Protein AF-A0A951Z3M7-F1 (afdb_monomer)

Structure (mmCIF, N/CA/C/O backbone):
data_AF-A0A951Z3M7-F1
#
_entry.id   AF-A0A951Z3M7-F1
#
loop_
_atom_site.group_PDB
_atom_site.id
_atom_site.type_symbol
_atom_site.label_atom_id
_atom_site.label_alt_id
_atom_site.label_comp_id
_atom_site.label_asym_id
_atom_site.label_entity_id
_atom_site.label_seq_id
_atom_site.pdbx_PDB_ins_code
_atom_site.Cartn_x
_atom_site.Cartn_y
_atom_site.Cartn_z
_atom_site.occupancy
_atom_site.B_iso_or_equiv
_atom_site.auth_seq_id
_atom_site.auth_comp_id
_atom_site.auth_asym_id
_atom_site.auth_atom_id
_atom_site.pdbx_PDB_model_num
ATOM 1 N N . MET A 1 1 ? 11.371 -25.016 -21.561 1.00 42.09 1 MET A N 1
ATOM 2 C CA . MET A 1 1 ? 10.192 -24.143 -21.740 1.00 42.09 1 MET A CA 1
ATOM 3 C C . MET A 1 1 ? 9.136 -24.604 -20.757 1.00 42.09 1 MET A C 1
ATOM 5 O O . MET A 1 1 ? 8.673 -25.727 -20.890 1.00 42.09 1 MET A O 1
ATOM 9 N N . GLY A 1 2 ? 8.845 -23.814 -19.725 1.00 49.91 2 GLY A N 1
ATOM 10 C CA . GLY A 1 2 ? 7.703 -24.090 -18.854 1.00 49.91 2 GLY A CA 1
ATOM 11 C C . GLY A 1 2 ? 6.440 -23.592 -19.543 1.00 49.91 2 GLY A C 1
ATOM 12 O O . GLY A 1 2 ? 6.427 -22.458 -20.016 1.00 49.91 2 GLY A O 1
ATOM 13 N N . TYR A 1 3 ? 5.414 -24.429 -19.636 1.00 63.34 3 TYR A N 1
ATOM 14 C CA . TYR A 1 3 ? 4.070 -23.989 -19.993 1.00 63.34 3 TYR A CA 1
ATOM 15 C C . TYR A 1 3 ? 3.226 -23.974 -18.719 1.00 63.34 3 TYR A C 1
ATOM 17 O O . TYR A 1 3 ? 3.411 -24.804 -17.830 1.00 63.34 3 TYR A O 1
ATOM 25 N N . ALA A 1 4 ? 2.323 -23.007 -18.619 1.00 69.50 4 ALA A N 1
ATOM 26 C CA . ALA A 1 4 ? 1.300 -22.967 -17.588 1.00 69.50 4 ALA A CA 1
ATOM 27 C C . ALA A 1 4 ? -0.051 -22.973 -18.299 1.00 69.50 4 ALA A C 1
ATOM 29 O O . ALA A 1 4 ? -0.234 -22.225 -19.259 1.00 69.50 4 ALA A O 1
ATOM 30 N N . TYR A 1 5 ? -0.974 -23.819 -17.848 1.00 78.75 5 TYR A N 1
ATOM 31 C CA . TYR A 1 5 ? -2.368 -23.758 -18.274 1.00 78.75 5 TYR A CA 1
ATOM 32 C C . TYR A 1 5 ? -3.199 -23.059 -17.190 1.00 78.75 5 TYR A C 1
ATOM 34 O O . TYR A 1 5 ? -2.824 -23.041 -16.010 1.00 78.75 5 TYR A O 1
ATOM 42 N N . ARG A 1 6 ? -4.294 -22.427 -17.613 1.00 79.31 6 ARG A N 1
ATOM 43 C CA . ARG A 1 6 ? -5.263 -21.734 -16.759 1.00 79.31 6 ARG A CA 1
ATOM 44 C C . ARG A 1 6 ? -6.656 -22.014 -17.292 1.00 79.31 6 ARG A C 1
ATOM 46 O O . ARG A 1 6 ? -6.859 -21.974 -18.506 1.00 79.31 6 ARG A O 1
ATOM 53 N N . LEU A 1 7 ? -7.589 -22.307 -16.398 1.00 85.44 7 LEU A N 1
ATOM 54 C CA . LEU A 1 7 ? -8.995 -22.447 -16.740 1.00 85.44 7 LEU A CA 1
ATOM 55 C C . LEU A 1 7 ? -9.685 -21.091 -16.596 1.00 85.44 7 LEU A C 1
ATOM 57 O O . LEU A 1 7 ? -9.293 -20.265 -15.777 1.00 85.44 7 LEU A O 1
ATOM 61 N N . VAL A 1 8 ? -10.758 -20.875 -17.358 1.00 84.94 8 VAL A N 1
ATOM 62 C CA . VAL A 1 8 ? -11.597 -19.666 -17.240 1.00 84.94 8 VAL A CA 1
ATOM 63 C C . VAL A 1 8 ? -12.172 -19.524 -15.822 1.00 84.94 8 VAL A C 1
ATOM 65 O O . VAL A 1 8 ? -12.333 -18.415 -15.327 1.00 84.94 8 VAL A O 1
ATOM 68 N N . GLY A 1 9 ? -12.421 -20.642 -15.134 1.00 85.19 9 GLY A N 1
ATOM 69 C CA . GLY A 1 9 ? -12.879 -20.638 -13.742 1.00 85.19 9 GLY A CA 1
ATOM 70 C C . GLY A 1 9 ? -11.843 -20.134 -12.730 1.00 85.19 9 GLY A C 1
ATOM 71 O O . GLY A 1 9 ? -12.226 -19.765 -11.626 1.00 85.19 9 GLY A O 1
ATOM 72 N N . ASP A 1 10 ? -10.559 -20.065 -13.097 1.00 86.38 10 ASP A N 1
ATOM 73 C CA . ASP A 1 10 ? -9.481 -19.685 -12.175 1.00 86.38 10 ASP A CA 1
ATOM 74 C C . ASP A 1 10 ? -9.292 -18.158 -12.072 1.00 86.38 10 ASP A C 1
ATOM 76 O O . ASP A 1 10 ? -8.474 -17.697 -11.277 1.00 86.38 10 ASP A O 1
ATOM 80 N N . MET A 1 11 ? -9.998 -17.360 -12.889 1.00 87.31 11 MET A N 1
ATOM 81 C CA . MET A 1 11 ? -9.679 -15.937 -13.102 1.00 87.31 11 MET A CA 1
ATOM 82 C C . MET A 1 11 ? -9.780 -15.081 -11.829 1.00 87.31 11 MET A C 1
ATOM 84 O O . MET A 1 11 ? -8.900 -14.259 -11.570 1.00 87.31 11 MET A O 1
ATOM 88 N N . SER A 1 12 ? -10.779 -15.330 -10.979 1.00 80.12 12 SER A N 1
ATOM 89 C CA . SER A 1 12 ? -10.965 -14.602 -9.714 1.00 80.12 12 SER A CA 1
ATOM 90 C C . SER A 1 12 ? -9.873 -14.893 -8.675 1.00 80.12 12 SER A C 1
ATOM 92 O O . SER A 1 12 ? -9.568 -14.041 -7.841 1.00 80.12 12 SER A O 1
ATOM 94 N N . GLY A 1 13 ? -9.252 -16.075 -8.739 1.00 83.31 13 GLY A N 1
ATOM 95 C CA . GLY A 1 13 ? -8.237 -16.545 -7.792 1.00 83.31 13 GLY A CA 1
ATOM 96 C C . GLY A 1 13 ? -6.793 -16.332 -8.245 1.00 83.31 13 GLY A C 1
ATOM 97 O O . GLY A 1 13 ? -5.876 -16.873 -7.628 1.00 83.31 13 GLY A O 1
ATOM 98 N N . LEU A 1 14 ? -6.562 -15.595 -9.336 1.00 87.19 14 LEU A N 1
ATOM 99 C CA . LEU A 1 14 ? -5.217 -15.420 -9.878 1.00 87.19 14 LEU A CA 1
ATOM 100 C C . LEU A 1 14 ? -4.309 -14.649 -8.922 1.00 87.19 14 LEU A C 1
ATOM 102 O O . LEU A 1 14 ? -4.656 -13.565 -8.450 1.00 87.19 14 LEU A O 1
ATOM 106 N N . ASP A 1 15 ? -3.097 -15.171 -8.734 1.00 88.25 15 ASP A N 1
ATOM 107 C CA . ASP A 1 15 ? -2.036 -14.458 -8.038 1.00 88.25 15 ASP A CA 1
ATOM 108 C C . ASP A 1 15 ? -1.622 -13.188 -8.814 1.00 88.25 15 ASP A C 1
ATOM 110 O O . ASP A 1 15 ? -1.778 -13.115 -10.044 1.00 88.25 15 ASP A O 1
ATOM 114 N N . PRO A 1 16 ? -1.032 -12.188 -8.140 1.00 86.06 16 PRO A N 1
ATOM 115 C CA . PRO A 1 16 ? -0.709 -10.919 -8.779 1.00 86.06 16 PRO A CA 1
ATOM 116 C C . PRO A 1 16 ? 0.212 -10.980 -9.999 1.00 86.06 16 PRO A C 1
ATOM 118 O O . PRO A 1 16 ? 0.104 -10.164 -10.926 1.00 86.06 16 PRO A O 1
ATOM 121 N N . LYS A 1 17 ? 1.133 -11.948 -10.029 1.00 87.06 17 LYS A N 1
ATOM 122 C CA . LYS A 1 17 ? 2.047 -12.134 -11.157 1.00 87.06 17 LYS A CA 1
ATOM 123 C C . LYS A 1 17 ? 1.293 -12.706 -12.354 1.00 87.06 17 LYS A C 1
ATOM 125 O O . LYS A 1 17 ? 1.526 -12.245 -13.472 1.00 87.06 17 LYS A O 1
ATOM 130 N N . SER A 1 18 ? 0.381 -13.653 -12.124 1.00 89.62 18 SER A N 1
ATOM 131 C CA . SER A 1 18 ? -0.510 -14.171 -13.167 1.00 89.62 18 SER A CA 1
ATOM 132 C C . SER A 1 18 ? -1.431 -13.076 -13.717 1.00 89.62 18 SER A C 1
ATOM 134 O O . SER A 1 18 ? -1.513 -12.940 -14.936 1.00 89.62 18 SER A O 1
ATOM 136 N N . ARG A 1 19 ? -2.036 -12.240 -12.853 1.00 91.44 19 ARG A N 1
ATOM 137 C CA . ARG A 1 19 ? -2.854 -11.087 -13.288 1.00 91.44 19 ARG A CA 1
ATOM 138 C C . ARG A 1 19 ? -2.052 -10.166 -14.206 1.00 91.44 19 ARG A C 1
ATOM 140 O O . ARG A 1 19 ? -2.437 -9.947 -15.345 1.00 91.44 19 ARG A O 1
ATOM 147 N N . THR A 1 20 ? -0.880 -9.715 -13.751 1.00 91.25 20 THR A N 1
ATOM 148 C CA . THR A 1 20 ? -0.002 -8.823 -14.532 1.00 91.25 20 THR A CA 1
ATOM 149 C C . THR A 1 20 ? 0.392 -9.438 -15.884 1.00 91.25 20 THR A C 1
ATOM 151 O O . THR A 1 20 ? 0.422 -8.743 -16.893 1.00 91.25 20 THR A O 1
ATOM 154 N N . GLY A 1 21 ? 0.665 -10.747 -15.928 1.00 89.81 21 GLY A N 1
ATOM 155 C CA . GLY A 1 21 ? 0.993 -11.449 -17.171 1.00 89.81 21 GLY A CA 1
ATOM 156 C C . GLY A 1 21 ? -0.163 -11.510 -18.174 1.00 89.81 21 GLY A C 1
ATOM 157 O O . GLY A 1 21 ? 0.086 -11.434 -19.376 1.00 89.81 21 GLY A O 1
ATOM 158 N N . LEU A 1 22 ? -1.411 -11.613 -17.700 1.00 90.88 22 LEU A N 1
ATOM 159 C CA . LEU A 1 22 ? -2.592 -11.616 -18.567 1.00 90.88 22 LEU A CA 1
ATOM 160 C C . LEU A 1 22 ? -2.915 -10.236 -19.149 1.00 90.88 22 LEU A C 1
ATOM 162 O O . LEU A 1 22 ? -3.413 -10.179 -20.270 1.00 90.88 22 LEU A O 1
ATOM 166 N N . LEU A 1 23 ? -2.553 -9.131 -18.482 1.00 90.62 23 LEU A N 1
ATOM 167 C CA . LEU A 1 23 ? -2.670 -7.794 -19.091 1.00 90.62 23 LEU A CA 1
ATOM 168 C C . LEU A 1 23 ? -1.839 -7.678 -20.377 1.00 90.62 23 LEU A C 1
ATOM 170 O O . LEU A 1 23 ? -2.245 -6.998 -21.314 1.00 90.62 23 LEU A O 1
ATOM 174 N N . ASP A 1 24 ? -0.692 -8.356 -20.443 1.00 87.31 24 ASP A N 1
ATOM 175 C CA . ASP A 1 24 ? 0.192 -8.339 -21.611 1.00 87.31 24 ASP A CA 1
ATOM 176 C C . ASP A 1 24 ? -0.125 -9.460 -22.626 1.00 87.31 24 ASP A C 1
ATOM 178 O O . ASP A 1 24 ? 0.627 -9.638 -23.594 1.00 87.31 24 ASP A O 1
ATOM 182 N N . ALA A 1 25 ? -1.204 -10.231 -22.426 1.00 89.44 25 ALA A N 1
ATOM 183 C CA . ALA A 1 25 ? -1.531 -11.401 -23.238 1.00 89.44 25 ALA A CA 1
ATOM 184 C C . ALA A 1 25 ? -1.893 -11.039 -24.684 1.00 89.44 25 ALA A C 1
ATOM 186 O O . ALA A 1 25 ? -2.654 -10.111 -24.959 1.00 89.44 25 ALA A O 1
ATOM 187 N N . ARG A 1 26 ? -1.374 -11.826 -25.634 1.00 89.56 26 ARG A N 1
ATOM 188 C CA . ARG A 1 26 ? -1.584 -11.635 -27.077 1.00 89.56 26 ARG A CA 1
ATOM 189 C C . ARG A 1 26 ? -1.834 -12.981 -27.739 1.00 89.56 26 ARG A C 1
ATOM 191 O O . ARG A 1 26 ? -1.091 -13.930 -27.488 1.00 89.56 26 ARG A O 1
ATOM 198 N N . LEU A 1 27 ? -2.821 -13.049 -28.627 1.00 91.56 27 LEU A N 1
ATOM 199 C CA . LEU A 1 27 ? -3.014 -14.217 -29.480 1.00 91.56 27 LEU A CA 1
ATOM 200 C C . LEU A 1 27 ? -1.928 -14.236 -30.566 1.00 91.56 27 LEU A C 1
ATOM 202 O O . LEU A 1 27 ? -1.953 -13.428 -31.490 1.00 91.56 27 LEU A O 1
ATOM 206 N N . VAL A 1 28 ? -0.955 -15.139 -30.433 1.00 92.25 28 VAL A N 1
ATOM 207 C CA . VAL A 1 28 ? 0.122 -15.320 -31.427 1.00 92.25 28 VAL A CA 1
ATOM 208 C C . VAL A 1 28 ? -0.305 -16.299 -32.523 1.00 92.25 28 VAL A C 1
ATOM 210 O O . VAL A 1 28 ? -0.060 -16.055 -33.700 1.00 92.25 28 VAL A O 1
ATOM 213 N N . ALA A 1 29 ? -0.946 -17.403 -32.134 1.00 92.56 29 ALA A N 1
ATOM 214 C CA . ALA A 1 29 ? -1.485 -18.430 -33.021 1.00 92.56 29 ALA A CA 1
ATOM 215 C C . ALA A 1 29 ? -2.567 -19.242 -32.286 1.00 92.56 29 ALA A C 1
ATOM 217 O O . ALA A 1 29 ? -2.561 -19.297 -31.055 1.00 92.56 29 ALA A O 1
ATOM 218 N N . GLY A 1 30 ? -3.457 -19.904 -33.032 1.00 92.75 30 GLY A N 1
ATOM 219 C CA . GLY A 1 30 ? -4.533 -20.743 -32.489 1.00 92.75 30 GLY A CA 1
ATOM 220 C C . GLY A 1 30 ? -5.928 -20.129 -32.636 1.00 92.75 30 GLY A C 1
ATOM 221 O O . GLY A 1 30 ? -6.113 -19.142 -33.347 1.00 92.75 30 GLY A O 1
ATOM 222 N N . SER A 1 31 ? -6.917 -20.748 -31.990 1.00 93.94 31 SER A N 1
ATOM 223 C CA . SER A 1 31 ? -8.323 -20.337 -32.077 1.00 93.94 31 SER A CA 1
ATOM 224 C C . SER A 1 31 ? -8.593 -19.037 -31.320 1.00 93.94 31 SER A C 1
ATOM 226 O O . SER A 1 31 ? -8.129 -18.859 -30.194 1.00 93.94 31 SER A O 1
ATOM 228 N N . HIS A 1 32 ? -9.391 -18.157 -31.924 1.00 94.50 32 HIS A N 1
ATOM 229 C CA . HIS A 1 32 ? -9.734 -16.856 -31.349 1.00 94.50 32 HIS A CA 1
ATOM 230 C C . HIS A 1 32 ? -10.717 -16.964 -30.175 1.00 94.50 32 HIS A C 1
ATOM 232 O O . HIS A 1 32 ? -10.495 -16.365 -29.129 1.00 94.50 32 HIS A O 1
ATOM 238 N N . GLU A 1 33 ? -11.738 -17.812 -30.309 1.00 94.69 33 GLU A N 1
ATOM 239 C CA . GLU A 1 33 ? -12.837 -17.928 -29.343 1.00 94.69 33 GLU A CA 1
ATOM 240 C C . GLU A 1 33 ? -12.379 -18.266 -27.903 1.00 94.69 33 GLU A C 1
ATOM 242 O O . GLU A 1 33 ? -12.803 -17.578 -26.973 1.00 94.69 33 GLU A O 1
ATOM 247 N N . PRO A 1 34 ? -11.483 -19.248 -27.648 1.00 91.19 34 PRO A N 1
ATOM 248 C CA . PRO A 1 34 ? -11.005 -19.498 -26.286 1.00 91.19 34 PRO A CA 1
ATOM 249 C C . PRO A 1 34 ? -10.202 -18.333 -25.701 1.00 91.19 34 PRO A C 1
ATOM 251 O O . PRO A 1 34 ? -10.240 -18.117 -24.492 1.00 91.19 34 PRO A O 1
ATOM 254 N N . TYR A 1 35 ? -9.470 -17.596 -26.544 1.00 91.75 35 TYR A N 1
ATOM 255 C CA . TYR A 1 35 ? -8.714 -16.423 -26.115 1.00 91.75 35 TYR A CA 1
ATOM 256 C C . TYR A 1 35 ? -9.654 -15.283 -25.722 1.00 91.75 35 TYR A C 1
ATOM 258 O O . TYR A 1 35 ? -9.495 -14.731 -24.638 1.00 91.75 35 TYR A O 1
ATOM 266 N N . GLU A 1 36 ? -10.657 -14.974 -26.545 1.00 93.19 36 GLU A N 1
ATOM 267 C CA . GLU A 1 36 ? -11.649 -13.939 -26.233 1.00 93.19 36 GLU A CA 1
ATOM 268 C C . GLU A 1 36 ? -12.387 -14.248 -24.930 1.00 93.19 36 GLU A C 1
ATOM 270 O O . GLU A 1 36 ? -12.399 -13.412 -24.032 1.00 93.19 36 GLU A O 1
ATOM 275 N N . ARG A 1 37 ? -12.888 -15.481 -24.769 1.00 93.50 37 ARG A N 1
ATOM 276 C CA . ARG A 1 37 ? -13.570 -15.911 -23.538 1.00 93.50 37 ARG A CA 1
ATOM 277 C C . ARG A 1 37 ? -12.685 -15.827 -22.296 1.00 93.50 37 ARG A C 1
ATOM 279 O O . ARG A 1 37 ? -13.167 -15.493 -21.216 1.00 93.50 37 ARG A O 1
ATOM 286 N N . LEU A 1 38 ? -11.402 -16.171 -22.427 1.00 92.06 38 LEU A N 1
ATOM 287 C CA . LEU A 1 38 ? -10.440 -16.054 -21.332 1.00 92.06 38 LEU A CA 1
ATOM 288 C C . LEU A 1 38 ? -10.218 -14.587 -20.957 1.00 92.06 38 LEU A C 1
ATOM 290 O O . LEU A 1 38 ? -10.227 -14.256 -19.775 1.00 92.06 38 LEU A O 1
ATOM 294 N N . MET A 1 39 ? -10.008 -13.723 -21.952 1.00 92.75 39 MET A N 1
ATOM 295 C CA . MET A 1 39 ? -9.753 -12.305 -21.719 1.00 92.75 39 MET A CA 1
ATOM 296 C C . MET A 1 39 ? -10.985 -11.587 -21.164 1.00 92.75 39 MET A C 1
ATOM 298 O O . MET A 1 39 ? -10.830 -10.765 -20.269 1.00 92.75 39 MET A O 1
ATOM 302 N N . GLU A 1 40 ? -12.189 -11.915 -21.634 1.00 93.19 40 GLU A N 1
ATOM 303 C CA . GLU A 1 40 ? -13.453 -11.398 -21.094 1.00 93.19 40 GLU A CA 1
ATOM 304 C C . GLU A 1 40 ? -13.594 -11.750 -19.606 1.00 93.19 40 GLU A C 1
ATOM 306 O O . GLU A 1 40 ? -13.676 -10.858 -18.765 1.00 93.19 40 GLU A O 1
ATOM 311 N N . ALA A 1 41 ? -13.459 -13.033 -19.252 1.00 93.44 41 ALA A N 1
ATOM 312 C CA . ALA A 1 41 ? -13.511 -13.472 -17.856 1.00 93.44 41 ALA A CA 1
ATOM 313 C C . ALA A 1 41 ? -12.397 -12.860 -16.985 1.00 93.44 41 ALA A C 1
ATOM 315 O O . ALA A 1 41 ? -12.600 -12.587 -15.799 1.00 93.44 41 ALA A O 1
ATOM 316 N N . PHE A 1 42 ? -11.210 -12.639 -17.554 1.00 93.75 42 PHE A N 1
ATOM 317 C CA . PHE A 1 42 ? -10.124 -11.949 -16.867 1.00 93.75 42 PHE A CA 1
ATOM 318 C C . PHE A 1 42 ? -10.507 -10.500 -16.532 1.00 93.75 42 PHE A C 1
ATOM 320 O O . PHE A 1 42 ? -10.393 -10.099 -15.376 1.00 93.75 42 PHE A O 1
ATOM 327 N N . TRP A 1 43 ? -10.986 -9.729 -17.513 1.00 92.50 43 TRP A N 1
ATOM 328 C CA . TRP A 1 43 ? -11.353 -8.326 -17.307 1.00 92.50 43 TRP A CA 1
ATOM 329 C C . TRP A 1 43 ? -12.553 -8.162 -16.372 1.00 92.50 43 TRP A C 1
ATOM 331 O O . TRP A 1 43 ? -12.529 -7.268 -15.528 1.00 92.50 43 TRP A O 1
ATOM 341 N N . ASP A 1 44 ? -13.540 -9.056 -16.450 1.00 91.75 44 ASP A N 1
ATOM 342 C CA . ASP A 1 44 ? -14.711 -9.049 -15.564 1.00 91.75 44 ASP A CA 1
ATOM 343 C C . ASP A 1 44 ? -14.359 -9.357 -14.103 1.00 91.75 44 ASP A C 1
ATOM 345 O O . ASP A 1 44 ? -15.035 -8.903 -13.179 1.00 91.75 44 ASP A O 1
ATOM 349 N N . SER A 1 45 ? -13.296 -10.133 -13.879 1.00 91.88 45 SER A N 1
ATOM 350 C CA . SER A 1 45 ? -12.869 -10.553 -12.540 1.00 91.88 45 SER A CA 1
ATOM 351 C C . SER A 1 45 ? -11.743 -9.708 -11.940 1.00 91.88 45 SER A C 1
ATOM 353 O O . SER A 1 45 ? -11.420 -9.897 -10.766 1.00 91.88 45 SER A O 1
ATOM 355 N N . LEU A 1 46 ? -11.136 -8.788 -12.699 1.00 92.88 46 LEU A N 1
ATOM 356 C CA . LEU A 1 46 ? -9.988 -8.003 -12.244 1.00 92.88 46 LEU A CA 1
ATOM 357 C C . LEU A 1 46 ? -10.394 -7.046 -11.102 1.00 92.88 46 LEU A C 1
ATOM 359 O O . LEU A 1 46 ? -11.153 -6.102 -11.341 1.00 92.88 46 LEU A O 1
ATOM 363 N N . PRO A 1 47 ? -9.855 -7.193 -9.873 1.00 92.38 47 PRO A N 1
ATOM 364 C CA . PRO A 1 47 ? -10.120 -6.242 -8.797 1.00 92.38 47 PRO A CA 1
ATOM 365 C C . PRO A 1 47 ? -9.321 -4.952 -9.034 1.00 92.38 47 PRO A C 1
ATOM 367 O O . PRO A 1 47 ? -8.203 -4.795 -8.547 1.00 92.38 47 PRO A O 1
ATOM 370 N N . VAL A 1 48 ? -9.887 -4.025 -9.814 1.00 94.56 48 VAL A N 1
ATOM 371 C CA . VAL A 1 48 ? -9.191 -2.825 -10.317 1.00 94.56 48 VAL A CA 1
ATOM 372 C C . VAL A 1 48 ? -8.531 -2.015 -9.196 1.00 94.56 48 VAL A C 1
ATOM 374 O O . VAL A 1 48 ? -7.334 -1.751 -9.273 1.00 94.56 48 VAL A O 1
ATOM 377 N N . GLY A 1 49 ? -9.261 -1.654 -8.135 1.00 94.00 49 GLY A N 1
ATOM 378 C CA . GLY A 1 49 ? -8.704 -0.864 -7.029 1.00 94.00 49 GLY A CA 1
ATOM 379 C C . GLY A 1 49 ? -7.521 -1.535 -6.322 1.00 94.00 49 GLY A C 1
ATOM 380 O O . GLY A 1 49 ? -6.505 -0.883 -6.075 1.00 94.00 49 GLY A O 1
ATOM 381 N N . GLU A 1 50 ? -7.621 -2.842 -6.063 1.00 92.12 50 GLU A N 1
ATOM 382 C CA . GLU A 1 50 ? -6.545 -3.648 -5.472 1.00 92.12 50 GLU A CA 1
ATOM 383 C C . GLU A 1 50 ? -5.333 -3.714 -6.408 1.00 92.12 50 GLU A C 1
ATOM 385 O O . GLU A 1 50 ? -4.208 -3.440 -5.991 1.00 92.12 50 GLU A O 1
ATOM 390 N N . PHE A 1 51 ? -5.565 -4.005 -7.691 1.00 94.69 51 PHE A N 1
ATOM 391 C CA . PHE A 1 51 ? -4.519 -4.114 -8.704 1.00 94.69 51 PHE A CA 1
ATOM 392 C C . PHE A 1 51 ? -3.738 -2.804 -8.873 1.00 94.69 51 PHE A C 1
ATOM 394 O O . PHE A 1 51 ? -2.504 -2.815 -8.861 1.00 94.69 51 PHE A O 1
ATOM 401 N N . LEU A 1 52 ? -4.439 -1.669 -9.002 1.00 96.00 52 LEU A N 1
ATOM 402 C CA . LEU A 1 52 ? -3.818 -0.347 -9.131 1.00 96.00 52 LEU A CA 1
ATOM 403 C C . LEU A 1 52 ? -2.924 -0.050 -7.925 1.00 96.00 52 LEU A C 1
ATOM 405 O O . LEU A 1 52 ? -1.758 0.318 -8.084 1.00 96.00 52 LEU A O 1
ATOM 409 N N . LEU A 1 53 ? -3.462 -0.247 -6.719 1.00 93.44 53 LEU A N 1
ATOM 410 C CA . LEU A 1 53 ? -2.739 -0.008 -5.479 1.00 93.44 53 LEU A CA 1
ATOM 411 C C . LEU A 1 53 ? -1.491 -0.890 -5.384 1.00 93.44 53 LEU A C 1
ATOM 413 O O . LEU A 1 53 ? -0.404 -0.395 -5.091 1.00 93.44 53 LEU A O 1
ATOM 417 N N . GLU A 1 54 ? -1.621 -2.179 -5.685 1.00 93.50 54 GLU A N 1
ATOM 418 C CA . GLU A 1 54 ? -0.508 -3.119 -5.649 1.00 93.50 54 GLU A CA 1
ATOM 419 C C . GLU A 1 54 ? 0.613 -2.722 -6.622 1.00 93.50 54 GLU A C 1
ATOM 421 O O . GLU A 1 54 ? 1.781 -2.677 -6.224 1.00 93.50 54 GLU A O 1
ATOM 426 N N . LYS A 1 55 ? 0.286 -2.384 -7.880 1.00 95.38 55 LYS A N 1
ATOM 427 C CA . LYS A 1 55 ? 1.291 -1.975 -8.877 1.00 95.38 55 LYS A CA 1
ATOM 428 C C . LYS A 1 55 ? 1.990 -0.667 -8.488 1.00 95.38 55 LYS A C 1
ATOM 430 O O . LYS A 1 55 ? 3.208 -0.556 -8.654 1.00 95.38 55 LYS A O 1
ATOM 435 N N . ILE A 1 56 ? 1.256 0.302 -7.938 1.00 96.06 56 ILE A N 1
ATOM 436 C CA . ILE A 1 56 ? 1.820 1.580 -7.475 1.00 96.06 56 ILE A CA 1
ATOM 437 C C . ILE A 1 56 ? 2.751 1.358 -6.276 1.00 96.06 56 ILE A C 1
ATOM 439 O O . ILE A 1 56 ? 3.870 1.872 -6.263 1.00 96.06 56 ILE A O 1
ATOM 443 N N . GLU A 1 57 ? 2.344 0.553 -5.293 1.00 93.88 57 GLU A N 1
ATOM 444 C CA . GLU A 1 57 ? 3.159 0.254 -4.108 1.00 93.88 57 GLU A CA 1
ATOM 445 C C . GLU A 1 57 ? 4.373 -0.631 -4.431 1.00 93.88 57 GLU A C 1
ATOM 447 O O . GLU A 1 57 ? 5.453 -0.451 -3.864 1.00 93.88 57 GLU A O 1
ATOM 452 N N . GLU A 1 58 ? 4.260 -1.565 -5.381 1.00 94.69 58 GLU A N 1
ATOM 453 C CA . GLU A 1 58 ? 5.418 -2.261 -5.957 1.00 94.69 58 GLU A CA 1
ATOM 454 C C . GLU A 1 58 ? 6.418 -1.253 -6.535 1.00 94.69 58 GLU A C 1
ATOM 456 O O . GLU A 1 58 ? 7.620 -1.346 -6.271 1.00 94.69 58 GLU A O 1
ATOM 461 N N . ARG A 1 59 ? 5.931 -0.245 -7.267 1.00 95.50 59 ARG A N 1
ATOM 462 C CA . ARG A 1 59 ? 6.798 0.758 -7.880 1.00 95.50 59 ARG A CA 1
ATOM 463 C C . ARG A 1 59 ? 7.472 1.664 -6.854 1.00 95.50 59 ARG A C 1
ATOM 465 O O . ARG A 1 59 ? 8.688 1.843 -6.939 1.00 95.50 59 ARG A O 1
ATOM 472 N N . LYS A 1 60 ? 6.726 2.152 -5.855 1.00 95.19 60 LYS A N 1
ATOM 473 C CA . LYS A 1 60 ? 7.262 2.942 -4.731 1.00 95.19 60 LYS A CA 1
ATOM 474 C C . LYS A 1 60 ? 8.356 2.186 -3.975 1.00 95.19 60 LYS A C 1
ATOM 476 O O . LYS A 1 60 ? 9.430 2.739 -3.758 1.00 95.19 60 LYS A O 1
ATOM 481 N N . ARG A 1 61 ? 8.142 0.901 -3.655 1.00 94.94 61 ARG A N 1
ATOM 482 C CA . ARG A 1 61 ? 9.163 0.053 -3.003 1.00 94.94 61 ARG A CA 1
ATOM 483 C C . ARG A 1 61 ? 10.440 -0.054 -3.829 1.00 94.94 61 ARG A C 1
ATOM 485 O O . ARG A 1 61 ? 11.542 -0.017 -3.288 1.00 94.94 61 ARG A O 1
ATOM 492 N N . MET A 1 62 ? 10.311 -0.193 -5.144 1.00 96.19 62 MET A N 1
ATOM 493 C CA . MET A 1 62 ? 11.481 -0.281 -6.014 1.00 96.19 62 MET A CA 1
ATOM 494 C C . MET A 1 62 ? 12.205 1.056 -6.181 1.00 96.19 62 MET A C 1
ATOM 496 O O . MET A 1 62 ? 13.429 1.052 -6.264 1.00 96.19 62 MET A O 1
ATOM 500 N N . PHE A 1 63 ? 11.492 2.183 -6.174 1.00 96.06 63 PHE A N 1
ATOM 501 C CA . PHE A 1 63 ? 12.107 3.513 -6.129 1.00 96.06 63 PHE A CA 1
ATOM 502 C C . PHE A 1 63 ? 12.856 3.746 -4.815 1.00 96.06 63 PHE A C 1
ATOM 504 O O . PHE A 1 63 ? 14.000 4.183 -4.849 1.00 96.06 63 PHE A O 1
ATOM 511 N N . ALA A 1 64 ? 12.295 3.343 -3.673 1.00 93.31 64 ALA A N 1
ATOM 512 C CA . ALA A 1 64 ? 13.009 3.397 -2.395 1.00 93.31 64 ALA A CA 1
ATOM 513 C C . ALA A 1 64 ? 14.309 2.565 -2.411 1.00 93.31 64 ALA A C 1
ATOM 515 O O . ALA A 1 64 ? 15.307 2.955 -1.813 1.00 93.31 64 ALA A O 1
ATOM 516 N N . LYS A 1 65 ? 14.325 1.439 -3.139 1.00 94.44 65 LYS A N 1
ATOM 517 C CA . LYS A 1 65 ? 15.499 0.561 -3.271 1.00 94.44 65 LYS A CA 1
ATOM 518 C C . LYS A 1 65 ? 16.553 1.049 -4.278 1.00 94.44 65 LYS A C 1
ATOM 520 O O . LYS A 1 65 ? 17.735 0.777 -4.090 1.00 94.44 65 LYS A O 1
ATOM 525 N N . HIS A 1 66 ? 16.136 1.681 -5.375 1.00 93.12 66 HIS A N 1
ATOM 526 C CA . HIS A 1 66 ? 16.987 1.987 -6.538 1.00 93.12 66 HIS A CA 1
ATOM 527 C C . HIS A 1 66 ? 17.061 3.478 -6.892 1.00 93.12 66 HIS A C 1
ATOM 529 O O . HIS A 1 66 ? 17.563 3.805 -7.966 1.00 93.12 66 HIS A O 1
ATOM 535 N N . HIS A 1 67 ? 16.588 4.349 -6.001 1.00 90.31 67 HIS A N 1
ATOM 536 C CA . HIS A 1 67 ? 16.365 5.784 -6.185 1.00 90.31 67 HIS A CA 1
ATOM 537 C C . HIS A 1 67 ? 15.081 6.134 -6.957 1.00 90.31 67 HIS A C 1
ATOM 539 O O . HIS A 1 67 ? 14.654 5.453 -7.896 1.00 90.31 67 HIS A O 1
ATOM 545 N N . ASP A 1 68 ? 14.455 7.224 -6.521 1.00 92.38 68 ASP A N 1
ATOM 546 C CA . ASP A 1 68 ? 13.171 7.752 -6.988 1.00 92.38 68 ASP A CA 1
ATOM 547 C C . ASP A 1 68 ? 13.310 8.812 -8.090 1.00 92.38 68 ASP A C 1
ATOM 549 O O . ASP A 1 68 ? 12.309 9.282 -8.629 1.00 92.38 68 ASP A O 1
ATOM 553 N N . THR A 1 69 ? 14.544 9.123 -8.490 1.00 95.94 69 THR A N 1
ATOM 554 C CA . THR A 1 69 ? 14.859 10.054 -9.573 1.00 95.94 69 THR A CA 1
ATOM 555 C C . THR A 1 69 ? 15.641 9.373 -10.701 1.00 95.94 69 THR A C 1
ATOM 557 O O . THR A 1 69 ? 16.571 8.608 -10.437 1.00 95.94 69 THR A O 1
ATOM 560 N N . PRO A 1 70 ? 15.308 9.655 -11.977 1.00 94.94 70 PRO A N 1
ATOM 561 C CA . PRO A 1 70 ? 16.107 9.208 -13.117 1.00 94.94 70 PRO A CA 1
ATOM 562 C C . PRO A 1 70 ? 17.432 9.980 -13.243 1.00 94.94 70 PRO A C 1
ATOM 564 O O . PRO A 1 70 ? 18.300 9.583 -14.015 1.00 94.94 70 PRO A O 1
ATOM 567 N N . LEU A 1 71 ? 17.597 11.091 -12.513 1.00 96.00 71 LEU A N 1
ATOM 568 C CA . LEU A 1 71 ? 18.784 11.949 -12.553 1.00 96.00 71 LEU A CA 1
ATOM 569 C C . LEU A 1 71 ? 19.876 11.412 -11.620 1.00 96.00 71 LEU A C 1
ATOM 571 O O . LEU A 1 71 ? 20.271 12.067 -10.656 1.00 96.00 71 LEU A O 1
ATOM 575 N N . ILE A 1 72 ? 20.342 10.198 -11.903 1.00 94.75 72 ILE A N 1
ATOM 576 C CA . ILE A 1 72 ? 21.377 9.516 -11.130 1.00 94.75 72 ILE A CA 1
ATOM 577 C C . ILE A 1 72 ? 22.511 9.033 -12.029 1.00 94.75 72 ILE A C 1
ATOM 579 O O . ILE A 1 72 ? 22.298 8.659 -13.179 1.00 94.75 72 ILE A O 1
ATOM 583 N N . VAL A 1 73 ? 23.728 9.032 -11.483 1.00 95.19 73 VAL A N 1
ATOM 584 C CA . VAL A 1 73 ? 24.929 8.623 -12.216 1.00 95.19 73 VAL A CA 1
ATOM 585 C C . VAL A 1 73 ? 24.917 7.135 -12.548 1.00 95.19 73 VAL A C 1
ATOM 587 O O . VAL A 1 73 ? 25.293 6.790 -13.655 1.00 95.19 73 VAL A O 1
ATOM 590 N N . GLU A 1 74 ? 24.497 6.255 -11.636 1.00 96.62 74 GLU A N 1
ATOM 591 C CA . GLU A 1 74 ? 24.489 4.799 -11.851 1.00 96.62 74 GLU A CA 1
ATOM 592 C C . GLU A 1 74 ? 23.050 4.257 -11.844 1.00 96.62 74 GLU A C 1
ATOM 594 O O . GLU A 1 74 ? 22.571 3.761 -10.822 1.00 96.62 74 GLU A O 1
ATOM 599 N N . PRO A 1 75 ? 22.308 4.397 -12.956 1.00 97.38 75 PRO A N 1
ATOM 600 C CA . PRO A 1 75 ? 20.886 4.088 -12.991 1.00 97.38 75 PRO A CA 1
ATOM 601 C C . PRO A 1 75 ? 20.590 2.587 -13.034 1.00 97.38 75 PRO A C 1
ATOM 603 O O . PRO A 1 75 ? 21.325 1.783 -13.615 1.00 97.38 75 PRO A O 1
ATOM 606 N N . HIS A 1 76 ? 19.423 2.214 -12.502 1.00 97.94 76 HIS A N 1
ATOM 607 C CA . HIS A 1 76 ? 18.854 0.883 -12.682 1.00 97.94 76 HIS A CA 1
ATOM 608 C C . HIS A 1 76 ? 17.846 0.873 -13.848 1.00 97.94 76 HIS A C 1
ATOM 610 O O . HIS A 1 76 ? 16.677 1.227 -13.683 1.00 97.94 76 HIS A O 1
ATOM 616 N N . LEU A 1 77 ? 18.262 0.376 -15.018 1.00 98.19 77 LEU A N 1
ATOM 617 C CA . LEU A 1 77 ? 17.557 0.503 -16.309 1.00 98.19 77 LEU A CA 1
ATOM 618 C C . LEU A 1 77 ? 16.208 -0.232 -16.389 1.00 98.19 77 LEU A C 1
ATOM 620 O O . LEU A 1 77 ? 15.427 -0.027 -17.317 1.00 98.19 77 LEU A O 1
ATOM 624 N N . LYS A 1 78 ? 15.911 -1.110 -15.427 1.00 97.62 78 LYS A N 1
ATOM 625 C CA . LYS A 1 78 ? 14.638 -1.845 -15.358 1.00 97.62 78 LYS A CA 1
ATOM 626 C C . LYS A 1 78 ? 13.685 -1.306 -14.287 1.00 97.62 78 LYS A C 1
ATOM 628 O O . LYS A 1 78 ? 12.581 -0.891 -14.616 1.00 97.62 78 LYS A O 1
ATOM 633 N N . GLU A 1 79 ? 14.096 -1.383 -13.024 1.00 97.50 79 GLU A N 1
ATOM 634 C CA . GLU A 1 79 ? 13.265 -1.112 -11.844 1.00 97.50 79 GLU A CA 1
ATOM 635 C C . GLU A 1 79 ? 13.420 0.309 -11.249 1.00 97.50 79 GLU A C 1
ATOM 637 O O . GLU A 1 79 ? 12.571 0.708 -10.453 1.00 97.50 79 GLU A O 1
ATOM 642 N N . GLY A 1 80 ? 14.463 1.071 -11.599 1.00 96.19 80 GLY A N 1
ATOM 643 C CA . GLY A 1 80 ? 14.664 2.426 -11.070 1.00 96.19 80 GLY A CA 1
ATOM 644 C C . GLY A 1 80 ? 13.678 3.439 -11.650 1.00 96.19 80 GLY A C 1
ATOM 645 O O . GLY A 1 80 ? 12.949 3.143 -12.607 1.00 96.19 80 GLY A O 1
ATOM 646 N N . ALA A 1 81 ? 13.661 4.650 -11.094 1.00 97.19 81 ALA A N 1
ATOM 647 C CA . ALA A 1 81 ? 12.924 5.759 -11.686 1.00 97.19 81 ALA A CA 1
ATOM 648 C C . ALA A 1 81 ? 13.398 6.012 -13.126 1.00 97.19 81 ALA A C 1
ATOM 650 O O . ALA A 1 81 ? 14.586 6.164 -13.394 1.00 97.19 81 ALA A O 1
ATOM 651 N N . GLY A 1 82 ? 12.457 5.976 -14.071 1.00 97.00 82 GLY A N 1
ATOM 652 C CA . GLY A 1 82 ? 12.746 6.063 -15.502 1.00 97.00 82 GLY A CA 1
ATOM 653 C C . GLY A 1 82 ? 13.229 4.769 -16.159 1.00 97.00 82 GLY A C 1
ATOM 654 O O . GLY A 1 82 ? 13.490 4.753 -17.356 1.00 97.00 82 GLY A O 1
ATOM 655 N N . GLY A 1 83 ? 13.330 3.665 -15.416 1.00 97.31 83 GLY A N 1
ATOM 656 C CA . GLY A 1 83 ? 13.573 2.345 -15.993 1.00 97.31 83 GLY A CA 1
ATOM 657 C C . GLY A 1 83 ? 12.361 1.814 -16.764 1.00 97.31 83 GLY A C 1
ATOM 658 O O . GLY A 1 83 ? 11.246 2.332 -16.656 1.00 97.31 83 GLY A O 1
ATOM 659 N N . LEU A 1 84 ? 12.552 0.713 -17.497 1.00 98.06 84 LEU A N 1
ATOM 660 C CA . LEU A 1 84 ? 11.509 0.108 -18.340 1.00 98.06 84 LEU A CA 1
ATOM 661 C C . LEU A 1 84 ? 10.194 -0.179 -17.598 1.00 98.06 84 LEU A C 1
ATOM 663 O O . LEU A 1 84 ? 9.129 -0.180 -18.212 1.00 98.06 84 LEU A O 1
ATOM 667 N N . ARG A 1 85 ? 10.225 -0.453 -16.287 1.00 96.94 85 ARG A N 1
ATOM 668 C CA . ARG A 1 85 ? 9.008 -0.705 -15.502 1.00 96.94 85 ARG A CA 1
ATOM 669 C C . ARG A 1 85 ? 8.127 0.521 -15.300 1.00 96.94 85 ARG A C 1
ATOM 671 O O . ARG A 1 85 ? 6.951 0.318 -15.029 1.00 96.94 85 ARG A O 1
ATOM 678 N N . CYS A 1 86 ? 8.639 1.740 -15.468 1.00 97.38 86 CYS A N 1
ATOM 679 C CA . CYS A 1 86 ? 7.801 2.940 -15.459 1.00 97.38 86 CYS A CA 1
ATOM 680 C C . CYS A 1 86 ? 6.768 2.880 -16.593 1.00 97.38 86 CYS A C 1
ATOM 682 O O . CYS A 1 86 ? 5.580 3.020 -16.326 1.00 97.38 86 CYS A O 1
ATOM 684 N N . TRP A 1 87 ? 7.207 2.545 -17.812 1.00 97.00 87 TRP A N 1
ATOM 685 C CA . TRP A 1 87 ? 6.321 2.384 -18.971 1.00 97.00 87 TRP A CA 1
ATOM 686 C C . TRP A 1 87 ? 5.364 1.192 -18.841 1.00 97.00 87 TRP A C 1
ATOM 688 O O . TRP A 1 87 ? 4.179 1.304 -19.128 1.00 97.00 87 TRP A O 1
ATOM 698 N N . HIS A 1 88 ? 5.852 0.030 -18.388 1.00 96.25 88 HIS A N 1
ATOM 699 C CA . HIS A 1 88 ? 4.957 -1.122 -18.209 1.00 96.25 88 HIS A CA 1
ATOM 700 C C . HIS A 1 88 ? 3.878 -0.815 -17.167 1.00 96.25 88 HIS A C 1
ATOM 702 O O . HIS A 1 88 ? 2.710 -1.093 -17.399 1.00 96.25 88 HIS A O 1
ATOM 708 N N . CYS A 1 89 ? 4.270 -0.208 -16.040 1.00 96.31 89 CYS A N 1
ATOM 709 C CA . CYS A 1 89 ? 3.334 0.168 -14.992 1.00 96.31 89 CYS A CA 1
ATOM 710 C C . CYS A 1 89 ? 2.324 1.196 -15.505 1.00 96.31 89 CYS A C 1
ATOM 712 O O . CYS A 1 89 ? 1.135 0.960 -15.356 1.00 96.31 89 CYS A O 1
ATOM 714 N N . SER A 1 90 ? 2.757 2.272 -16.177 1.00 96.38 90 SER A N 1
ATOM 715 C CA . SER A 1 90 ? 1.825 3.257 -16.745 1.00 96.38 90 SER A CA 1
ATOM 716 C C . SER A 1 90 ? 0.809 2.608 -17.684 1.00 96.38 90 SER A C 1
ATOM 718 O O . SER A 1 90 ? -0.388 2.845 -17.545 1.00 96.38 90 SER A O 1
ATOM 720 N N . ASN A 1 91 ? 1.271 1.717 -18.564 1.00 95.56 91 ASN A N 1
ATOM 721 C CA . ASN A 1 91 ? 0.407 0.996 -19.487 1.00 95.56 91 ASN A CA 1
ATOM 722 C C . ASN A 1 91 ? -0.590 0.075 -18.761 1.00 95.56 91 ASN A C 1
ATOM 724 O O . ASN A 1 91 ? -1.767 0.052 -19.107 1.00 95.56 91 ASN A O 1
ATOM 728 N N . TRP A 1 92 ? -0.150 -0.659 -17.736 1.00 96.44 92 TRP A N 1
ATOM 729 C CA . TRP A 1 92 ? -1.032 -1.516 -16.939 1.00 96.44 92 TRP A CA 1
ATOM 730 C C . TRP A 1 92 ? -2.070 -0.722 -16.147 1.00 96.44 92 TRP A C 1
ATOM 732 O O . TRP A 1 92 ? -3.220 -1.146 -16.077 1.00 96.44 92 TRP A O 1
ATOM 742 N N . LEU A 1 93 ? -1.680 0.418 -15.568 1.00 96.12 93 LEU A N 1
ATOM 743 C CA . LEU A 1 93 ? -2.593 1.303 -14.843 1.00 96.12 93 LEU A CA 1
ATOM 744 C C . LEU A 1 93 ? -3.677 1.846 -15.780 1.00 96.12 93 LEU A C 1
ATOM 746 O O . LEU A 1 93 ? -4.857 1.743 -15.453 1.00 96.12 93 LEU A O 1
ATOM 750 N N . ASP A 1 94 ? -3.289 2.349 -16.959 1.00 94.94 94 ASP A N 1
ATOM 751 C CA . ASP A 1 94 ? -4.234 2.844 -17.966 1.00 94.94 94 ASP A CA 1
ATOM 752 C C . ASP A 1 94 ? -5.185 1.723 -18.429 1.00 94.94 94 ASP A C 1
ATOM 754 O O . ASP A 1 94 ? -6.395 1.926 -18.499 1.00 94.94 94 ASP A O 1
ATOM 758 N N . MET A 1 95 ? -4.673 0.518 -18.700 1.00 94.88 95 MET A N 1
ATOM 759 C CA . MET A 1 95 ? -5.499 -0.622 -19.118 1.00 94.88 95 MET A CA 1
ATOM 760 C C . MET A 1 95 ? -6.481 -1.082 -18.036 1.00 94.88 95 MET A C 1
ATOM 762 O O . MET A 1 95 ? -7.634 -1.374 -18.345 1.00 94.88 95 MET A O 1
ATOM 766 N N . ALA A 1 96 ? -6.055 -1.117 -16.770 1.00 95.19 96 ALA A N 1
ATOM 767 C CA . ALA A 1 96 ? -6.898 -1.554 -15.657 1.00 95.19 96 ALA A CA 1
ATOM 768 C C . ALA A 1 96 ? -8.137 -0.664 -15.461 1.00 95.19 96 ALA A C 1
ATOM 770 O O . ALA A 1 96 ? -9.157 -1.135 -14.966 1.00 95.19 96 ALA A O 1
ATOM 771 N N . VAL A 1 97 ? -8.073 0.603 -15.881 1.00 94.25 97 VAL A N 1
ATOM 772 C CA . VAL A 1 97 ? -9.207 1.542 -15.845 1.00 94.25 97 VAL A CA 1
ATOM 773 C C . VAL A 1 97 ? -9.959 1.645 -17.180 1.00 94.25 97 VAL A C 1
ATOM 775 O O . VAL A 1 97 ? -10.755 2.562 -17.373 1.00 94.25 97 VAL A O 1
ATOM 778 N N . GLY A 1 98 ? -9.733 0.708 -18.108 1.00 92.56 98 GLY A N 1
ATOM 779 C CA . GLY A 1 98 ? -10.417 0.638 -19.406 1.00 92.56 98 GLY A CA 1
ATOM 780 C C . GLY A 1 98 ? -9.736 1.414 -20.539 1.00 92.56 98 GLY A C 1
ATOM 781 O O . GLY A 1 98 ? -10.305 1.566 -21.622 1.00 92.56 98 GLY A O 1
ATOM 782 N N . GLY A 1 99 ? -8.520 1.915 -20.315 1.00 91.69 99 GLY A N 1
ATOM 783 C CA . GLY A 1 99 ? -7.677 2.503 -21.349 1.00 91.69 99 GLY A CA 1
ATOM 784 C C . GLY A 1 99 ? -7.177 1.466 -22.357 1.00 91.69 99 GLY A C 1
ATOM 785 O O . GLY A 1 99 ? -7.159 0.259 -22.113 1.00 91.69 99 GLY A O 1
ATOM 786 N N . ARG A 1 100 ? -6.749 1.938 -23.531 1.00 88.88 100 ARG A N 1
ATOM 787 C CA . ARG A 1 100 ? -6.146 1.072 -24.553 1.00 88.88 100 ARG A CA 1
ATOM 788 C C . ARG A 1 100 ? -4.642 0.937 -24.317 1.00 88.88 100 ARG A C 1
ATOM 790 O O . ARG A 1 100 ? -4.014 1.934 -23.960 1.00 88.88 100 ARG A O 1
ATOM 797 N N . PRO A 1 101 ? -4.046 -0.237 -24.596 1.00 88.44 101 PRO A N 1
ATOM 798 C CA . PRO A 1 101 ? -2.604 -0.399 -24.524 1.00 88.44 101 PRO A CA 1
ATOM 799 C C . PRO A 1 101 ? -1.907 0.597 -25.453 1.00 88.44 101 PRO A C 1
ATOM 801 O O . PRO A 1 101 ? -2.246 0.738 -26.634 1.00 88.44 101 PRO A O 1
ATOM 804 N N . THR A 1 102 ? -0.909 1.274 -24.909 1.00 89.12 102 THR A N 1
ATOM 805 C CA . THR A 1 102 ? -0.035 2.179 -25.646 1.00 89.12 102 THR A CA 1
ATOM 806 C C . THR A 1 102 ? 1.111 1.398 -26.280 1.00 89.12 102 THR A C 1
ATOM 808 O O . THR A 1 102 ? 1.492 0.314 -25.834 1.00 89.12 102 THR A O 1
ATOM 811 N N . ARG A 1 103 ? 1.662 1.924 -27.376 1.00 91.19 103 ARG A N 1
ATOM 812 C CA . ARG A 1 103 ? 2.879 1.361 -27.970 1.00 91.19 103 ARG A CA 1
ATOM 813 C C . ARG A 1 103 ? 4.106 1.911 -27.237 1.00 91.19 103 ARG A C 1
ATOM 815 O O . ARG A 1 103 ? 4.059 3.060 -26.799 1.00 91.19 103 ARG A O 1
ATOM 822 N N . PRO A 1 104 ? 5.200 1.137 -27.146 1.00 94.00 104 PRO A N 1
ATOM 823 C CA . PRO A 1 104 ? 6.458 1.640 -26.613 1.00 94.00 104 PRO A CA 1
ATOM 824 C C . PRO A 1 104 ? 6.915 2.933 -27.297 1.00 94.00 104 PRO A C 1
ATOM 826 O O . PRO A 1 104 ? 6.836 3.061 -28.522 1.00 94.00 104 PRO A O 1
ATOM 829 N N . SER A 1 105 ? 7.375 3.899 -26.499 1.00 95.12 105 SER A N 1
ATOM 830 C CA . SER A 1 105 ? 7.905 5.169 -26.996 1.00 95.12 105 SER A CA 1
ATOM 831 C C . SER A 1 105 ? 9.349 5.019 -27.492 1.00 95.12 105 SER A C 1
ATOM 833 O O . SER A 1 105 ? 10.044 4.050 -27.187 1.00 95.12 105 SER A O 1
ATOM 835 N N . ARG A 1 106 ? 9.861 6.020 -28.223 1.00 97.06 106 ARG A N 1
ATOM 836 C CA . ARG A 1 106 ? 11.286 6.048 -28.614 1.00 97.06 106 ARG A CA 1
ATOM 837 C C . ARG A 1 106 ? 12.218 6.021 -27.398 1.00 97.06 106 ARG A C 1
ATOM 839 O O . ARG A 1 106 ? 13.313 5.464 -27.477 1.00 97.06 106 ARG A O 1
ATOM 846 N N . SER A 1 107 ? 11.784 6.616 -26.288 1.00 97.88 107 SER A N 1
ATOM 847 C CA . SER A 1 107 ? 12.513 6.608 -25.021 1.00 97.88 107 SER A CA 1
ATOM 848 C C . SER A 1 107 ? 12.561 5.200 -24.424 1.00 97.88 107 SER A C 1
ATOM 850 O O . SER A 1 107 ? 13.627 4.764 -23.993 1.00 97.88 107 SER A O 1
ATOM 852 N N . TYR A 1 108 ? 11.462 4.439 -24.505 1.00 98.31 108 TYR A N 1
ATOM 853 C CA . TYR A 1 108 ? 11.450 3.020 -24.138 1.00 98.31 108 TYR A CA 1
ATOM 854 C C . TYR A 1 108 ? 12.444 2.212 -24.972 1.00 98.31 108 TYR A C 1
ATOM 856 O O . TYR A 1 108 ? 13.287 1.510 -24.413 1.00 98.31 108 TYR A O 1
ATOM 864 N N . ASP A 1 109 ? 12.382 2.341 -26.299 1.00 98.19 109 ASP A N 1
ATOM 865 C CA . ASP A 1 109 ? 13.252 1.589 -27.210 1.00 98.19 109 ASP A CA 1
ATOM 866 C C . ASP A 1 109 ? 14.734 1.877 -26.953 1.00 98.19 109 ASP A C 1
ATOM 868 O O . ASP A 1 109 ? 15.576 0.981 -27.058 1.00 98.19 109 ASP A O 1
ATOM 872 N N . ARG A 1 110 ? 15.062 3.120 -26.580 1.00 97.69 110 ARG A N 1
ATOM 873 C CA . ARG A 1 110 ? 16.419 3.508 -26.195 1.00 97.69 110 ARG A CA 1
ATOM 874 C C . ARG A 1 110 ? 16.867 2.811 -24.917 1.00 97.69 110 ARG A C 1
ATOM 876 O O . ARG A 1 110 ? 17.875 2.111 -24.949 1.00 97.69 110 ARG A O 1
ATOM 883 N N . VAL A 1 111 ? 16.105 2.935 -23.829 1.00 98.44 111 VAL A N 1
ATOM 884 C CA . VAL A 1 111 ? 16.444 2.284 -22.551 1.00 98.44 111 VAL A CA 1
ATOM 885 C C . VAL A 1 111 ? 16.540 0.763 -22.728 1.00 98.44 111 VAL A C 1
ATOM 887 O O . VAL A 1 111 ? 17.443 0.130 -22.183 1.00 98.44 111 VAL A O 1
ATOM 890 N N . LEU A 1 112 ? 15.659 0.164 -23.538 1.00 98.50 112 LEU A N 1
ATOM 891 C CA . LEU A 1 112 ? 15.688 -1.267 -23.838 1.00 98.50 112 LEU A CA 1
ATOM 892 C C . LEU A 1 112 ? 16.953 -1.662 -24.605 1.00 98.50 1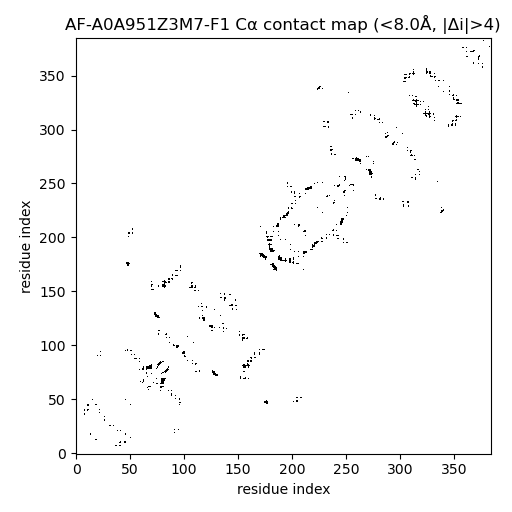12 LEU A C 1
ATOM 894 O O . LEU A 1 112 ? 17.594 -2.653 -24.254 1.00 98.50 112 LEU A O 1
ATOM 898 N N . ARG A 1 113 ? 17.332 -0.894 -25.632 1.00 98.06 113 ARG A N 1
ATOM 899 C CA . ARG A 1 113 ? 18.557 -1.133 -26.402 1.00 98.06 113 ARG A CA 1
ATOM 900 C C . ARG A 1 113 ? 19.789 -1.080 -25.507 1.00 98.06 113 ARG A C 1
ATOM 902 O O . ARG A 1 113 ? 20.596 -2.002 -25.544 1.00 98.06 113 ARG A O 1
ATOM 909 N N . GLU A 1 114 ? 19.916 -0.038 -24.697 1.00 98.06 114 GLU A N 1
ATOM 910 C CA . GLU A 1 114 ? 21.071 0.150 -23.816 1.00 98.06 114 GLU A CA 1
ATOM 911 C C . GLU A 1 114 ? 21.142 -0.931 -22.734 1.00 98.06 114 GLU A C 1
ATOM 913 O O . GLU A 1 114 ? 22.206 -1.490 -22.474 1.00 98.06 114 GLU A O 1
ATOM 918 N N . ARG A 1 115 ? 19.993 -1.340 -22.190 1.00 98.19 115 ARG A N 1
ATOM 919 C CA . ARG A 1 115 ? 19.905 -2.497 -21.295 1.00 98.19 115 ARG A CA 1
ATOM 920 C C . ARG A 1 115 ? 20.338 -3.801 -21.973 1.00 98.19 115 ARG A C 1
ATOM 922 O O . ARG A 1 115 ? 21.026 -4.604 -21.347 1.00 98.19 115 ARG A O 1
ATOM 929 N N . ASN A 1 116 ? 19.960 -4.025 -23.231 1.00 98.19 116 ASN A N 1
ATOM 930 C CA . ASN A 1 116 ? 20.376 -5.215 -23.977 1.00 98.19 116 ASN A CA 1
ATOM 931 C C . ASN A 1 116 ? 21.889 -5.213 -24.248 1.00 98.19 116 ASN A C 1
ATOM 933 O O . ASN A 1 116 ? 22.526 -6.257 -24.124 1.00 98.19 116 ASN A O 1
ATOM 937 N N . VAL A 1 117 ? 22.476 -4.049 -24.552 1.00 97.75 117 VAL A N 1
ATOM 938 C CA . VAL A 1 117 ? 23.937 -3.890 -24.669 1.00 97.75 117 VAL A CA 1
ATOM 939 C C . VAL A 1 117 ? 24.620 -4.193 -23.336 1.00 97.75 117 VAL A C 1
ATOM 941 O O . VAL A 1 117 ? 25.572 -4.967 -23.302 1.00 97.75 117 VAL A O 1
ATOM 944 N N . LEU A 1 118 ? 24.092 -3.680 -22.222 1.00 97.81 118 LEU A N 1
ATOM 945 C CA . LEU A 1 118 ? 24.615 -3.970 -20.886 1.00 97.81 118 LEU A CA 1
ATOM 946 C C . LEU A 1 118 ? 24.590 -5.474 -20.560 1.00 97.81 118 LEU A C 1
ATOM 948 O O . LEU A 1 118 ? 25.534 -5.997 -19.970 1.00 97.81 118 LEU A O 1
ATOM 952 N N . HIS A 1 119 ? 23.533 -6.190 -20.958 1.00 97.88 119 HIS A N 1
ATOM 953 C CA . HIS A 1 119 ? 23.456 -7.650 -20.800 1.00 97.88 119 HIS A CA 1
ATOM 954 C C . HIS A 1 119 ? 24.488 -8.376 -21.657 1.00 97.88 119 HIS A C 1
ATOM 956 O O . HIS A 1 119 ? 25.121 -9.312 -21.167 1.00 97.88 119 HIS A O 1
ATOM 962 N N . ALA A 1 120 ? 24.677 -7.937 -22.904 1.00 97.12 120 ALA A N 1
ATOM 963 C CA . ALA A 1 120 ? 25.680 -8.498 -23.802 1.00 97.12 120 ALA A CA 1
ATOM 964 C C . ALA A 1 120 ? 27.103 -8.309 -23.245 1.00 97.12 120 ALA A C 1
ATOM 966 O O . ALA A 1 120 ? 27.856 -9.277 -23.181 1.00 97.12 120 ALA A O 1
ATOM 967 N N . LEU A 1 121 ? 27.432 -7.111 -22.746 1.00 96.06 121 LEU A N 1
ATOM 968 C CA . LEU A 1 121 ? 28.712 -6.801 -22.090 1.00 96.06 121 LEU A CA 1
ATOM 969 C C . LEU A 1 121 ? 28.959 -7.620 -20.821 1.00 96.06 121 LEU A C 1
ATOM 971 O O . LEU A 1 121 ? 30.092 -7.992 -20.514 1.00 96.06 121 LEU A O 1
ATOM 975 N N . ALA A 1 122 ? 27.905 -7.867 -20.044 1.00 95.94 122 ALA A N 1
ATOM 976 C CA . ALA A 1 122 ? 28.012 -8.599 -18.790 1.00 95.94 122 ALA A CA 1
ATOM 977 C C . ALA A 1 122 ? 28.024 -10.126 -18.978 1.00 95.94 122 ALA A C 1
ATOM 979 O O . ALA A 1 122 ? 28.406 -10.837 -18.049 1.00 95.94 122 ALA A O 1
ATOM 980 N N . GLY A 1 123 ? 27.544 -10.640 -20.118 1.00 96.69 123 GLY A N 1
ATOM 981 C CA . GLY A 1 123 ? 27.316 -12.075 -20.344 1.00 96.69 123 GLY A CA 1
ATOM 982 C C . GLY A 1 123 ? 26.248 -12.688 -19.426 1.00 96.69 123 GLY A C 1
ATOM 983 O O . GLY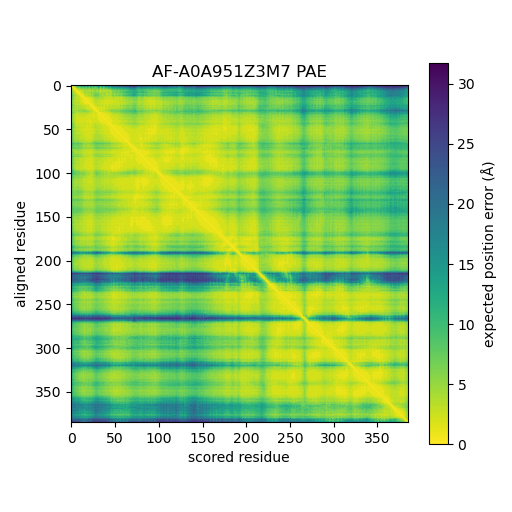 A 1 123 ? 26.111 -13.905 -19.334 1.00 96.69 123 GLY A O 1
ATOM 984 N N . ARG A 1 124 ? 25.499 -11.849 -18.703 1.00 96.25 124 ARG A N 1
ATOM 985 C CA . ARG A 1 124 ? 24.473 -12.235 -17.730 1.00 96.25 124 ARG A CA 1
ATOM 986 C C . ARG A 1 124 ? 23.447 -11.122 -17.588 1.00 96.25 124 ARG A C 1
ATOM 988 O O . ARG A 1 124 ? 23.675 -9.986 -17.996 1.00 96.25 124 ARG A O 1
ATOM 995 N N . LYS A 1 125 ? 22.340 -11.419 -16.907 1.00 97.00 125 LYS A N 1
ATOM 996 C CA . LYS A 1 125 ? 21.391 -10.384 -16.488 1.00 97.00 125 LYS A CA 1
ATOM 997 C C . LYS A 1 125 ? 22.105 -9.355 -15.599 1.00 97.00 125 LYS A C 1
ATOM 999 O O . LYS A 1 125 ? 22.607 -9.696 -14.523 1.00 97.00 125 LYS A O 1
ATOM 1004 N N . LEU A 1 126 ? 22.101 -8.099 -16.036 1.00 96.94 126 LEU A N 1
ATOM 1005 C CA . LEU A 1 126 ? 22.611 -6.954 -15.289 1.00 96.94 126 LEU A CA 1
ATOM 1006 C C . LEU A 1 126 ? 21.741 -5.732 -15.592 1.00 96.94 126 LEU A C 1
ATOM 1008 O O . LEU A 1 126 ? 21.654 -5.300 -16.732 1.00 96.94 126 LEU A O 1
ATOM 1012 N N . ASP A 1 127 ? 21.062 -5.195 -14.582 1.00 97.62 127 ASP A N 1
ATOM 1013 C CA . ASP A 1 127 ? 20.128 -4.077 -14.773 1.00 97.62 127 ASP A CA 1
ATOM 1014 C C . ASP A 1 127 ? 20.647 -2.753 -14.172 1.00 97.62 127 ASP A C 1
ATOM 1016 O O . ASP A 1 127 ? 20.049 -1.710 -14.422 1.00 97.62 127 ASP A O 1
ATOM 1020 N N . LEU A 1 128 ? 21.753 -2.787 -13.417 1.00 97.69 128 LEU A N 1
ATOM 1021 C CA . LEU A 1 128 ? 22.435 -1.615 -12.858 1.00 97.69 128 LEU A CA 1
ATOM 1022 C C . LEU A 1 128 ? 23.608 -1.213 -13.761 1.00 97.69 128 LEU A C 1
ATOM 1024 O O . LEU A 1 128 ? 24.518 -2.019 -13.974 1.00 97.69 128 LEU A O 1
ATOM 1028 N N . LEU A 1 129 ? 23.593 0.021 -14.261 1.00 97.56 129 LEU A N 1
ATOM 1029 C CA . LEU A 1 129 ? 24.652 0.576 -15.101 1.00 97.56 129 LEU A CA 1
ATOM 1030 C C . LEU A 1 129 ? 25.684 1.318 -14.239 1.00 97.56 129 LEU A C 1
ATOM 1032 O O . LEU A 1 129 ? 25.510 2.495 -13.930 1.00 97.56 129 LEU A O 1
ATOM 1036 N N . SER A 1 130 ? 26.760 0.630 -13.852 1.00 96.62 130 SER A N 1
ATOM 1037 C CA . SER A 1 130 ? 27.857 1.242 -13.087 1.00 96.62 130 SER A CA 1
ATOM 1038 C C . SER A 1 130 ? 28.724 2.157 -13.950 1.00 96.62 130 SER A C 1
ATOM 1040 O O . SER A 1 130 ? 28.818 1.948 -15.159 1.00 96.62 130 SER A O 1
ATOM 1042 N N . ARG A 1 131 ? 29.440 3.108 -13.336 1.00 94.94 131 ARG A N 1
ATOM 1043 C CA . ARG A 1 131 ? 30.337 4.050 -14.032 1.00 94.94 131 ARG A CA 1
ATOM 1044 C C . ARG A 1 131 ? 31.326 3.352 -14.959 1.00 94.94 131 ARG A C 1
ATOM 1046 O O . ARG A 1 131 ? 31.514 3.783 -16.088 1.00 94.94 131 ARG A O 1
ATOM 1053 N N . THR A 1 132 ? 31.920 2.247 -14.510 1.00 92.81 132 THR A N 1
ATOM 1054 C CA . THR A 1 132 ? 32.857 1.456 -15.323 1.00 92.81 132 THR A CA 1
ATOM 1055 C C . THR A 1 132 ? 32.203 0.941 -16.606 1.00 92.81 132 THR A C 1
ATOM 1057 O O . THR A 1 132 ? 32.809 0.992 -17.669 1.00 92.81 132 THR A O 1
ATOM 1060 N N . ARG A 1 133 ? 30.943 0.496 -16.529 1.00 95.88 133 ARG A N 1
ATOM 1061 C CA . ARG A 1 133 ? 30.208 -0.059 -17.674 1.00 95.88 133 ARG A CA 1
ATOM 1062 C C . ARG A 1 133 ? 29.666 1.007 -18.626 1.00 95.88 133 ARG A C 1
ATOM 1064 O O . ARG A 1 133 ? 29.293 0.666 -19.741 1.00 95.88 133 ARG A O 1
ATOM 1071 N N . GLN A 1 134 ? 29.622 2.276 -18.224 1.00 97.06 134 GLN A N 1
ATOM 1072 C CA . GLN A 1 134 ? 29.127 3.366 -19.074 1.00 97.06 134 GLN A CA 1
ATOM 1073 C C . GLN A 1 134 ? 30.029 3.610 -20.281 1.00 97.06 134 GLN A C 1
ATOM 1075 O O . GLN A 1 134 ? 29.518 3.783 -21.384 1.00 97.06 134 GLN A O 1
ATOM 1080 N N . GLY A 1 135 ? 31.352 3.571 -20.081 1.00 96.38 135 GLY A N 1
ATOM 1081 C CA . GLY A 1 135 ? 32.323 3.678 -21.174 1.00 96.38 135 GLY A CA 1
ATOM 1082 C C . GLY A 1 135 ? 32.186 2.518 -22.158 1.00 96.38 135 GLY A C 1
ATOM 1083 O O . GLY A 1 135 ? 31.937 2.741 -23.335 1.00 96.38 135 GLY A O 1
ATOM 1084 N N . GLU A 1 136 ? 32.211 1.283 -21.651 1.00 96.88 136 GLU A N 1
ATOM 1085 C CA . GLU A 1 136 ? 32.059 0.072 -22.473 1.00 96.88 136 GLU A CA 1
ATOM 1086 C C . GLU A 1 136 ? 30.746 0.058 -23.274 1.00 96.88 136 GLU A C 1
ATOM 1088 O O . GLU A 1 136 ? 30.709 -0.349 -24.437 1.00 96.88 136 GLU A O 1
ATOM 1093 N N . LEU A 1 137 ? 29.651 0.512 -22.656 1.00 97.69 137 LEU A N 1
ATOM 1094 C CA . LEU A 1 137 ? 28.349 0.622 -23.305 1.00 97.69 137 LEU A CA 1
ATOM 1095 C C . LEU A 1 137 ? 28.369 1.672 -24.418 1.00 97.69 137 LEU A C 1
ATOM 1097 O O . LEU A 1 137 ? 27.841 1.417 -25.500 1.00 97.69 137 LEU A O 1
ATOM 1101 N N . ALA A 1 138 ? 28.973 2.835 -24.175 1.00 97.38 138 ALA A N 1
ATOM 1102 C CA . ALA A 1 138 ? 29.093 3.889 -25.174 1.00 97.38 138 ALA A CA 1
ATOM 1103 C C . ALA A 1 138 ? 29.960 3.454 -26.365 1.00 97.38 138 ALA A C 1
ATOM 1105 O O . ALA A 1 138 ? 29.556 3.660 -27.513 1.00 97.38 138 ALA A O 1
ATOM 1106 N N . ASP A 1 139 ? 31.069 2.760 -26.097 1.00 96.62 139 ASP A N 1
ATOM 1107 C CA . ASP A 1 139 ? 31.954 2.192 -27.116 1.00 96.62 139 ASP A CA 1
ATOM 1108 C C . ASP A 1 139 ? 31.209 1.180 -27.996 1.00 96.62 139 ASP A C 1
ATOM 1110 O O . ASP A 1 139 ? 31.252 1.272 -29.224 1.00 96.62 139 ASP A O 1
ATOM 1114 N N . MET A 1 140 ? 30.435 0.266 -27.394 1.00 96.19 140 MET A N 1
ATOM 1115 C CA . MET A 1 140 ? 29.595 -0.679 -28.144 1.00 96.19 140 MET A CA 1
ATOM 1116 C C . MET A 1 140 ? 28.523 -0.000 -29.000 1.00 96.19 140 MET A C 1
ATOM 1118 O O . MET A 1 140 ? 28.127 -0.536 -30.036 1.00 96.19 140 MET A O 1
ATOM 1122 N N . LEU A 1 141 ? 28.025 1.159 -28.570 1.00 95.12 141 LEU A N 1
ATOM 1123 C CA . LEU A 1 141 ? 27.063 1.952 -29.333 1.00 95.12 141 LEU A CA 1
ATOM 1124 C C . LEU A 1 141 ? 27.732 2.856 -30.380 1.00 95.12 141 LEU A C 1
ATOM 1126 O O . LEU A 1 141 ? 27.013 3.477 -31.165 1.00 95.12 141 LEU A O 1
ATOM 1130 N N . GLY A 1 142 ? 29.066 2.953 -30.394 1.00 96.19 142 GLY A N 1
ATOM 1131 C CA . GLY A 1 142 ? 29.813 3.870 -31.253 1.00 96.19 142 GLY A CA 1
ATOM 1132 C C . GLY A 1 142 ? 29.533 5.340 -30.937 1.00 96.19 142 GLY A C 1
ATOM 1133 O O . GLY A 1 142 ? 29.400 6.154 -31.852 1.00 96.19 142 GLY A O 1
ATOM 1134 N N . ARG A 1 143 ? 29.359 5.683 -29.654 1.00 96.19 143 ARG A N 1
ATOM 1135 C CA . ARG A 1 143 ? 28.990 7.032 -29.200 1.00 96.19 143 ARG A CA 1
ATOM 1136 C C . ARG A 1 143 ? 29.981 7.565 -28.179 1.00 96.19 143 ARG A C 1
ATOM 1138 O O . ARG A 1 143 ? 30.560 6.809 -27.413 1.00 96.19 143 ARG A O 1
ATOM 1145 N N . GLU A 1 144 ? 30.112 8.887 -28.126 1.00 96.69 144 GLU A N 1
ATOM 1146 C CA . GLU A 1 144 ? 30.871 9.547 -27.064 1.00 96.69 144 GLU A CA 1
ATOM 1147 C C . GLU A 1 144 ? 30.189 9.288 -25.696 1.00 96.69 144 GLU A C 1
ATOM 1149 O O . GLU A 1 144 ? 28.965 9.466 -25.600 1.00 96.69 144 GLU A O 1
ATOM 1154 N N . PRO A 1 145 ? 30.932 8.845 -24.658 1.00 94.38 145 PRO A N 1
ATOM 1155 C CA . PRO A 1 145 ? 30.360 8.413 -23.382 1.00 94.38 145 PRO A CA 1
ATOM 1156 C C . PRO A 1 145 ? 29.432 9.418 -22.698 1.00 94.38 145 PRO A C 1
ATOM 1158 O O . PRO A 1 145 ? 28.320 9.051 -22.314 1.00 94.38 145 PRO A O 1
ATOM 1161 N N . MET A 1 146 ? 29.832 10.684 -22.568 1.00 94.75 146 MET A N 1
ATOM 1162 C CA . MET A 1 146 ? 29.025 11.699 -21.880 1.00 94.75 146 MET A CA 1
ATOM 1163 C C . MET A 1 146 ? 27.707 11.962 -22.608 1.00 94.75 146 MET A C 1
ATOM 1165 O O . MET A 1 146 ? 26.652 12.086 -21.979 1.00 94.75 146 MET A O 1
ATOM 1169 N N . THR A 1 147 ? 27.746 11.994 -23.936 1.00 96.31 147 THR A N 1
ATOM 1170 C CA . THR A 1 147 ? 26.573 12.163 -24.794 1.00 96.31 147 THR A CA 1
ATOM 1171 C C . THR A 1 147 ? 25.653 10.944 -24.712 1.00 96.31 147 THR A C 1
ATOM 1173 O O . THR A 1 147 ? 24.436 11.095 -24.598 1.00 96.31 147 THR A O 1
ATOM 1176 N N . ALA A 1 148 ? 26.211 9.728 -24.731 1.00 96.19 148 ALA A N 1
ATOM 1177 C CA . ALA A 1 148 ? 25.441 8.496 -24.579 1.00 96.19 148 ALA A CA 1
ATOM 1178 C C . ALA A 1 148 ? 24.694 8.463 -23.239 1.00 96.19 148 ALA A C 1
ATOM 1180 O O . ALA A 1 148 ? 23.491 8.209 -23.217 1.00 96.19 148 ALA A O 1
ATOM 1181 N N . MET A 1 149 ? 25.382 8.796 -22.144 1.00 97.12 149 MET A N 1
ATOM 1182 C CA . MET A 1 149 ? 24.792 8.811 -20.804 1.00 97.12 149 MET A CA 1
ATOM 1183 C C . MET A 1 149 ? 23.755 9.919 -20.638 1.00 97.12 149 MET A C 1
ATOM 1185 O O . MET A 1 149 ? 22.690 9.683 -20.070 1.00 97.12 149 MET A O 1
ATOM 1189 N N . SER A 1 150 ? 24.018 11.110 -21.180 1.00 97.00 150 SER A N 1
ATOM 1190 C CA . SER A 1 150 ? 23.057 12.218 -21.145 1.00 97.00 150 SER A CA 1
ATOM 1191 C C . SER A 1 150 ? 21.759 11.854 -21.866 1.00 97.00 150 SER A C 1
ATOM 1193 O O . SER A 1 150 ? 20.670 12.048 -21.326 1.00 97.00 150 SER A O 1
ATOM 1195 N N . ASP A 1 151 ? 21.859 11.259 -23.054 1.00 97.50 151 ASP A N 1
ATOM 1196 C CA . ASP A 1 151 ? 20.693 10.805 -23.808 1.00 97.50 151 ASP A CA 1
ATOM 1197 C C . ASP A 1 151 ? 19.912 9.699 -23.092 1.00 97.50 151 ASP A C 1
ATOM 1199 O O . ASP A 1 151 ? 18.679 9.690 -23.139 1.00 97.50 151 ASP A O 1
ATOM 1203 N N . LEU A 1 152 ? 20.614 8.756 -22.456 1.00 98.12 152 LEU A N 1
ATOM 1204 C CA . LEU A 1 152 ? 19.985 7.704 -21.666 1.00 98.12 152 LEU A CA 1
ATOM 1205 C C . LEU A 1 152 ? 19.181 8.306 -20.517 1.00 98.12 152 LEU A C 1
ATOM 1207 O O . LEU A 1 152 ? 18.003 7.992 -20.356 1.00 98.12 152 LEU A O 1
ATOM 1211 N N . VAL A 1 153 ? 19.791 9.213 -19.752 1.00 97.81 153 VAL A N 1
ATOM 1212 C CA . VAL A 1 153 ? 19.137 9.894 -18.629 1.00 97.81 153 VAL A CA 1
ATOM 1213 C C . VAL A 1 153 ? 17.923 10.697 -19.105 1.00 97.81 153 VAL A C 1
ATOM 1215 O O . VAL A 1 153 ? 16.879 10.669 -18.452 1.00 97.81 153 VAL A O 1
ATOM 1218 N N . LEU A 1 154 ? 17.998 11.362 -20.264 1.00 98.38 154 LEU A N 1
ATOM 1219 C CA . LEU A 1 154 ? 16.849 12.057 -20.856 1.00 98.38 154 LEU A CA 1
ATOM 1220 C C . LEU A 1 154 ? 15.719 11.092 -21.241 1.00 98.38 154 LEU A C 1
ATOM 1222 O O . LEU A 1 154 ? 14.561 11.363 -20.918 1.00 98.38 154 LEU A O 1
ATOM 1226 N N . ALA A 1 155 ? 16.039 9.950 -21.854 1.00 98.50 155 ALA A N 1
ATOM 1227 C CA . ALA A 1 155 ? 15.050 8.924 -22.177 1.00 98.50 155 ALA A CA 1
ATOM 1228 C C . ALA A 1 155 ? 14.400 8.342 -20.911 1.00 98.50 155 ALA A C 1
ATOM 1230 O O . ALA A 1 155 ? 13.178 8.213 -20.842 1.00 98.50 155 ALA A O 1
ATOM 1231 N N . MET A 1 156 ? 15.195 8.058 -19.876 1.00 98.56 156 MET A N 1
ATOM 1232 C CA . MET A 1 156 ? 14.690 7.612 -18.577 1.00 98.56 156 MET A CA 1
ATOM 1233 C C . MET A 1 156 ? 13.790 8.669 -17.927 1.00 98.56 156 MET A C 1
ATOM 1235 O O . MET A 1 156 ? 12.726 8.342 -17.402 1.00 98.56 156 MET A O 1
ATOM 1239 N N . ARG A 1 157 ? 14.158 9.952 -18.004 1.00 98.44 157 ARG A N 1
ATOM 1240 C CA . ARG A 1 157 ? 13.323 11.056 -17.514 1.00 98.44 157 ARG A CA 1
ATOM 1241 C C . ARG A 1 157 ? 11.966 11.097 -18.207 1.00 98.44 157 ARG A C 1
ATOM 1243 O O . ARG A 1 157 ? 10.959 11.319 -17.538 1.00 98.44 157 ARG A O 1
ATOM 1250 N N . ASP A 1 158 ? 11.924 10.866 -19.514 1.00 98.25 158 ASP A N 1
ATOM 1251 C CA . ASP A 1 158 ? 10.663 10.825 -20.252 1.00 98.25 158 ASP A CA 1
ATOM 1252 C C . ASP A 1 158 ? 9.805 9.621 -19.834 1.00 98.25 158 ASP A C 1
ATOM 1254 O O . ASP A 1 158 ? 8.625 9.809 -19.552 1.00 98.25 158 ASP A O 1
ATOM 1258 N N . LEU A 1 159 ? 10.389 8.428 -19.654 1.00 98.19 159 LEU A N 1
ATOM 1259 C CA . LEU A 1 159 ? 9.654 7.267 -19.122 1.00 98.19 159 LEU A CA 1
ATOM 1260 C C . LEU A 1 159 ? 9.122 7.502 -17.704 1.00 98.19 159 LEU A C 1
ATOM 1262 O O . LEU A 1 159 ? 8.024 7.062 -17.364 1.00 98.19 159 LEU A O 1
ATOM 1266 N N . HIS A 1 160 ? 9.891 8.193 -16.862 1.00 98.06 160 HIS A N 1
ATOM 1267 C CA . HIS A 1 160 ? 9.425 8.564 -15.531 1.00 98.06 160 HIS A CA 1
ATOM 1268 C C . HIS A 1 160 ? 8.252 9.549 -15.613 1.00 98.06 160 HIS A C 1
ATOM 1270 O O . HIS A 1 160 ? 7.262 9.373 -14.907 1.00 98.06 160 HIS A O 1
ATOM 1276 N N . ARG A 1 161 ? 8.316 10.541 -16.511 1.00 97.62 161 ARG A N 1
ATOM 1277 C CA . ARG A 1 161 ? 7.213 11.483 -16.753 1.00 97.62 161 ARG A CA 1
ATOM 1278 C C . ARG A 1 161 ? 5.961 10.773 -17.267 1.00 97.62 161 ARG A C 1
ATOM 1280 O O . ARG A 1 161 ? 4.871 11.093 -16.812 1.00 97.62 161 ARG A O 1
ATOM 1287 N N . GLU A 1 162 ? 6.105 9.806 -18.171 1.00 96.06 162 GLU A N 1
ATOM 1288 C CA . GLU A 1 162 ? 4.986 8.988 -18.658 1.00 96.06 162 GLU A CA 1
ATOM 1289 C C . GLU A 1 162 ? 4.285 8.240 -17.508 1.00 96.06 162 GLU A C 1
ATOM 1291 O O . GLU A 1 162 ? 3.054 8.188 -17.471 1.00 96.06 162 GLU A O 1
ATOM 1296 N N . TYR A 1 163 ? 5.052 7.717 -16.543 1.00 96.94 163 TYR A N 1
ATOM 1297 C CA . TYR A 1 163 ? 4.511 7.100 -15.329 1.00 96.94 163 TYR A CA 1
ATOM 1298 C C . TYR A 1 163 ? 3.787 8.100 -14.423 1.00 96.94 163 TYR A C 1
ATOM 1300 O O . TYR A 1 163 ? 2.655 7.834 -14.028 1.00 96.94 163 TYR A O 1
ATOM 1308 N N . GLN A 1 164 ? 4.385 9.261 -14.142 1.00 96.56 164 GLN A N 1
ATOM 1309 C CA . GLN A 1 164 ? 3.734 10.294 -13.325 1.00 96.56 164 GLN A CA 1
ATOM 1310 C C . GLN A 1 164 ? 2.432 10.789 -13.969 1.00 96.56 164 GLN A C 1
ATOM 1312 O O . GLN A 1 164 ? 1.400 10.854 -13.309 1.00 96.56 164 GLN A O 1
ATOM 1317 N N . ALA A 1 165 ? 2.441 11.017 -15.283 1.00 95.56 165 ALA A N 1
ATOM 1318 C CA . ALA A 1 165 ? 1.248 11.413 -16.022 1.00 95.56 165 ALA A CA 1
ATOM 1319 C C . ALA A 1 165 ? 0.143 10.341 -15.977 1.00 95.56 165 ALA A C 1
ATOM 1321 O O . ALA A 1 165 ? -1.036 10.676 -16.036 1.00 95.56 165 ALA A O 1
ATOM 1322 N N . ALA A 1 166 ? 0.490 9.050 -15.893 1.00 95.25 166 ALA A N 1
ATOM 1323 C CA . ALA A 1 166 ? -0.501 7.990 -15.704 1.00 95.25 166 ALA A CA 1
ATOM 1324 C C . ALA A 1 166 ? -1.156 8.063 -14.319 1.00 95.25 166 ALA A C 1
ATOM 1326 O O . ALA A 1 166 ? -2.370 7.916 -14.215 1.00 95.25 166 ALA A O 1
ATOM 1327 N N . LEU A 1 167 ? -0.384 8.360 -13.267 1.00 94.94 167 LEU A N 1
ATOM 1328 C CA . LEU A 1 167 ? -0.937 8.583 -11.927 1.00 94.94 167 LEU A CA 1
ATOM 1329 C C . LEU A 1 167 ? -1.889 9.786 -11.895 1.00 94.94 167 LEU A C 1
ATOM 1331 O O . LEU A 1 167 ? -2.964 9.694 -11.311 1.00 94.94 167 LEU A O 1
ATOM 1335 N N . GLU A 1 168 ? -1.532 10.880 -12.567 1.00 93.19 168 GLU A N 1
ATOM 1336 C CA . GLU A 1 168 ? -2.400 12.058 -12.698 1.00 93.19 168 GLU A CA 1
ATOM 1337 C C . GLU A 1 168 ? -3.696 11.722 -13.456 1.00 93.19 168 GLU A C 1
ATOM 1339 O O . GLU A 1 168 ? -4.790 12.054 -13.001 1.00 93.19 168 GLU A O 1
ATOM 1344 N N . ARG A 1 169 ? -3.609 10.977 -14.568 1.00 92.88 169 ARG A N 1
ATOM 1345 C CA . ARG A 1 169 ? -4.795 10.517 -15.315 1.00 92.88 169 ARG A CA 1
ATOM 1346 C C . ARG A 1 169 ? -5.710 9.621 -14.489 1.00 92.88 169 ARG A C 1
ATOM 1348 O O . ARG A 1 169 ? -6.930 9.699 -14.654 1.00 92.88 169 ARG A O 1
ATOM 1355 N N . LEU A 1 170 ? -5.162 8.780 -13.607 1.00 92.25 170 LEU A N 1
ATOM 1356 C CA . LEU A 1 170 ? -5.982 7.969 -12.702 1.00 92.25 170 LEU A CA 1
ATOM 1357 C C . LEU A 1 170 ? -6.885 8.857 -11.845 1.00 92.25 170 LEU A C 1
ATOM 1359 O O . LEU A 1 170 ? -8.048 8.517 -11.651 1.00 92.25 170 LEU A O 1
ATOM 1363 N N . HIS A 1 171 ? -6.406 10.018 -11.388 1.00 90.06 171 HIS A N 1
ATOM 1364 C CA . HIS A 1 171 ? -7.246 10.949 -10.635 1.00 90.06 171 HIS A CA 1
ATOM 1365 C C . HIS A 1 171 ? -8.399 11.500 -11.473 1.00 90.06 171 HIS A C 1
ATOM 1367 O O . HIS A 1 171 ? -9.466 11.744 -10.932 1.00 90.06 171 HIS A O 1
ATOM 1373 N N . GLU A 1 172 ? -8.276 11.636 -12.785 1.00 90.69 172 GLU A N 1
ATOM 1374 C CA . GLU A 1 172 ? -9.372 12.142 -13.625 1.00 90.69 172 GLU A CA 1
ATOM 1375 C C . GLU A 1 172 ? -10.341 11.044 -14.094 1.00 90.69 172 GLU A C 1
ATOM 1377 O O . GLU A 1 172 ? -11.498 11.323 -14.432 1.00 90.69 172 GLU A O 1
ATOM 1382 N N . THR A 1 173 ? -9.896 9.788 -14.071 1.00 93.44 173 THR A N 1
ATOM 1383 C CA . THR A 1 173 ? -10.603 8.649 -14.664 1.00 93.44 173 THR A CA 1
ATOM 1384 C C . THR A 1 173 ? -11.669 8.074 -13.730 1.00 93.44 173 THR A C 1
ATOM 1386 O O . THR A 1 173 ? -11.552 8.101 -12.505 1.00 93.44 173 THR A O 1
ATOM 1389 N N . ARG A 1 174 ? -12.746 7.538 -14.317 1.00 95.12 174 ARG A N 1
ATOM 1390 C CA . ARG A 1 174 ? -13.765 6.783 -13.583 1.00 95.12 174 ARG A CA 1
ATOM 1391 C C . ARG A 1 174 ? -13.382 5.306 -13.525 1.00 95.12 174 ARG A C 1
ATOM 1393 O O . ARG A 1 174 ? -13.275 4.682 -14.573 1.00 95.12 174 ARG A O 1
ATOM 1400 N N . PHE A 1 175 ? -13.272 4.736 -12.329 1.00 95.06 175 PHE A N 1
ATOM 1401 C CA . PHE A 1 175 ? -12.998 3.307 -12.146 1.00 95.06 175 PHE A CA 1
ATOM 1402 C C . PHE A 1 175 ? -13.558 2.773 -10.824 1.00 95.06 175 PHE A C 1
ATOM 1404 O O . PHE A 1 175 ? -13.862 3.535 -9.904 1.00 95.06 175 PHE A O 1
ATOM 1411 N N . THR A 1 176 ? -13.706 1.454 -10.729 1.00 94.31 176 THR A N 1
ATOM 1412 C CA . THR A 1 176 ? -14.198 0.771 -9.527 1.00 94.31 176 THR A CA 1
ATOM 1413 C C . THR A 1 176 ? -13.058 0.568 -8.530 1.00 94.31 176 THR A C 1
ATOM 1415 O O . THR A 1 176 ? -12.036 -0.027 -8.863 1.00 94.31 176 THR A O 1
ATOM 1418 N N . LEU A 1 177 ? -13.234 1.048 -7.299 1.00 93.12 177 LEU A N 1
ATOM 1419 C CA . LEU A 1 177 ? -12.299 0.801 -6.196 1.00 93.12 177 LEU A CA 1
ATOM 1420 C C . LEU A 1 177 ? -12.596 -0.558 -5.559 1.00 93.12 177 LEU A C 1
ATOM 1422 O O . LEU A 1 177 ? -11.717 -1.399 -5.413 1.00 93.12 177 LEU A O 1
ATOM 1426 N N . SER A 1 178 ? -13.863 -0.775 -5.231 1.00 90.81 178 SER A N 1
ATOM 1427 C CA . SER A 1 178 ? -14.419 -2.021 -4.714 1.00 90.81 178 SER A CA 1
ATOM 1428 C C . SER A 1 178 ? -15.883 -2.118 -5.148 1.00 90.81 178 SER A C 1
ATOM 1430 O O . SER A 1 178 ? -16.449 -1.168 -5.693 1.00 90.81 178 SER A O 1
ATOM 1432 N N . GLU A 1 179 ? -16.517 -3.266 -4.934 1.00 87.31 179 GLU A N 1
ATOM 1433 C CA . GLU A 1 179 ? -17.935 -3.454 -5.252 1.00 87.31 179 GLU A CA 1
ATOM 1434 C C . GLU A 1 179 ? -18.806 -2.339 -4.629 1.00 87.31 179 GLU A C 1
ATOM 1436 O O . GLU A 1 179 ? -18.835 -2.159 -3.413 1.00 87.31 179 GLU A O 1
ATOM 1441 N N . GLY A 1 180 ? -19.500 -1.558 -5.463 1.00 87.94 180 GLY A N 1
ATOM 1442 C CA . GLY A 1 180 ? -20.344 -0.441 -5.014 1.00 87.94 180 GLY A CA 1
ATOM 1443 C C . GLY A 1 180 ? -19.599 0.843 -4.611 1.00 87.94 180 GLY A C 1
ATOM 1444 O O . GLY A 1 180 ? -20.240 1.774 -4.116 1.00 87.94 180 GLY A O 1
ATOM 1445 N N . VAL A 1 181 ? -18.281 0.928 -4.833 1.00 91.31 181 VAL A N 1
ATOM 1446 C CA . VAL A 1 181 ? -17.458 2.125 -4.590 1.00 91.31 181 VAL A CA 1
ATOM 1447 C C . VAL A 1 181 ? -16.655 2.464 -5.838 1.00 91.31 181 VAL A C 1
ATOM 1449 O O . VAL A 1 181 ? -15.871 1.653 -6.331 1.00 91.31 181 VAL A O 1
ATOM 1452 N N . ILE A 1 182 ? -16.798 3.688 -6.336 1.00 93.25 182 ILE A N 1
ATOM 1453 C CA . ILE A 1 182 ? -16.050 4.144 -7.509 1.00 93.25 182 ILE A CA 1
ATOM 1454 C C . ILE A 1 182 ? -15.251 5.405 -7.204 1.00 93.25 182 ILE A C 1
ATOM 1456 O O . ILE A 1 182 ? -15.643 6.228 -6.375 1.00 93.25 182 ILE A O 1
ATOM 1460 N N . ALA A 1 183 ? -14.166 5.570 -7.945 1.00 93.88 183 ALA A N 1
ATOM 1461 C CA . ALA A 1 183 ? -13.470 6.829 -8.117 1.00 93.88 183 ALA A CA 1
ATOM 1462 C C . ALA A 1 183 ? -13.983 7.520 -9.384 1.00 93.88 183 ALA A C 1
ATOM 1464 O O . ALA A 1 183 ? -14.270 6.860 -10.384 1.00 93.88 183 ALA A O 1
ATOM 1465 N N . SER A 1 184 ? -14.123 8.842 -9.355 1.00 92.06 184 SER A N 1
ATOM 1466 C CA . SER A 1 184 ? -14.422 9.653 -10.536 1.00 92.06 184 SER A CA 1
ATOM 1467 C C . SER A 1 184 ? -14.004 11.097 -10.286 1.00 92.06 184 SER A C 1
ATOM 1469 O O . SER A 1 184 ? -14.468 11.691 -9.316 1.00 92.06 184 SER A O 1
ATOM 1471 N N . ARG A 1 185 ? -13.202 11.692 -11.182 1.00 91.00 185 ARG A N 1
ATOM 1472 C CA . ARG A 1 185 ? -12.705 13.081 -11.044 1.00 91.00 185 ARG A CA 1
ATOM 1473 C C . ARG A 1 185 ? -12.056 13.356 -9.679 1.00 91.00 185 ARG A C 1
ATOM 1475 O O . ARG A 1 185 ? -12.289 14.387 -9.058 1.00 91.00 185 ARG A O 1
ATOM 1482 N N . GLY A 1 186 ? -11.292 12.388 -9.191 1.00 90.19 186 GLY A N 1
ATOM 1483 C CA . GLY A 1 186 ? -10.506 12.485 -7.969 1.00 90.19 186 GLY A CA 1
ATOM 1484 C C . GLY A 1 186 ? -11.330 12.249 -6.714 1.00 90.19 186 GLY A C 1
ATOM 1485 O O . GLY A 1 186 ? -10.790 12.360 -5.62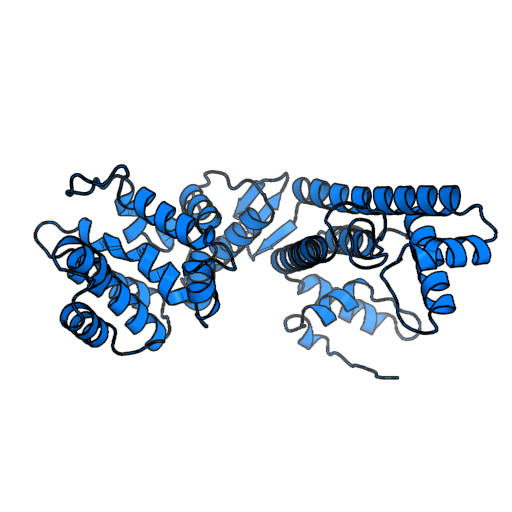0 1.00 90.19 186 GLY A O 1
ATOM 1486 N N . GLU A 1 187 ? -12.618 11.930 -6.852 1.00 91.75 187 GLU A N 1
ATOM 1487 C CA . GLU A 1 187 ? -13.561 11.807 -5.747 1.00 91.75 187 GLU A CA 1
ATOM 1488 C C . GLU A 1 187 ? -14.098 10.385 -5.617 1.00 91.75 187 GLU A C 1
ATOM 1490 O O . GLU A 1 187 ? -14.401 9.720 -6.613 1.00 91.75 187 GLU A O 1
ATOM 1495 N N . VAL A 1 188 ? -14.273 9.946 -4.372 1.00 91.69 188 VAL A N 1
ATOM 1496 C CA . VAL A 1 188 ? -14.949 8.686 -4.046 1.00 91.69 188 VAL A CA 1
ATOM 1497 C C . VAL A 1 188 ? -16.456 8.876 -4.033 1.00 91.69 188 VAL A C 1
ATOM 1499 O O . VAL A 1 188 ? -16.964 9.863 -3.501 1.00 91.69 188 VAL A O 1
ATOM 1502 N N . ARG A 1 189 ? -17.180 7.906 -4.591 1.00 89.44 189 ARG A N 1
ATOM 1503 C CA . ARG A 1 189 ? -18.644 7.871 -4.606 1.00 89.44 189 ARG A CA 1
ATOM 1504 C C . ARG A 1 189 ? -19.160 6.458 -4.336 1.00 89.44 189 ARG A C 1
ATOM 1506 O O . ARG A 1 189 ? -18.649 5.490 -4.900 1.00 89.44 189 ARG A O 1
ATOM 1513 N N . PHE A 1 190 ? -20.205 6.364 -3.518 1.00 87.62 190 PHE A N 1
ATOM 1514 C CA . PHE A 1 190 ? -20.927 5.123 -3.222 1.00 87.62 190 PHE A CA 1
ATOM 1515 C C . PHE A 1 190 ? -22.145 4.986 -4.145 1.00 87.62 190 PHE A C 1
ATOM 1517 O O . PHE A 1 190 ? -22.802 5.984 -4.444 1.00 87.62 190 PHE A O 1
ATOM 1524 N N . PHE A 1 191 ? -22.452 3.770 -4.603 1.00 79.44 191 PHE A N 1
ATOM 1525 C CA . PHE A 1 191 ? -23.594 3.502 -5.485 1.00 79.44 191 PHE A CA 1
ATOM 1526 C C . PHE A 1 191 ? -24.394 2.283 -5.028 1.00 79.44 191 PHE A C 1
ATOM 1528 O O . PHE A 1 191 ? -23.833 1.226 -4.756 1.00 79.44 191 PHE A O 1
ATOM 1535 N N . GLY A 1 192 ? -25.723 2.407 -5.048 1.00 72.50 192 GLY A N 1
ATOM 1536 C CA . GLY A 1 192 ? -26.631 1.310 -4.713 1.00 72.50 192 GLY A CA 1
ATOM 1537 C C . GLY A 1 192 ? -26.598 0.934 -3.228 1.00 72.50 192 GLY A C 1
ATOM 1538 O O . GLY A 1 192 ? -26.395 1.785 -2.366 1.00 72.50 192 GLY A O 1
ATOM 1539 N N . LYS A 1 193 ? -26.834 -0.350 -2.930 1.00 73.50 193 LYS A N 1
ATOM 1540 C CA . LYS A 1 193 ? -26.737 -0.924 -1.578 1.00 73.50 193 LYS A CA 1
ATOM 1541 C C . LYS A 1 193 ? -25.325 -1.472 -1.350 1.00 73.50 193 LYS A C 1
ATOM 1543 O O . LYS A 1 193 ? -25.120 -2.684 -1.382 1.00 73.50 193 LYS A O 1
ATOM 1548 N N . THR A 1 194 ? -24.345 -0.587 -1.190 1.00 77.94 194 THR A N 1
ATOM 1549 C CA . THR A 1 194 ? -22.960 -0.987 -0.906 1.00 77.94 194 THR A CA 1
ATOM 1550 C C . THR A 1 194 ? -22.887 -1.691 0.451 1.00 77.94 194 THR A C 1
ATOM 1552 O O . THR A 1 194 ? -23.444 -1.210 1.438 1.00 77.94 194 THR A O 1
ATOM 1555 N N . ARG A 1 195 ? -22.208 -2.843 0.516 1.00 83.19 195 ARG A N 1
ATOM 1556 C CA . ARG A 1 195 ? -21.918 -3.511 1.794 1.00 83.19 195 ARG A CA 1
ATOM 1557 C C . ARG A 1 195 ? -20.910 -2.689 2.592 1.00 83.19 195 ARG A C 1
ATOM 1559 O O . ARG A 1 195 ? -20.007 -2.089 2.011 1.00 83.19 195 ARG A O 1
ATOM 1566 N N . LEU A 1 196 ? -21.025 -2.715 3.918 1.00 84.12 196 LEU A N 1
ATOM 1567 C CA . LEU A 1 196 ? -20.188 -1.901 4.804 1.00 84.12 196 LEU A CA 1
ATOM 1568 C C . LEU A 1 196 ? -18.702 -2.218 4.625 1.00 84.12 196 LEU A C 1
ATOM 1570 O O . LEU A 1 196 ? -17.874 -1.318 4.505 1.00 84.12 196 LEU A O 1
ATOM 1574 N N . SER A 1 197 ? -18.383 -3.501 4.518 1.00 81.69 197 SER A N 1
ATOM 1575 C CA . SER A 1 197 ? -17.022 -3.971 4.309 1.00 81.69 197 SER A CA 1
ATOM 1576 C C . SER A 1 197 ? -16.437 -3.529 2.960 1.00 81.69 197 SER A C 1
ATOM 1578 O O . SER A 1 197 ? -15.310 -3.038 2.894 1.00 81.69 197 SER A O 1
ATOM 1580 N N . ARG A 1 198 ? -17.234 -3.578 1.884 1.00 85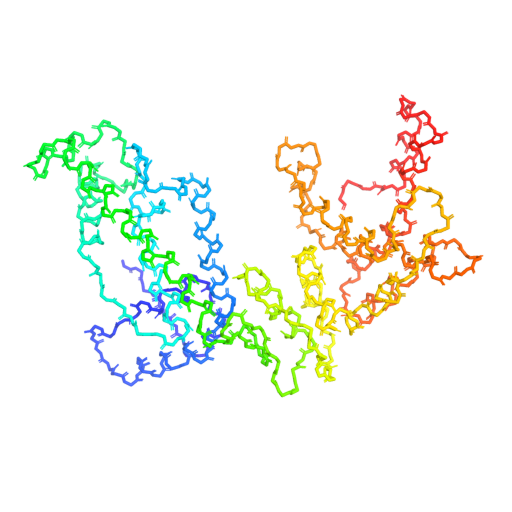.81 198 ARG A N 1
ATOM 1581 C CA . ARG A 1 198 ? -16.837 -3.088 0.555 1.00 85.81 198 ARG A CA 1
ATOM 1582 C C . ARG A 1 198 ? -16.610 -1.581 0.546 1.00 85.81 198 ARG A C 1
ATOM 1584 O O . ARG A 1 198 ? -15.627 -1.133 -0.046 1.00 85.81 198 ARG A O 1
ATOM 1591 N N . ALA A 1 199 ? -17.457 -0.811 1.230 1.00 88.69 199 ALA A N 1
ATOM 1592 C CA . ALA A 1 199 ? -17.252 0.623 1.419 1.00 88.69 199 ALA A CA 1
ATOM 1593 C C . ALA A 1 199 ? -15.942 0.918 2.155 1.00 88.69 199 ALA A C 1
ATOM 1595 O O . ALA A 1 199 ? -15.161 1.755 1.704 1.00 88.69 199 ALA A O 1
ATOM 1596 N N . ALA A 1 200 ? -15.675 0.186 3.236 1.00 88.94 200 ALA A N 1
ATOM 1597 C CA . ALA A 1 200 ? -14.468 0.323 4.035 1.00 88.94 200 ALA A CA 1
ATOM 1598 C C . ALA A 1 200 ? -13.201 0.062 3.193 1.00 88.94 200 ALA A C 1
ATOM 1600 O O . ALA A 1 200 ? -12.313 0.917 3.118 1.00 88.94 200 ALA A O 1
ATOM 1601 N N . VAL A 1 201 ? -13.165 -1.059 2.463 1.00 89.06 201 VAL A N 1
ATOM 1602 C CA . VAL A 1 201 ? -12.068 -1.404 1.542 1.00 89.06 201 VAL A CA 1
ATOM 1603 C C . VAL A 1 201 ? -11.895 -0.339 0.456 1.00 89.06 201 VAL A C 1
ATOM 1605 O O . VAL A 1 201 ? -10.780 0.117 0.205 1.00 89.06 201 VAL A O 1
ATOM 1608 N N . GLY A 1 202 ? -12.993 0.119 -0.152 1.00 91.44 202 GLY A N 1
ATOM 1609 C CA . GLY A 1 202 ? -12.954 1.142 -1.198 1.00 91.44 202 GLY A CA 1
ATOM 1610 C C . GLY A 1 202 ? -12.394 2.479 -0.704 1.00 91.44 202 GLY A C 1
ATOM 1611 O O . GLY A 1 202 ? -11.593 3.106 -1.397 1.00 91.44 202 GLY A O 1
ATOM 1612 N N . VAL A 1 203 ? -12.745 2.894 0.518 1.00 92.19 203 VAL A N 1
ATOM 1613 C CA . VAL A 1 203 ? -12.189 4.093 1.167 1.00 92.19 203 VAL A CA 1
ATOM 1614 C C . VAL A 1 203 ? -10.709 3.908 1.512 1.00 92.19 203 VAL A C 1
ATOM 1616 O O . VAL A 1 203 ? -9.925 4.844 1.328 1.00 92.19 203 VAL A O 1
ATOM 1619 N N . SER A 1 204 ? -10.297 2.717 1.957 1.00 92.56 204 SER A N 1
ATOM 1620 C CA . SER A 1 204 ? -8.881 2.395 2.186 1.00 92.56 204 SER A CA 1
ATOM 1621 C C . SER A 1 204 ? -8.068 2.541 0.896 1.00 92.56 204 SER A C 1
ATOM 1623 O O . SER A 1 204 ? -7.084 3.286 0.858 1.00 92.56 204 SER A O 1
ATOM 1625 N N . PHE A 1 205 ? -8.533 1.937 -0.203 1.00 92.81 205 PHE A N 1
ATOM 1626 C CA . PHE A 1 205 ? -7.893 2.072 -1.513 1.00 92.81 205 PHE A CA 1
ATOM 1627 C C . PHE A 1 205 ? -7.844 3.523 -1.980 1.00 92.81 205 PHE A C 1
ATOM 1629 O O . PHE A 1 205 ? -6.782 4.007 -2.362 1.00 92.81 205 PHE A O 1
ATOM 1636 N N . ALA A 1 206 ? -8.957 4.249 -1.881 1.00 93.25 206 ALA A N 1
ATOM 1637 C CA . ALA A 1 206 ? -9.009 5.652 -2.261 1.00 93.25 206 ALA A CA 1
ATOM 1638 C C . ALA A 1 206 ? -7.997 6.512 -1.506 1.00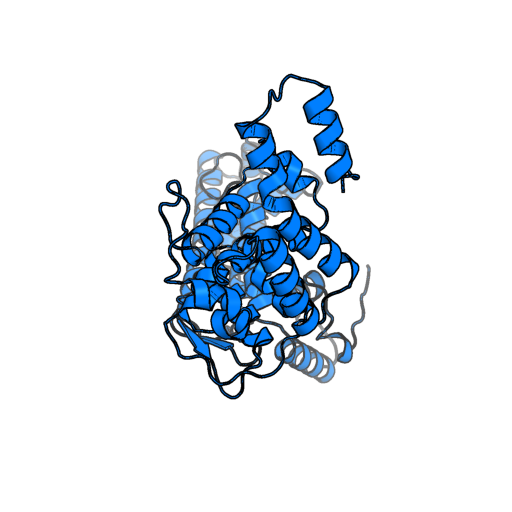 93.25 206 ALA A C 1
ATOM 1640 O O . ALA A 1 206 ? -7.283 7.307 -2.113 1.00 93.25 206 ALA A O 1
ATOM 1641 N N . THR A 1 207 ? -7.904 6.316 -0.192 1.00 93.69 207 THR A N 1
ATOM 1642 C CA . THR A 1 207 ? -6.963 7.045 0.660 1.00 93.69 207 THR A CA 1
ATOM 1643 C C . THR A 1 207 ? -5.524 6.801 0.216 1.00 93.69 207 THR A C 1
ATOM 1645 O O . THR A 1 207 ? -4.758 7.747 0.050 1.00 93.69 207 THR A O 1
ATOM 1648 N N . ARG A 1 208 ? -5.161 5.538 -0.035 1.00 92.31 208 ARG A N 1
ATOM 1649 C CA . ARG A 1 208 ? -3.801 5.155 -0.446 1.00 92.31 208 ARG A CA 1
ATOM 1650 C C . ARG A 1 208 ? -3.457 5.585 -1.877 1.00 92.31 208 ARG A C 1
ATOM 1652 O O . ARG A 1 208 ? -2.287 5.808 -2.181 1.00 92.31 208 ARG A O 1
ATOM 1659 N N . LEU A 1 209 ? -4.468 5.748 -2.729 1.00 92.50 209 LEU A N 1
ATOM 1660 C CA . LEU A 1 209 ? -4.349 6.322 -4.074 1.00 92.50 209 LEU A CA 1
ATOM 1661 C C . LEU A 1 209 ? -4.347 7.865 -4.079 1.00 92.50 209 LEU A C 1
ATOM 1663 O O . LEU A 1 209 ? -4.212 8.473 -5.142 1.00 92.50 209 LEU A O 1
ATOM 1667 N N . GLY A 1 210 ? -4.490 8.511 -2.916 1.00 92.56 210 GLY A N 1
ATOM 1668 C CA . GLY A 1 210 ? -4.528 9.971 -2.802 1.00 92.56 210 GLY A CA 1
ATOM 1669 C C . GLY A 1 210 ? -5.816 10.604 -3.339 1.00 92.56 210 GLY A C 1
ATOM 1670 O O . GLY A 1 210 ? -5.823 11.784 -3.676 1.00 92.56 210 GLY A O 1
ATOM 1671 N N . LEU A 1 211 ? -6.902 9.833 -3.437 1.00 92.94 211 LEU A N 1
ATOM 1672 C CA . LEU A 1 211 ? -8.207 10.336 -3.855 1.00 92.94 211 LEU A CA 1
ATOM 1673 C C . LEU A 1 211 ? -8.897 11.090 -2.714 1.00 92.94 211 LEU A C 1
ATOM 1675 O O . LEU A 1 211 ? -8.745 10.782 -1.529 1.00 92.94 211 LEU A O 1
ATOM 1679 N N . ARG A 1 212 ? -9.728 12.064 -3.080 1.00 91.06 212 ARG A N 1
ATOM 1680 C CA . ARG A 1 212 ? -10.546 12.824 -2.139 1.00 91.06 212 ARG A CA 1
ATOM 1681 C C . ARG A 1 212 ? -11.755 12.007 -1.700 1.00 91.06 212 ARG A C 1
ATOM 1683 O O . ARG A 1 212 ? -12.630 11.668 -2.495 1.00 91.06 212 ARG A O 1
ATOM 1690 N N . VAL A 1 213 ? -11.848 11.781 -0.396 1.00 87.00 213 VAL A N 1
ATOM 1691 C CA . VAL A 1 213 ? -13.058 11.270 0.254 1.00 87.00 213 VAL A CA 1
ATOM 1692 C C . VAL A 1 213 ? -13.847 12.470 0.763 1.00 87.00 213 VAL A C 1
ATOM 1694 O O . VAL A 1 213 ? -13.372 13.192 1.645 1.00 87.00 213 VAL A O 1
ATOM 1697 N N . LEU A 1 214 ? -15.008 12.726 0.161 1.00 82.31 214 LEU A N 1
ATOM 1698 C CA . LEU A 1 214 ? -15.910 13.798 0.581 1.00 82.31 214 LEU A CA 1
ATOM 1699 C C . LEU A 1 214 ? -16.780 13.346 1.757 1.00 82.31 214 LEU A C 1
ATOM 1701 O O . LEU A 1 214 ? -16.976 12.149 1.966 1.00 82.31 214 LEU A O 1
ATOM 1705 N N . SER A 1 215 ? -17.312 14.319 2.501 1.00 68.44 215 SER A N 1
ATOM 1706 C CA . SER A 1 215 ? -18.384 14.062 3.463 1.00 68.44 215 SER A CA 1
ATOM 1707 C C . SER A 1 215 ? -19.633 13.663 2.686 1.00 68.44 215 SER A C 1
ATOM 1709 O O . SER A 1 215 ? -20.313 14.502 2.096 1.00 68.44 215 SER A O 1
ATOM 1711 N N . LEU A 1 216 ? -19.856 12.361 2.594 1.00 60.53 216 LEU A N 1
ATOM 1712 C CA . LEU A 1 216 ? -21.045 11.754 2.026 1.00 60.53 216 LEU A CA 1
ATOM 1713 C C . LEU A 1 216 ? -21.687 10.982 3.171 1.00 60.53 216 LEU A C 1
ATOM 1715 O O . LEU A 1 216 ? -20.989 10.225 3.844 1.00 60.53 216 LEU A O 1
ATOM 1719 N N . GLU A 1 217 ? -22.987 11.158 3.394 1.00 58.09 217 GLU A N 1
ATOM 1720 C CA . GLU A 1 217 ? -23.730 10.202 4.211 1.00 58.09 217 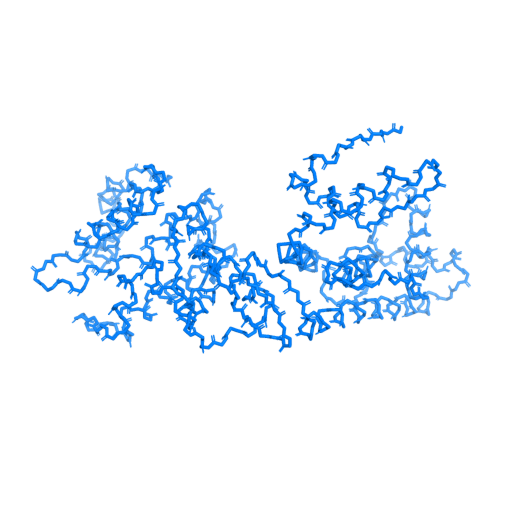GLU A CA 1
ATOM 1721 C C . GLU A 1 217 ? -23.688 8.872 3.465 1.00 58.09 217 GLU A C 1
ATOM 1723 O O . GLU A 1 217 ? -24.309 8.709 2.410 1.00 58.09 217 GLU A O 1
ATOM 1728 N N . ALA A 1 218 ? -22.870 7.942 3.952 1.00 60.47 218 ALA A N 1
ATOM 1729 C CA . ALA A 1 218 ? -22.870 6.608 3.400 1.00 60.47 218 ALA A CA 1
ATOM 1730 C C . ALA A 1 218 ? -24.290 6.014 3.518 1.00 60.47 218 ALA A C 1
ATOM 1732 O O . ALA A 1 218 ? -24.955 6.210 4.541 1.00 60.47 218 ALA A O 1
ATOM 1733 N N . PRO A 1 219 ? -24.781 5.317 2.477 1.00 60.75 219 PRO A N 1
ATOM 1734 C CA . PRO A 1 219 ? -26.116 4.726 2.501 1.00 60.75 219 PRO A CA 1
ATOM 1735 C C . PRO A 1 219 ? -26.231 3.708 3.649 1.00 60.75 219 PRO A C 1
ATOM 1737 O O . PRO A 1 219 ? -25.206 3.244 4.139 1.00 60.75 219 PRO A O 1
ATOM 1740 N N . PRO A 1 220 ? -27.440 3.299 4.073 1.00 60.25 220 PRO A N 1
ATOM 1741 C CA . PRO A 1 220 ? -27.589 2.221 5.048 1.00 60.25 220 PRO A CA 1
ATOM 1742 C C . PRO A 1 220 ? -26.878 0.958 4.546 1.00 60.25 220 PRO A C 1
ATOM 1744 O O . PRO A 1 220 ? -27.255 0.403 3.510 1.00 60.25 220 PRO A O 1
ATOM 1747 N N . MET A 1 221 ? -25.838 0.521 5.258 1.00 64.06 221 MET A N 1
ATOM 1748 C CA . MET A 1 221 ? -25.016 -0.624 4.864 1.00 64.06 221 MET A CA 1
ATOM 1749 C C . MET A 1 221 ? -25.268 -1.815 5.789 1.00 64.06 221 MET A C 1
ATOM 1751 O O . MET A 1 221 ? -25.434 -1.660 6.995 1.00 64.06 221 MET A O 1
ATOM 1755 N N . THR A 1 222 ? -25.298 -3.019 5.219 1.00 58.88 222 THR A N 1
ATOM 1756 C CA . THR A 1 222 ? -25.537 -4.278 5.945 1.00 58.88 222 THR A CA 1
ATOM 1757 C C . THR A 1 222 ? -24.285 -5.149 5.959 1.00 58.88 222 THR A C 1
ATOM 1759 O O . THR A 1 222 ? -23.593 -5.218 4.941 1.00 58.88 222 THR A O 1
ATOM 1762 N N . GLY A 1 223 ? -24.068 -5.869 7.063 1.00 60.66 223 GLY A N 1
ATOM 1763 C CA . GLY A 1 223 ? -23.048 -6.913 7.200 1.00 60.66 223 GLY A CA 1
ATOM 1764 C C . GLY A 1 223 ? -21.660 -6.368 7.537 1.00 60.66 223 GLY A C 1
ATOM 1765 O O . GLY A 1 223 ? -21.034 -5.704 6.713 1.00 60.66 223 GLY A O 1
ATOM 1766 N N . ILE A 1 224 ? -21.180 -6.669 8.746 1.00 62.84 224 ILE A N 1
ATOM 1767 C CA . ILE A 1 224 ? -19.761 -6.570 9.092 1.00 62.84 224 ILE A CA 1
ATOM 1768 C C . ILE A 1 224 ? -19.199 -7.986 9.009 1.00 62.84 224 ILE A C 1
ATOM 1770 O O . ILE A 1 224 ? -19.636 -8.857 9.752 1.00 62.84 224 ILE A O 1
ATOM 1774 N N . GLU A 1 225 ? -18.262 -8.220 8.096 1.00 65.75 225 GLU A N 1
ATOM 1775 C CA . GLU A 1 225 ? -17.470 -9.449 8.088 1.00 65.75 225 GLU A CA 1
ATOM 1776 C C . GLU A 1 225 ? -16.136 -9.157 8.783 1.00 65.75 225 GLU A C 1
ATOM 1778 O O . GLU A 1 225 ? -15.430 -8.213 8.410 1.00 65.75 225 GLU A O 1
ATOM 1783 N N . GLY A 1 226 ? -15.801 -9.953 9.802 1.00 65.44 226 GLY A N 1
ATOM 1784 C CA . GLY A 1 226 ? -14.641 -9.741 10.672 1.00 65.4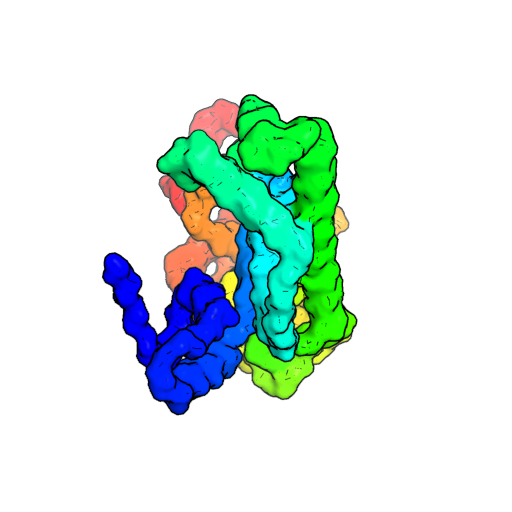4 226 GLY A CA 1
ATOM 1785 C C . GLY A 1 226 ? -13.328 -9.471 9.935 1.00 65.44 226 GLY A C 1
ATOM 1786 O O . GLY A 1 226 ? -12.706 -8.443 10.201 1.00 65.44 226 GLY A O 1
ATOM 1787 N N . PRO A 1 227 ? -12.906 -10.309 8.966 1.00 73.19 227 PRO A N 1
ATOM 1788 C CA . PRO A 1 227 ? -11.622 -10.125 8.288 1.00 73.19 227 PRO A CA 1
ATOM 1789 C C . PRO A 1 227 ? -11.502 -8.795 7.527 1.00 73.19 227 PRO A C 1
ATOM 1791 O O . PRO A 1 227 ? -10.470 -8.127 7.599 1.00 73.19 227 PRO A O 1
ATOM 1794 N N . GLU A 1 228 ? -12.558 -8.380 6.820 1.00 70.56 228 GLU A N 1
ATOM 1795 C CA . GLU A 1 228 ? -12.550 -7.153 6.010 1.00 70.56 228 GLU A CA 1
ATOM 1796 C C . GLU A 1 228 ? -12.597 -5.890 6.891 1.00 70.56 228 GLU A C 1
ATOM 1798 O O . GLU A 1 228 ? -11.934 -4.888 6.590 1.00 70.56 228 GLU A O 1
ATOM 1803 N N . ALA A 1 229 ? -13.337 -5.943 8.005 1.00 68.38 229 ALA A N 1
ATOM 1804 C CA . ALA A 1 229 ? -13.394 -4.866 8.991 1.00 68.38 229 ALA A CA 1
ATOM 1805 C C . ALA A 1 229 ? -12.055 -4.683 9.716 1.00 68.38 229 ALA A C 1
ATOM 1807 O O . ALA A 1 229 ? -11.548 -3.562 9.774 1.00 68.38 229 ALA A O 1
ATOM 1808 N N . VAL A 1 230 ? -11.449 -5.779 10.187 1.00 80.19 230 VAL A N 1
ATOM 1809 C CA . VAL A 1 230 ? -10.136 -5.763 10.847 1.00 80.19 230 VAL A CA 1
ATOM 1810 C C . VAL A 1 230 ? -9.077 -5.192 9.910 1.00 80.19 230 VAL A C 1
ATOM 1812 O O . VAL A 1 230 ? -8.434 -4.202 10.250 1.00 80.19 230 VAL A O 1
ATOM 1815 N N . HIS A 1 231 ? -8.955 -5.728 8.691 1.00 81.81 231 HIS A N 1
ATOM 1816 C CA . HIS A 1 231 ? -7.975 -5.237 7.719 1.00 81.81 231 HIS A CA 1
ATOM 1817 C C . HIS A 1 231 ? -8.121 -3.728 7.458 1.00 81.81 231 HIS A C 1
ATOM 1819 O O . HIS A 1 231 ? -7.134 -2.990 7.380 1.00 81.81 231 HIS A O 1
ATOM 1825 N N . THR A 1 232 ? -9.359 -3.243 7.350 1.00 81.06 232 THR A N 1
ATOM 1826 C CA . THR A 1 232 ? -9.611 -1.825 7.088 1.00 81.06 232 THR A CA 1
ATOM 1827 C C . THR A 1 232 ? -9.267 -0.932 8.284 1.00 81.06 232 THR A C 1
ATOM 1829 O O . THR A 1 232 ? -8.654 0.120 8.102 1.00 81.06 232 THR A O 1
ATOM 1832 N N . LEU A 1 233 ? -9.611 -1.339 9.508 1.00 86.25 233 LEU A N 1
ATOM 1833 C CA . LEU A 1 233 ? -9.309 -0.568 10.719 1.00 86.25 233 LEU A CA 1
ATOM 1834 C C . LEU A 1 233 ? -7.810 -0.559 11.056 1.00 86.25 233 LEU A C 1
ATOM 1836 O O . LEU A 1 233 ? -7.318 0.398 11.649 1.00 86.25 233 LEU A O 1
ATOM 1840 N N . CYS A 1 234 ? -7.066 -1.565 10.595 1.00 89.44 234 CYS A N 1
ATOM 1841 C CA . CYS A 1 234 ? -5.609 -1.632 10.698 1.00 89.44 234 CYS A CA 1
ATOM 1842 C C . CYS A 1 234 ? -4.873 -0.920 9.543 1.00 89.44 234 CYS A C 1
ATOM 1844 O O . CYS A 1 234 ? -3.653 -1.008 9.445 1.00 89.44 234 CYS A O 1
ATOM 1846 N N . SER A 1 235 ? -5.580 -0.211 8.653 1.00 86.44 235 SER A N 1
ATOM 1847 C CA . SER A 1 235 ? -4.981 0.458 7.481 1.00 86.44 235 SER A CA 1
ATOM 1848 C C . SER A 1 235 ? -4.370 1.845 7.776 1.00 86.44 235 SER A C 1
ATOM 1850 O O . SER A 1 235 ? -3.997 2.558 6.841 1.00 86.44 235 SER A O 1
ATOM 1852 N N . GLY A 1 236 ? -4.280 2.240 9.050 1.00 92.88 236 GLY A N 1
ATOM 1853 C CA . GLY A 1 236 ? -3.643 3.482 9.499 1.00 92.88 236 GLY A CA 1
ATOM 1854 C C . GLY A 1 236 ? -4.581 4.683 9.675 1.00 92.88 236 GLY A C 1
ATOM 1855 O O . GLY A 1 236 ? -5.740 4.701 9.243 1.00 92.88 236 GLY A O 1
ATOM 1856 N N . ALA A 1 237 ? -4.063 5.730 10.316 1.00 95.44 237 ALA A N 1
ATOM 1857 C CA . ALA A 1 237 ? -4.816 6.898 10.769 1.00 95.44 237 ALA A CA 1
ATOM 1858 C C . ALA A 1 237 ? -5.458 7.686 9.618 1.00 95.44 237 ALA A C 1
ATOM 1860 O O . ALA A 1 237 ? -6.594 8.149 9.735 1.00 95.44 237 ALA A O 1
ATOM 1861 N N . ALA A 1 238 ? -4.769 7.815 8.480 1.00 95.12 238 ALA A N 1
ATOM 1862 C CA . ALA A 1 238 ? -5.306 8.514 7.311 1.00 95.12 238 ALA A CA 1
ATOM 1863 C C . ALA A 1 238 ? -6.580 7.838 6.771 1.00 95.12 238 ALA A C 1
ATOM 1865 O O . ALA A 1 238 ? -7.549 8.521 6.430 1.00 95.12 238 ALA A O 1
ATOM 1866 N N . VAL A 1 239 ? -6.595 6.499 6.735 1.00 94.69 239 VAL A N 1
ATOM 1867 C CA . VAL A 1 239 ? -7.761 5.718 6.299 1.00 94.69 239 VAL A CA 1
ATOM 1868 C C . VAL A 1 239 ? -8.895 5.883 7.302 1.00 94.69 239 VAL A C 1
ATOM 1870 O O . VAL A 1 239 ? -10.003 6.231 6.903 1.00 94.69 239 VAL A O 1
ATOM 1873 N N . LEU A 1 240 ? -8.613 5.743 8.600 1.00 95.19 240 LEU A N 1
ATOM 1874 C CA . LEU A 1 240 ? -9.599 5.923 9.671 1.00 95.19 240 LEU A CA 1
ATOM 1875 C C . LEU A 1 240 ? -10.270 7.301 9.634 1.00 95.19 240 LEU A C 1
ATOM 1877 O O . LEU A 1 240 ? -11.493 7.393 9.724 1.00 95.19 240 LEU A O 1
ATOM 1881 N N . ARG A 1 241 ? -9.500 8.373 9.416 1.00 95.06 241 ARG A N 1
ATOM 1882 C CA . ARG A 1 241 ? -10.038 9.736 9.271 1.00 95.06 241 ARG A CA 1
ATOM 1883 C C . ARG A 1 241 ? -10.946 9.876 8.049 1.00 95.06 241 ARG A C 1
ATOM 1885 O O . ARG A 1 241 ? -11.946 10.589 8.103 1.00 95.06 241 ARG A O 1
ATOM 1892 N N . ASN A 1 242 ? -10.626 9.206 6.944 1.00 94.38 242 ASN A N 1
ATOM 1893 C CA . ASN A 1 242 ? -11.479 9.211 5.759 1.00 94.38 242 ASN A CA 1
ATOM 1894 C C . ASN A 1 242 ? -12.746 8.365 5.951 1.00 94.38 242 ASN A C 1
ATOM 1896 O O . ASN A 1 242 ? -13.812 8.786 5.504 1.00 94.38 242 ASN A O 1
ATOM 1900 N N . LEU A 1 243 ? -12.660 7.228 6.651 1.00 92.62 243 LEU A N 1
ATOM 1901 C CA . LEU A 1 243 ? -13.826 6.427 7.043 1.00 92.62 243 LEU A CA 1
ATOM 1902 C C . LEU A 1 243 ? -14.761 7.222 7.958 1.00 92.62 243 LEU A C 1
ATOM 1904 O O . LEU A 1 243 ? -15.976 7.164 7.785 1.00 92.62 243 LEU A O 1
ATOM 1908 N N . ASP A 1 244 ? -14.203 7.981 8.903 1.00 92.88 244 ASP A N 1
ATOM 1909 C CA . ASP A 1 244 ? -14.960 8.885 9.771 1.00 92.88 244 ASP A CA 1
ATOM 1910 C C . ASP A 1 244 ? -15.674 9.969 8.966 1.00 92.88 244 ASP A C 1
ATOM 1912 O O . ASP A 1 244 ? -16.885 10.145 9.096 1.00 92.88 244 ASP A O 1
ATOM 1916 N N . ARG A 1 245 ? -14.944 10.630 8.059 1.00 91.44 245 ARG A N 1
ATOM 1917 C CA . ARG A 1 245 ? -15.474 11.719 7.231 1.00 91.44 245 ARG A CA 1
ATOM 1918 C C . ARG A 1 245 ? -16.677 11.302 6.385 1.00 91.44 245 ARG A C 1
ATOM 1920 O O . ARG A 1 245 ? -17.553 12.126 6.162 1.00 91.44 245 ARG A O 1
ATOM 1927 N N . CYS A 1 246 ? -16.720 10.060 5.904 1.00 89.19 246 CYS A N 1
ATOM 1928 C CA . CYS A 1 246 ? -17.840 9.540 5.110 1.00 89.19 246 CYS A CA 1
ATOM 1929 C C . CYS A 1 246 ? -18.843 8.697 5.918 1.00 89.19 246 CYS A C 1
ATOM 1931 O O . CYS A 1 246 ? -19.657 7.980 5.341 1.00 89.19 246 CYS A O 1
ATOM 1933 N N . GLY A 1 247 ? -18.779 8.730 7.254 1.00 89.38 247 GLY A N 1
ATOM 1934 C CA . GLY A 1 247 ? -19.717 8.024 8.136 1.00 89.38 247 GLY A CA 1
ATOM 1935 C C . GLY A 1 247 ? -19.549 6.500 8.193 1.00 89.38 247 GLY A C 1
ATOM 1936 O O . GLY A 1 247 ? -20.207 5.845 9.002 1.00 89.38 247 GLY A O 1
ATOM 1937 N N . VAL A 1 248 ? -18.638 5.920 7.406 1.00 89.50 248 VAL A N 1
ATOM 1938 C CA . VAL A 1 248 ? -18.335 4.479 7.415 1.00 89.50 248 VAL A CA 1
ATOM 1939 C C . VAL A 1 248 ? -17.819 4.039 8.787 1.00 89.50 248 VAL A C 1
ATOM 1941 O O . VAL A 1 248 ? -18.240 3.000 9.291 1.00 89.50 248 VAL A O 1
ATOM 1944 N N . LEU A 1 249 ? -16.976 4.851 9.440 1.00 91.31 249 LEU A N 1
ATOM 1945 C CA . LEU A 1 249 ? -16.470 4.532 10.780 1.00 91.31 249 LEU A CA 1
ATOM 1946 C C . LEU A 1 249 ? -17.589 4.487 11.827 1.00 91.31 249 LEU A C 1
ATOM 1948 O O . LEU A 1 249 ? -17.550 3.638 12.708 1.00 91.31 249 LEU A O 1
ATOM 1952 N N . THR A 1 250 ? -18.609 5.344 11.716 1.00 90.75 250 THR A N 1
ATOM 1953 C CA . THR A 1 250 ? -19.759 5.332 12.637 1.00 90.75 250 THR A CA 1
ATOM 1954 C C . THR A 1 250 ? -20.556 4.036 12.535 1.00 90.75 250 THR A C 1
ATOM 1956 O O . THR A 1 250 ? -21.096 3.582 13.536 1.00 90.75 250 THR A O 1
ATOM 1959 N N . MET A 1 251 ? -20.606 3.417 11.356 1.00 87.25 251 MET A N 1
ATOM 1960 C CA . MET A 1 251 ? -21.253 2.116 11.186 1.00 87.25 251 MET A CA 1
ATOM 1961 C C . MET A 1 251 ? -20.367 0.944 11.631 1.00 87.25 251 MET A C 1
ATOM 1963 O O . MET A 1 251 ? -20.892 -0.045 12.132 1.00 87.25 251 MET A O 1
ATOM 1967 N N . LEU A 1 252 ? -19.043 1.042 11.464 1.00 87.69 252 LEU A N 1
ATOM 1968 C CA . LEU A 1 252 ? -18.097 -0.014 11.858 1.00 87.69 252 LEU A CA 1
ATOM 1969 C C . LEU A 1 252 ? -17.841 -0.059 13.369 1.00 87.69 252 LEU A C 1
ATOM 1971 O O . LEU A 1 252 ? -17.847 -1.135 13.967 1.00 87.69 252 LEU A O 1
ATOM 1975 N N . LEU A 1 253 ? -17.579 1.107 13.959 1.00 91.56 253 LEU A N 1
ATOM 1976 C CA . LEU A 1 253 ? -17.159 1.288 15.346 1.00 91.56 253 LEU A CA 1
ATOM 1977 C C . LEU A 1 253 ? -17.888 2.502 15.960 1.00 91.56 253 LEU A C 1
ATOM 1979 O O . LEU A 1 253 ? -17.271 3.540 16.242 1.00 91.56 253 LEU A O 1
ATOM 1983 N N . PRO A 1 254 ? -19.223 2.416 16.132 1.00 92.44 254 PRO A N 1
ATOM 1984 C CA . PRO A 1 254 ? -20.029 3.500 16.687 1.00 92.44 254 PRO A CA 1
ATOM 1985 C C . PRO A 1 254 ? -19.530 3.963 18.059 1.00 92.44 254 PRO A C 1
ATOM 1987 O O . PRO A 1 254 ? -19.557 5.163 18.332 1.00 92.44 254 PRO A O 1
ATOM 1990 N N . GLU A 1 255 ? -19.027 3.046 18.887 1.00 94.50 255 GLU A N 1
ATOM 1991 C CA . GLU A 1 255 ? -18.491 3.296 20.229 1.00 94.50 255 GLU A CA 1
ATOM 1992 C C . GLU A 1 255 ? -17.382 4.353 20.199 1.00 94.50 255 GLU A C 1
ATOM 1994 O O . GLU A 1 255 ? -17.442 5.331 20.943 1.00 94.50 255 GLU A O 1
ATOM 1999 N N . LEU A 1 256 ? -16.435 4.229 19.264 1.00 95.00 256 LEU A N 1
ATOM 2000 C CA . LEU A 1 256 ? -15.373 5.215 19.081 1.00 95.00 256 LEU A CA 1
ATOM 2001 C C . LEU A 1 256 ? -15.933 6.557 18.604 1.00 95.00 256 LEU A C 1
ATOM 2003 O O . LEU A 1 256 ? -15.576 7.611 19.128 1.00 95.00 256 LEU A O 1
ATOM 2007 N N . THR A 1 257 ? -16.854 6.551 17.639 1.00 94.00 257 THR A N 1
ATOM 2008 C CA . THR A 1 257 ? -17.398 7.809 17.100 1.00 94.00 257 THR A CA 1
ATOM 2009 C C . THR A 1 257 ? -18.294 8.569 18.086 1.00 94.00 257 THR A C 1
ATOM 2011 O O . THR A 1 257 ? -18.409 9.793 17.991 1.00 94.00 257 THR A O 1
ATOM 2014 N N . ARG A 1 258 ? -18.870 7.893 19.091 1.00 93.19 258 ARG A N 1
ATOM 2015 C CA . ARG A 1 258 ? -19.552 8.547 20.224 1.00 93.19 258 ARG A CA 1
ATOM 2016 C C . ARG A 1 258 ? -18.588 9.356 21.095 1.00 93.19 258 ARG A C 1
ATOM 2018 O O . ARG A 1 258 ? -19.007 10.328 21.718 1.00 93.19 258 ARG A O 1
ATOM 2025 N N . CYS A 1 259 ? -17.299 9.025 21.077 1.00 93.06 259 CYS A N 1
ATOM 2026 C CA . CYS A 1 259 ? -16.258 9.715 21.832 1.00 93.06 259 CYS A CA 1
ATOM 2027 C C . CYS A 1 259 ? -15.705 10.977 21.137 1.00 93.06 259 CYS A C 1
ATOM 2029 O O . CYS A 1 259 ? -14.782 11.599 21.665 1.00 93.06 259 CYS A O 1
ATOM 2031 N N . ARG A 1 260 ? -16.256 11.403 19.982 1.00 93.12 260 ARG A N 1
ATOM 2032 C CA . ARG A 1 260 ? -15.791 12.595 19.229 1.00 93.12 260 ARG A CA 1
ATOM 2033 C C . ARG A 1 260 ? -15.701 13.861 20.083 1.00 93.12 260 ARG A C 1
ATOM 2035 O O . ARG A 1 260 ? -14.720 14.594 19.980 1.00 93.12 260 ARG A O 1
ATOM 2042 N N . ALA A 1 261 ? -16.706 14.086 20.927 1.00 90.12 261 ALA A N 1
ATOM 2043 C CA . ALA A 1 261 ? -16.802 15.244 21.817 1.00 90.12 261 ALA A CA 1
ATOM 2044 C C . ALA A 1 261 ? -16.520 14.904 23.294 1.00 90.12 261 ALA A C 1
ATOM 2046 O O . ALA A 1 261 ? -16.727 15.745 24.166 1.00 90.12 261 ALA A O 1
ATOM 2047 N N . LEU A 1 262 ? -16.075 13.677 23.590 1.00 89.25 262 LEU A N 1
ATOM 2048 C CA . LEU A 1 262 ? -15.803 13.250 24.959 1.00 89.25 262 LEU A CA 1
ATOM 2049 C C . LEU A 1 262 ? -14.463 13.832 25.421 1.00 89.25 262 LEU A C 1
ATOM 2051 O O . LEU A 1 262 ? -13.406 13.466 24.902 1.00 89.25 262 LEU A O 1
ATOM 2055 N N . MET A 1 263 ? -14.519 14.747 26.388 1.00 85.44 263 MET A N 1
ATOM 2056 C CA . MET A 1 263 ? -13.339 15.311 27.040 1.00 85.44 263 MET A CA 1
ATOM 2057 C C . MET A 1 263 ? -12.838 14.344 28.123 1.00 85.44 263 MET A C 1
ATOM 2059 O O . MET A 1 263 ? -13.630 13.968 28.992 1.00 85.44 263 MET A O 1
ATOM 2063 N N . PRO A 1 264 ? -11.559 13.931 28.103 1.00 77.31 264 PRO A N 1
ATOM 2064 C CA . PRO A 1 264 ? -10.987 13.116 29.170 1.00 77.31 264 PRO A CA 1
ATOM 2065 C C . PRO A 1 264 ? -11.007 13.854 30.515 1.00 77.31 264 PRO A C 1
ATOM 2067 O O . PRO A 1 264 ? -10.859 15.074 30.558 1.00 77.31 264 PRO A O 1
ATOM 2070 N N . GLN A 1 265 ? -11.166 13.116 31.616 1.00 70.06 265 GLN A N 1
ATOM 2071 C CA . GLN A 1 265 ? -11.192 13.701 32.964 1.00 70.06 265 GLN A CA 1
ATOM 2072 C C . GLN A 1 265 ? -9.788 14.027 33.505 1.00 70.06 265 GLN A C 1
ATOM 2074 O O . GLN A 1 265 ? -9.655 14.885 34.377 1.00 70.06 265 GLN A O 1
ATOM 2079 N N . ASP A 1 266 ? -8.735 13.396 32.972 1.00 68.19 266 ASP A N 1
ATOM 2080 C CA . ASP A 1 266 ? -7.362 13.614 33.438 1.00 68.19 266 ASP A CA 1
ATOM 2081 C C . ASP A 1 266 ? -6.715 14.845 32.790 1.00 68.19 266 ASP A C 1
ATOM 2083 O O . ASP A 1 266 ? -6.727 15.008 31.566 1.00 68.19 266 ASP A O 1
ATOM 2087 N N . SER A 1 267 ? -6.041 15.653 33.614 1.00 54.41 267 SER A N 1
ATOM 2088 C CA . SER A 1 267 ? -5.471 16.976 33.295 1.00 54.41 267 SER A CA 1
ATOM 2089 C C . SER A 1 267 ? -4.356 17.011 32.239 1.00 54.41 267 SER A C 1
ATOM 2091 O O . SER A 1 267 ? -3.881 18.086 31.882 1.00 54.41 267 SER A O 1
ATOM 2093 N N . VAL A 1 268 ? -3.928 15.854 31.735 1.00 61.34 268 VAL A N 1
ATOM 2094 C CA . VAL A 1 268 ? -2.846 15.710 30.747 1.00 61.34 268 VAL A CA 1
ATOM 2095 C C . VAL A 1 268 ? -3.337 15.569 29.304 1.00 61.34 268 VAL A C 1
ATOM 2097 O O . VAL A 1 268 ? -2.514 15.577 28.389 1.00 61.34 268 VAL A O 1
ATOM 2100 N N . HIS A 1 269 ? -4.646 15.462 29.061 1.00 67.44 269 HIS A N 1
ATOM 2101 C CA . HIS A 1 269 ? -5.159 15.301 27.701 1.00 67.44 269 HIS A CA 1
ATOM 2102 C C . HIS A 1 269 ? -5.388 16.650 27.012 1.00 67.44 269 HIS A C 1
ATOM 2104 O O . HIS A 1 269 ? -6.181 17.474 27.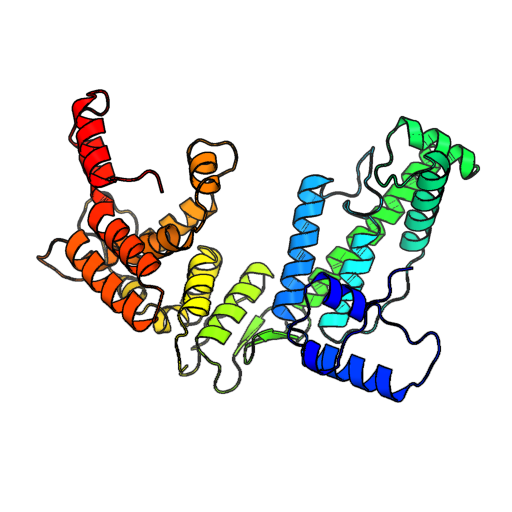455 1.00 67.44 269 HIS A O 1
ATOM 2110 N N . THR A 1 270 ? -4.718 16.851 25.876 1.00 81.38 270 THR A N 1
ATOM 2111 C CA . THR A 1 270 ? -4.926 18.013 24.991 1.00 81.38 270 THR A CA 1
ATOM 2112 C C . THR A 1 270 ? -6.095 17.815 24.017 1.00 81.38 270 THR A C 1
ATOM 2114 O O . THR A 1 270 ? -6.611 18.782 23.465 1.00 81.38 270 THR A O 1
ATOM 2117 N N . PHE A 1 271 ? -6.514 16.568 23.786 1.00 89.00 271 PHE A N 1
ATOM 2118 C CA . PHE A 1 271 ? -7.470 16.191 22.743 1.00 89.00 271 PHE A CA 1
ATOM 2119 C C . PHE A 1 271 ? -8.671 15.434 23.320 1.00 89.00 271 PHE A C 1
ATOM 2121 O O . PHE A 1 271 ? -8.568 14.819 24.381 1.00 89.00 271 PHE A O 1
ATOM 2128 N N . THR A 1 272 ? -9.799 15.446 22.598 1.00 93.19 272 THR A N 1
ATOM 2129 C CA . THR A 1 272 ? -10.933 14.560 22.904 1.00 93.19 272 THR A CA 1
ATOM 2130 C C . THR A 1 272 ? -10.509 13.099 22.777 1.00 93.19 272 THR A C 1
ATOM 2132 O O . THR A 1 272 ? -9.549 12.793 22.068 1.00 93.19 272 THR A O 1
ATOM 2135 N N . VAL A 1 273 ? -11.234 12.185 23.424 1.00 92.38 273 VAL A N 1
ATOM 2136 C CA . VAL A 1 273 ? -10.923 10.743 23.395 1.00 92.38 273 VAL A CA 1
ATOM 2137 C C . VAL A 1 273 ? -10.780 10.219 21.960 1.00 92.38 273 VAL A C 1
ATOM 2139 O O . VAL A 1 273 ? -9.837 9.492 21.654 1.00 92.38 273 VAL A O 1
ATOM 2142 N N . PHE A 1 274 ? -11.660 10.639 21.048 1.00 95.00 274 PHE A N 1
ATOM 2143 C CA . PHE A 1 274 ? -11.578 10.260 19.636 1.00 95.00 274 PHE A CA 1
ATOM 2144 C C . PHE A 1 274 ? -10.302 10.756 18.942 1.00 95.00 274 PHE A C 1
ATOM 2146 O O . PHE A 1 274 ? -9.590 9.970 18.319 1.00 95.00 274 PHE A O 1
ATOM 2153 N N . GLU A 1 275 ? -9.990 12.052 19.045 1.00 95.31 275 GLU A N 1
ATOM 2154 C CA . GLU A 1 275 ? -8.809 12.620 18.383 1.00 95.31 275 GLU A CA 1
ATOM 2155 C C . GLU A 1 275 ? -7.511 12.094 19.010 1.00 95.31 275 GLU A C 1
ATOM 2157 O O . GLU A 1 275 ? -6.547 11.832 18.293 1.00 95.31 275 GLU A O 1
ATOM 2162 N N . HIS A 1 276 ? -7.499 11.872 20.327 1.00 94.38 276 HIS A N 1
ATOM 2163 C CA . HIS A 1 276 ? -6.408 11.192 21.019 1.00 94.38 276 HIS A CA 1
ATOM 2164 C C . HIS A 1 276 ? -6.175 9.793 20.439 1.00 94.38 276 HIS A C 1
ATOM 2166 O O . HIS A 1 276 ? -5.061 9.477 20.025 1.00 94.38 276 HIS A O 1
ATOM 2172 N N . THR A 1 277 ? -7.238 8.998 20.324 1.00 95.31 277 THR A N 1
ATOM 2173 C CA . THR A 1 277 ? -7.192 7.634 19.783 1.00 95.31 277 THR A CA 1
ATOM 2174 C C . THR A 1 277 ? -6.615 7.600 18.365 1.00 95.31 277 THR A C 1
ATOM 2176 O O . THR A 1 277 ? -5.700 6.827 18.082 1.00 95.31 277 THR A O 1
ATOM 2179 N N . LEU A 1 278 ? -7.074 8.481 17.469 1.00 96.19 278 LEU A N 1
ATOM 2180 C CA . LEU A 1 278 ? -6.543 8.537 16.101 1.00 96.19 278 LEU A CA 1
ATOM 2181 C C . LEU A 1 278 ? -5.077 8.981 16.044 1.00 96.19 278 LEU A C 1
ATOM 2183 O O . LEU A 1 278 ? -4.340 8.530 15.169 1.00 96.19 278 LEU A O 1
ATOM 2187 N N . ARG A 1 279 ? -4.635 9.827 16.980 1.00 95.56 279 ARG A N 1
ATOM 2188 C CA . ARG A 1 279 ? -3.221 10.205 17.101 1.00 95.56 279 ARG A CA 1
ATOM 2189 C C . ARG A 1 279 ? -2.353 9.066 17.610 1.00 95.56 279 ARG A C 1
ATOM 2191 O O . ARG A 1 279 ? -1.227 8.949 17.149 1.00 95.56 279 ARG A O 1
ATOM 2198 N N . VAL A 1 280 ? -2.849 8.208 18.502 1.00 95.38 280 VAL A N 1
ATOM 2199 C CA . VAL A 1 280 ? -2.127 6.984 18.897 1.00 95.38 280 VAL A CA 1
ATOM 2200 C C . VAL A 1 280 ? -1.871 6.108 17.671 1.00 95.38 280 VAL A C 1
ATOM 2202 O O . VAL A 1 280 ? -0.745 5.662 17.463 1.00 95.38 280 VAL A O 1
ATOM 2205 N N . VAL A 1 281 ? -2.873 5.937 16.803 1.00 97.00 281 VAL A N 1
ATOM 2206 C CA . VAL A 1 281 ? -2.692 5.212 15.536 1.00 97.00 281 VAL A CA 1
ATOM 2207 C C . VAL A 1 281 ? -1.683 5.915 14.621 1.00 97.00 281 VAL A C 1
ATOM 2209 O O . VAL A 1 281 ? -0.816 5.260 14.052 1.00 97.00 281 VAL A O 1
ATOM 2212 N N . GLU A 1 282 ? -1.732 7.245 14.524 1.00 96.25 282 GLU A N 1
ATOM 2213 C CA . GLU A 1 282 ? -0.758 8.034 13.755 1.00 96.25 282 GLU A CA 1
ATOM 2214 C C . GLU A 1 282 ? 0.675 7.866 14.288 1.00 96.25 282 GLU A C 1
ATOM 2216 O O . GLU A 1 282 ? 1.616 7.749 13.504 1.00 96.25 282 GLU A O 1
ATOM 2221 N N . PHE A 1 283 ? 0.850 7.775 15.611 1.00 95.62 283 PHE A N 1
ATOM 2222 C CA . PHE A 1 283 ? 2.139 7.448 16.217 1.00 95.62 283 PHE A CA 1
ATOM 2223 C C . PHE A 1 283 ? 2.600 6.044 15.835 1.00 95.62 283 PHE A C 1
ATOM 2225 O O . PHE A 1 283 ? 3.756 5.896 15.447 1.00 95.62 283 PHE A O 1
ATOM 2232 N N . ILE A 1 284 ? 1.718 5.037 15.892 1.00 95.19 284 ILE A N 1
ATOM 2233 C CA . ILE A 1 284 ? 2.040 3.665 15.467 1.00 95.19 284 ILE A CA 1
ATOM 2234 C C . ILE A 1 284 ? 2.472 3.649 13.994 1.00 95.19 284 ILE A C 1
ATOM 2236 O O . ILE A 1 284 ? 3.466 3.002 13.654 1.00 95.19 284 ILE A O 1
ATOM 2240 N N . ASP A 1 285 ? 1.768 4.372 13.121 1.00 93.88 285 ASP A N 1
ATOM 2241 C CA . ASP A 1 285 ? 2.086 4.484 11.692 1.00 93.88 285 ASP A CA 1
ATOM 2242 C C . ASP A 1 285 ? 3.451 5.145 11.443 1.00 93.88 285 ASP A C 1
ATOM 2244 O O . ASP A 1 285 ? 4.172 4.742 10.531 1.00 93.88 285 ASP A O 1
ATOM 2248 N N . ALA A 1 286 ? 3.824 6.129 12.267 1.00 95.19 286 ALA A N 1
ATOM 2249 C CA . ALA A 1 286 ? 5.048 6.916 12.123 1.00 95.19 286 ALA A CA 1
ATOM 2250 C C . ALA A 1 286 ? 6.308 6.278 12.744 1.00 95.19 286 ALA A C 1
ATOM 2252 O O . ALA A 1 286 ? 7.397 6.846 12.612 1.00 95.19 286 ALA A O 1
ATOM 2253 N N . ILE A 1 287 ? 6.193 5.124 13.416 1.00 95.12 287 ILE A N 1
ATOM 2254 C CA . ILE A 1 287 ? 7.346 4.398 13.975 1.00 95.12 287 ILE A CA 1
ATOM 2255 C C . ILE A 1 287 ? 8.343 4.067 12.854 1.00 95.12 287 ILE A C 1
ATOM 2257 O O . ILE A 1 287 ? 8.008 3.383 11.886 1.00 95.12 287 ILE A O 1
ATOM 2261 N N . GLN A 1 288 ? 9.582 4.541 13.003 1.00 91.12 288 GLN A N 1
ATOM 2262 C CA . GLN A 1 288 ? 10.630 4.386 11.995 1.00 91.12 288 GLN A CA 1
ATOM 2263 C C . GLN A 1 288 ? 11.417 3.075 12.175 1.00 91.12 288 GLN A C 1
ATOM 2265 O O . GLN A 1 288 ? 11.815 2.768 13.307 1.00 91.12 288 GLN A O 1
ATOM 2270 N N . PRO A 1 289 ? 11.718 2.349 11.080 1.00 89.50 289 PRO A N 1
ATOM 2271 C CA . PRO A 1 289 ? 12.659 1.228 11.084 1.00 89.50 289 PRO A CA 1
ATOM 2272 C C . PRO A 1 289 ? 14.022 1.600 11.682 1.00 89.50 289 PRO A C 1
ATOM 2274 O O . PRO A 1 289 ? 14.491 2.727 11.515 1.00 89.50 289 PRO A O 1
ATOM 2277 N N . GLY A 1 290 ? 14.668 0.653 12.365 1.00 90.00 290 GLY A N 1
ATOM 2278 C CA . GLY A 1 290 ? 15.984 0.851 12.995 1.00 90.00 290 GLY A CA 1
ATOM 2279 C C . GLY A 1 290 ? 15.981 1.705 14.271 1.00 90.00 290 GLY A C 1
ATOM 2280 O O . GLY A 1 290 ? 17.041 2.013 14.810 1.00 90.00 290 GLY A O 1
ATOM 2281 N N . THR A 1 291 ? 14.806 2.105 14.763 1.00 95.12 291 THR A N 1
ATOM 2282 C CA . THR A 1 291 ? 14.635 2.610 16.135 1.00 95.12 291 THR A CA 1
ATOM 2283 C C . THR A 1 291 ? 14.241 1.463 17.061 1.00 95.12 291 THR A C 1
ATOM 2285 O O . THR A 1 291 ? 13.700 0.468 16.593 1.00 95.12 291 THR A O 1
ATOM 2288 N N . PHE A 1 292 ? 14.413 1.620 18.377 1.00 94.38 292 PHE A N 1
ATOM 2289 C CA . PHE A 1 292 ? 13.977 0.611 19.355 1.00 94.38 292 PHE A CA 1
ATOM 2290 C C . PHE A 1 292 ? 12.504 0.192 19.167 1.00 94.38 292 PHE A C 1
ATOM 2292 O O . PHE A 1 292 ? 12.192 -0.993 19.121 1.00 94.38 292 PHE A O 1
ATOM 2299 N N . LEU A 1 293 ? 11.592 1.158 18.987 1.00 93.19 293 LEU A N 1
ATOM 2300 C CA . LEU A 1 293 ? 10.178 0.860 18.724 1.00 93.19 293 LEU A CA 1
ATOM 2301 C C . LEU A 1 293 ? 9.953 0.254 17.332 1.00 93.19 293 LEU A C 1
ATOM 2303 O O . LEU A 1 293 ? 9.026 -0.532 17.157 1.00 93.19 293 LEU A O 1
ATOM 2307 N N . GLY A 1 294 ? 10.784 0.612 16.350 1.00 93.88 294 GLY A N 1
ATOM 2308 C CA . GLY A 1 294 ? 10.762 0.027 15.010 1.00 93.88 294 GLY A CA 1
ATOM 2309 C C . GLY A 1 294 ? 11.131 -1.448 15.020 1.00 93.88 294 GLY A C 1
ATOM 2310 O O . GLY A 1 294 ? 10.384 -2.254 14.482 1.00 93.88 294 GLY A O 1
ATOM 2311 N N . GLU A 1 295 ? 12.222 -1.804 15.697 1.00 93.62 295 GLU A N 1
ATOM 2312 C CA . GLU A 1 295 ? 12.663 -3.193 15.865 1.00 93.62 295 GLU A CA 1
ATOM 2313 C C . GLU A 1 295 ? 11.602 -4.035 16.586 1.00 93.62 295 GLU A C 1
ATOM 2315 O O . GLU A 1 295 ? 11.298 -5.147 16.155 1.00 93.62 295 GLU A O 1
ATOM 2320 N N . LEU A 1 296 ? 10.971 -3.485 17.632 1.00 92.00 296 LEU A N 1
ATOM 2321 C CA . LEU A 1 296 ? 9.850 -4.143 18.309 1.00 92.00 296 LEU A CA 1
ATOM 2322 C C . LEU A 1 296 ? 8.657 -4.347 17.372 1.00 92.00 296 LEU A C 1
ATOM 2324 O O . LEU A 1 296 ? 8.126 -5.450 17.296 1.00 92.00 296 LEU A O 1
ATOM 2328 N N . LYS A 1 297 ? 8.249 -3.306 16.636 1.00 92.62 297 LYS A N 1
ATOM 2329 C CA . LYS A 1 297 ? 7.124 -3.381 15.694 1.00 92.62 297 LYS A CA 1
ATOM 2330 C C . LYS A 1 297 ? 7.384 -4.393 14.573 1.00 92.62 297 LYS A C 1
ATOM 2332 O O . LYS A 1 297 ? 6.467 -5.113 14.197 1.00 92.62 297 LYS A O 1
ATOM 2337 N N . GLU A 1 298 ? 8.606 -4.455 14.049 1.00 90.56 298 GLU A N 1
ATOM 2338 C CA . GLU A 1 298 ? 9.018 -5.412 13.011 1.00 90.56 298 GLU A CA 1
ATOM 2339 C C . GLU A 1 298 ? 9.029 -6.865 13.507 1.00 90.56 298 GLU A C 1
ATOM 2341 O O . GLU A 1 298 ? 8.817 -7.781 12.713 1.00 90.56 298 GLU A O 1
ATOM 2346 N N . GLY A 1 299 ? 9.238 -7.080 14.809 1.00 89.94 299 GLY A N 1
ATOM 2347 C CA . GLY A 1 299 ? 9.152 -8.397 15.439 1.00 89.94 299 GLY A CA 1
ATOM 2348 C C . GLY A 1 299 ? 7.724 -8.936 15.590 1.00 89.94 299 GLY A C 1
ATOM 2349 O O . GLY A 1 299 ? 7.551 -10.137 15.791 1.00 89.94 299 GLY A O 1
ATOM 2350 N N . ILE A 1 300 ? 6.698 -8.085 15.474 1.00 90.38 300 ILE A N 1
ATOM 2351 C CA . ILE A 1 300 ? 5.295 -8.484 15.631 1.00 90.38 300 ILE A CA 1
ATOM 2352 C C . ILE A 1 300 ? 4.791 -9.143 14.339 1.00 90.38 300 ILE A C 1
ATOM 2354 O O . ILE A 1 300 ? 4.728 -8.510 13.286 1.00 90.38 300 ILE A O 1
ATOM 2358 N N . GLN A 1 301 ? 4.373 -10.410 14.429 1.00 87.62 301 GLN A N 1
ATOM 2359 C CA . GLN A 1 301 ? 3.848 -11.161 13.280 1.00 87.62 301 GLN A CA 1
ATOM 2360 C C . GLN A 1 301 ? 2.489 -10.639 12.796 1.00 87.62 301 GLN A C 1
ATOM 2362 O O . GLN A 1 301 ? 2.256 -10.542 11.591 1.00 87.62 301 GLN A O 1
ATOM 2367 N N . ASP A 1 302 ? 1.599 -10.311 13.735 1.00 89.56 302 ASP A N 1
ATOM 2368 C CA . ASP A 1 302 ? 0.269 -9.769 13.467 1.00 89.56 302 ASP A CA 1
ATOM 2369 C C . ASP A 1 302 ? 0.086 -8.450 14.222 1.00 89.56 302 ASP A C 1
ATOM 2371 O O . ASP A 1 302 ? 0.029 -8.419 15.449 1.00 89.56 302 ASP A O 1
ATOM 2375 N N . LEU A 1 303 ? 0.008 -7.347 13.477 1.00 92.81 303 LEU A N 1
ATOM 2376 C CA . LEU A 1 303 ? -0.193 -6.010 14.037 1.00 92.81 303 LEU A CA 1
ATOM 2377 C C . LEU A 1 303 ? -1.663 -5.727 14.379 1.00 92.81 303 LEU A C 1
ATOM 2379 O O . LEU A 1 303 ? -1.941 -4.704 15.010 1.00 92.81 303 LEU A O 1
ATOM 2383 N N . ALA A 1 304 ? -2.611 -6.587 13.987 1.00 93.19 304 ALA A N 1
ATOM 2384 C CA . ALA A 1 304 ? -4.030 -6.349 14.229 1.00 93.19 304 ALA A CA 1
ATOM 2385 C C . ALA A 1 304 ? -4.362 -6.123 15.716 1.00 93.19 304 ALA A C 1
ATOM 2387 O O . ALA A 1 304 ? -5.028 -5.123 15.998 1.00 93.19 304 ALA A O 1
ATOM 2388 N N . PRO A 1 305 ? -3.861 -6.923 16.685 1.00 94.69 305 PRO A N 1
ATOM 2389 C CA . PRO A 1 305 ? -4.100 -6.660 18.100 1.00 94.69 305 PRO A CA 1
ATOM 2390 C C . PRO A 1 305 ? -3.671 -5.253 18.536 1.00 94.69 305 PRO A C 1
ATOM 2392 O O . PRO A 1 305 ? -4.407 -4.581 19.258 1.00 94.69 305 PRO A O 1
ATOM 2395 N N . LEU A 1 306 ? -2.516 -4.774 18.059 1.00 94.62 306 LEU A N 1
ATOM 2396 C CA . LEU A 1 306 ? -1.973 -3.457 18.406 1.00 94.62 306 LEU A CA 1
ATOM 2397 C C . LEU A 1 306 ? -2.860 -2.316 17.888 1.00 94.62 306 LEU A C 1
ATOM 2399 O O . LEU A 1 306 ? -3.200 -1.406 18.639 1.00 94.62 306 LEU A O 1
ATOM 2403 N N . TYR A 1 307 ? -3.270 -2.367 16.619 1.00 95.94 307 TYR A N 1
ATOM 2404 C CA . TYR A 1 307 ? -4.146 -1.340 16.045 1.00 95.94 307 TYR A CA 1
ATOM 2405 C C . TYR A 1 307 ? -5.548 -1.364 16.666 1.00 95.94 307 TYR A C 1
ATOM 2407 O O . TYR A 1 307 ? -6.095 -0.312 16.992 1.00 95.94 307 TYR A O 1
ATOM 2415 N N . LEU A 1 308 ? -6.137 -2.549 16.845 1.00 95.50 308 LEU A N 1
ATOM 2416 C CA . LEU A 1 308 ? -7.485 -2.685 17.397 1.00 95.50 308 LEU A CA 1
ATOM 2417 C C . LEU A 1 308 ? -7.543 -2.244 18.864 1.00 95.50 308 LEU A C 1
ATOM 2419 O O . LEU A 1 308 ? -8.437 -1.485 19.235 1.00 95.50 308 LEU A O 1
ATOM 2423 N N . SER A 1 309 ? -6.571 -2.656 19.682 1.00 96.50 309 SER A N 1
ATOM 2424 C CA . SER A 1 309 ? -6.470 -2.196 21.072 1.00 96.50 309 SER A CA 1
ATOM 2425 C C . SER A 1 309 ? -6.241 -0.690 21.152 1.00 96.50 309 SER A C 1
ATOM 2427 O O . SER A 1 309 ? -6.933 -0.029 21.918 1.00 96.50 309 SER A O 1
ATOM 2429 N N . ALA A 1 310 ? -5.381 -0.111 20.306 1.00 96.50 310 ALA A N 1
ATOM 2430 C CA . ALA A 1 310 ? -5.203 1.339 20.242 1.00 96.50 310 ALA A CA 1
ATOM 2431 C C . ALA A 1 310 ? -6.525 2.073 19.961 1.00 96.50 310 ALA A C 1
ATOM 2433 O O . ALA A 1 310 ? -6.811 3.076 20.613 1.00 96.50 310 ALA A O 1
ATOM 2434 N N . LEU A 1 311 ? -7.359 1.549 19.054 1.00 96.19 311 LEU A N 1
ATOM 2435 C CA . LEU A 1 311 ? -8.677 2.110 18.732 1.00 96.19 311 LEU A CA 1
ATOM 2436 C C . LEU A 1 311 ? -9.703 2.004 19.867 1.00 96.19 311 LEU A C 1
ATOM 2438 O O . LEU A 1 311 ? -10.679 2.756 19.870 1.00 96.19 311 LEU A O 1
ATOM 2442 N N . MET A 1 312 ? -9.510 1.065 20.796 1.00 96.06 312 MET A N 1
ATOM 2443 C CA . MET A 1 312 ? -10.502 0.714 21.814 1.00 96.06 312 MET A CA 1
ATOM 2444 C C . MET A 1 312 ? -10.065 1.010 23.257 1.00 96.06 312 MET A C 1
ATOM 2446 O O . MET A 1 312 ? -10.912 0.991 24.148 1.00 96.06 312 MET A O 1
ATOM 2450 N N . HIS A 1 313 ? -8.784 1.325 23.491 1.00 95.12 313 HIS A N 1
ATOM 2451 C CA . HIS A 1 313 ? -8.190 1.402 24.833 1.00 95.12 313 HIS A CA 1
ATOM 2452 C C . HIS A 1 313 ? -8.940 2.348 25.778 1.00 95.12 313 HIS A C 1
ATOM 2454 O O . HIS A 1 313 ? -9.160 2.032 26.942 1.00 95.12 313 HIS A O 1
ATOM 2460 N N . ASP A 1 314 ? -9.401 3.475 25.241 1.00 93.06 314 ASP A N 1
ATOM 2461 C CA . ASP A 1 314 ? -10.012 4.557 26.005 1.00 93.06 314 ASP A CA 1
ATOM 2462 C C . ASP A 1 314 ? -11.548 4.575 25.936 1.00 93.06 314 ASP A C 1
ATOM 2464 O O . ASP A 1 314 ? -12.186 5.499 26.453 1.00 93.06 314 ASP A O 1
ATOM 2468 N N . LEU A 1 315 ? -12.182 3.571 25.314 1.00 93.62 315 LEU A N 1
ATOM 2469 C CA . LEU A 1 315 ? -13.641 3.563 25.160 1.00 93.62 315 LEU A CA 1
ATOM 2470 C C . LEU A 1 315 ? -14.364 3.527 26.507 1.00 93.62 315 LEU A C 1
ATOM 2472 O O . LEU A 1 315 ? -15.413 4.145 26.638 1.00 93.62 315 LEU A O 1
ATOM 2476 N N . GLY A 1 316 ? -13.793 2.919 27.548 1.00 90.88 316 GLY A N 1
ATOM 2477 C CA . GLY A 1 316 ? -14.423 2.894 28.871 1.00 90.88 316 GLY A CA 1
ATOM 2478 C C . GLY A 1 316 ? -14.671 4.277 29.489 1.00 90.88 316 GLY A C 1
ATOM 2479 O O . GLY A 1 316 ? -15.534 4.400 30.356 1.00 90.88 316 GLY A O 1
ATOM 2480 N N . LYS A 1 317 ? -14.000 5.341 29.014 1.00 88.25 317 LYS A N 1
ATOM 2481 C CA . LYS A 1 317 ? -14.183 6.717 29.515 1.00 88.25 317 LYS A CA 1
ATOM 2482 C C . LYS A 1 317 ? -15.598 7.261 29.289 1.00 88.25 317 LYS A C 1
ATOM 2484 O O . LYS A 1 317 ? -15.963 8.255 29.916 1.00 88.25 317 LYS A O 1
ATOM 2489 N N . PHE A 1 318 ? -16.410 6.641 28.422 1.00 81.06 318 PHE A N 1
ATOM 2490 C CA . PHE A 1 318 ? -17.806 7.056 28.248 1.00 81.06 318 PHE A CA 1
ATOM 2491 C C . PHE A 1 318 ? -18.722 6.626 29.405 1.00 81.06 318 PHE A C 1
ATOM 2493 O O . PHE A 1 318 ? -19.831 7.155 29.492 1.00 81.06 318 PHE A O 1
ATOM 2500 N N . VAL A 1 319 ? -18.298 5.690 30.270 1.00 83.88 319 VAL A N 1
ATOM 2501 C CA . VAL A 1 319 ? -19.095 5.170 31.395 1.00 83.88 319 VAL A CA 1
ATOM 2502 C C . VAL A 1 319 ? -18.612 5.786 32.714 1.00 83.88 319 VAL A C 1
ATOM 2504 O O . VAL A 1 319 ? -17.574 5.384 33.238 1.00 83.88 319 VAL A O 1
ATOM 2507 N N . PRO A 1 320 ? -19.345 6.751 33.298 1.00 80.38 320 PRO A N 1
ATOM 2508 C CA . PRO A 1 320 ? -18.924 7.389 34.540 1.00 80.38 320 PRO A CA 1
ATOM 2509 C C . PRO A 1 320 ? -18.934 6.416 35.726 1.00 80.38 320 PRO A C 1
ATOM 2511 O O . PRO A 1 320 ? -19.855 5.615 35.874 1.00 80.38 320 PRO A O 1
ATOM 2514 N N . GLY A 1 321 ? -17.947 6.542 36.616 1.00 82.06 321 GLY A N 1
ATOM 2515 C CA . GLY A 1 321 ? -17.925 5.843 37.907 1.00 82.06 321 GLY A CA 1
ATOM 2516 C C . GLY A 1 321 ? -17.438 4.391 37.875 1.00 82.06 321 GLY A C 1
ATOM 2517 O O . GLY A 1 321 ? -17.462 3.741 38.917 1.00 82.06 321 GLY A O 1
ATOM 2518 N N . ARG A 1 322 ? -16.976 3.886 36.725 1.00 87.62 322 ARG A N 1
ATOM 2519 C CA . ARG A 1 322 ? -16.323 2.573 36.600 1.00 87.62 322 ARG A CA 1
ATOM 2520 C C . ARG A 1 322 ? -14.862 2.731 36.156 1.00 87.62 322 ARG A C 1
ATOM 2522 O O . ARG A 1 322 ? -14.565 3.705 35.461 1.00 87.62 322 ARG A O 1
ATOM 2529 N N . PRO A 1 323 ? -13.958 1.797 36.515 1.00 88.81 323 PRO A N 1
ATOM 2530 C CA . PRO A 1 323 ? -12.622 1.739 35.921 1.00 88.81 323 PRO A CA 1
ATOM 2531 C C . PRO A 1 323 ? -12.736 1.640 34.395 1.00 88.81 323 PRO A C 1
ATOM 2533 O O . PRO A 1 323 ? -13.480 0.801 33.870 1.00 88.81 323 PRO A O 1
ATOM 2536 N N . HIS A 1 324 ? -12.062 2.533 33.671 1.00 91.44 324 HIS A N 1
ATOM 2537 C CA . HIS A 1 324 ? -12.249 2.652 32.222 1.00 91.44 324 HIS A CA 1
ATOM 2538 C C . HIS A 1 324 ? -11.467 1.589 31.452 1.00 91.44 324 HIS A C 1
ATOM 2540 O O . HIS A 1 324 ? -11.869 1.221 30.358 1.00 91.44 324 HIS A O 1
ATOM 2546 N N . GLU A 1 325 ? -10.401 1.054 32.030 1.00 93.00 325 GLU A N 1
ATOM 2547 C CA . GLU A 1 325 ? -9.652 -0.084 31.518 1.00 93.00 325 GLU A CA 1
ATOM 2548 C C . GLU A 1 325 ? -10.481 -1.382 31.560 1.00 93.00 325 GLU A C 1
ATOM 2550 O O . GLU A 1 325 ? -10.524 -2.123 30.580 1.00 93.00 325 GLU A O 1
ATOM 2555 N N . GLU A 1 326 ? -11.232 -1.620 32.643 1.00 94.12 326 GLU A N 1
ATOM 2556 C CA . GLU A 1 326 ? -12.136 -2.773 32.762 1.00 94.12 326 GLU A CA 1
ATOM 2557 C C . GLU A 1 326 ? -13.345 -2.615 31.841 1.00 94.12 326 GLU A C 1
ATOM 2559 O O . GLU A 1 326 ? -13.659 -3.507 31.055 1.00 94.12 326 GLU A O 1
ATOM 2564 N N . THR A 1 327 ? -13.982 -1.442 31.888 1.00 94.25 327 THR A N 1
ATOM 2565 C CA . THR A 1 327 ? -15.135 -1.127 31.036 1.00 94.25 327 THR A CA 1
ATOM 2566 C C . THR A 1 327 ? -14.738 -1.152 29.558 1.00 94.25 327 THR A C 1
ATOM 2568 O O . THR A 1 327 ? -15.457 -1.701 28.730 1.00 94.25 327 THR A O 1
ATOM 2571 N N . GLY A 1 328 ? -13.579 -0.590 29.208 1.00 95.31 328 GLY A N 1
ATOM 2572 C CA . GLY A 1 328 ? -13.032 -0.607 27.854 1.00 95.31 328 GLY A CA 1
ATOM 2573 C C . GLY A 1 328 ? -12.826 -2.028 27.340 1.00 95.31 328 GLY A C 1
ATOM 2574 O O . GLY A 1 328 ? -13.160 -2.307 26.192 1.00 95.31 328 GLY A O 1
ATOM 2575 N N . ALA A 1 329 ? -12.349 -2.938 28.194 1.00 97.00 329 ALA A N 1
ATOM 2576 C CA . ALA A 1 329 ? -12.165 -4.343 27.846 1.00 97.00 329 ALA A CA 1
ATOM 2577 C C . ALA A 1 329 ? -13.504 -5.062 27.592 1.00 97.00 329 ALA A C 1
ATOM 2579 O O . ALA A 1 329 ? -13.602 -5.844 26.649 1.00 97.00 329 ALA A O 1
ATOM 2580 N N . GLU A 1 330 ? -14.542 -4.766 28.384 1.00 97.12 330 GLU A N 1
ATOM 2581 C CA . GLU A 1 330 ? -15.910 -5.265 28.152 1.00 97.12 330 GLU A CA 1
ATOM 2582 C C . GLU A 1 330 ? -16.461 -4.778 26.804 1.00 97.12 330 GLU A C 1
ATOM 2584 O O . GLU A 1 330 ? -16.911 -5.581 25.990 1.00 97.12 330 GLU A O 1
ATOM 2589 N N . ILE A 1 331 ? -16.347 -3.473 26.528 1.00 96.06 331 ILE A N 1
ATOM 2590 C CA . ILE A 1 331 ? -16.782 -2.871 25.259 1.00 96.06 331 ILE A CA 1
ATOM 2591 C C . ILE A 1 331 ? -16.023 -3.489 24.081 1.00 96.06 331 ILE A C 1
ATOM 2593 O O . ILE A 1 331 ? -16.623 -3.816 23.059 1.00 96.06 331 ILE A O 1
ATOM 2597 N N . ALA A 1 332 ? -14.704 -3.659 24.207 1.00 96.31 332 ALA A N 1
ATOM 2598 C CA . ALA A 1 332 ? -13.891 -4.282 23.172 1.00 96.31 332 ALA A CA 1
ATOM 2599 C C . ALA A 1 332 ? -14.362 -5.715 22.889 1.00 96.31 332 ALA A C 1
ATOM 2601 O O . ALA A 1 332 ? -14.511 -6.073 21.724 1.00 96.31 332 ALA A O 1
ATOM 2602 N N . ALA A 1 333 ? -14.662 -6.508 23.924 1.00 96.50 333 ALA A N 1
ATOM 2603 C CA . ALA A 1 333 ? -15.178 -7.867 23.762 1.00 96.50 333 ALA A CA 1
ATOM 2604 C C . ALA A 1 333 ? -16.507 -7.890 22.985 1.00 96.50 333 ALA A C 1
ATOM 2606 O O . ALA A 1 333 ? -16.636 -8.654 22.030 1.00 96.50 333 ALA A O 1
ATOM 2607 N N . GLU A 1 334 ? -17.454 -7.007 23.321 1.00 94.69 334 GLU A N 1
ATOM 2608 C CA . GLU A 1 334 ? -18.731 -6.876 22.599 1.00 94.69 334 GLU A CA 1
ATOM 2609 C C . GLU A 1 334 ? -18.533 -6.476 21.127 1.00 94.69 334 GLU A C 1
ATOM 2611 O O . GLU A 1 334 ? -19.194 -6.999 20.226 1.00 94.69 334 GLU A O 1
ATOM 2616 N N . VAL A 1 335 ? -17.606 -5.551 20.859 1.00 92.56 335 VAL A N 1
ATOM 2617 C CA . VAL A 1 335 ? -17.273 -5.108 19.498 1.00 92.56 335 VAL A CA 1
ATOM 2618 C C . VAL A 1 335 ? -16.662 -6.246 18.676 1.00 92.56 335 VAL A C 1
ATOM 2620 O O . VAL A 1 335 ? -17.036 -6.434 17.518 1.00 92.56 335 VAL A O 1
ATOM 2623 N N . LEU A 1 336 ? -15.728 -6.998 19.261 1.00 92.19 336 LEU A N 1
ATOM 2624 C CA . LEU A 1 336 ? -15.016 -8.093 18.600 1.00 92.19 336 LEU A CA 1
ATOM 2625 C C . LEU A 1 336 ? -15.953 -9.276 18.316 1.00 92.19 336 LEU A C 1
ATOM 2627 O O . LEU A 1 336 ? -15.905 -9.827 17.215 1.00 92.19 336 LEU A O 1
ATOM 2631 N N . ASP A 1 337 ? -16.854 -9.597 19.249 1.00 91.00 337 ASP A N 1
ATOM 2632 C CA . ASP A 1 337 ? -17.921 -10.587 19.054 1.00 91.00 337 ASP A CA 1
ATOM 2633 C C . ASP A 1 337 ? -18.868 -10.168 17.920 1.00 91.00 337 ASP A C 1
ATOM 2635 O O . ASP A 1 337 ? -19.104 -10.933 16.983 1.00 91.00 337 ASP A O 1
ATOM 2639 N N . ARG A 1 338 ? -19.303 -8.897 17.903 1.00 88.81 338 ARG A N 1
ATOM 2640 C CA . ARG A 1 338 ? -20.125 -8.335 16.815 1.00 88.81 338 ARG A CA 1
ATOM 2641 C C . ARG A 1 338 ? -19.456 -8.451 15.443 1.00 88.81 338 ARG A C 1
ATOM 2643 O O . ARG A 1 338 ? -20.150 -8.557 14.431 1.00 88.81 338 ARG A O 1
ATOM 2650 N N . TRP A 1 339 ? -18.130 -8.383 15.384 1.00 87.31 339 TRP A N 1
ATOM 2651 C CA . TRP A 1 339 ? -17.371 -8.556 14.145 1.00 87.31 339 TRP A CA 1
ATOM 2652 C C . TRP A 1 339 ? -17.100 -10.026 13.801 1.00 87.31 339 TRP A C 1
ATOM 2654 O O . TRP A 1 339 ? -16.714 -10.306 12.667 1.00 87.31 339 TRP A O 1
ATOM 2664 N N . GLY A 1 340 ? -17.300 -10.965 14.729 1.00 87.38 340 GLY A N 1
ATOM 2665 C CA . GLY A 1 340 ? -17.021 -12.385 14.521 1.00 87.38 340 GLY A CA 1
ATOM 2666 C C . GLY A 1 340 ? -15.543 -12.661 14.234 1.00 87.38 340 GLY A C 1
ATOM 2667 O O . GLY A 1 340 ? -15.219 -13.454 13.347 1.00 87.38 340 GLY A O 1
ATOM 2668 N N . VAL A 1 341 ? -14.634 -11.951 14.912 1.00 87.88 341 VAL A N 1
ATOM 2669 C CA . VAL A 1 341 ? -13.190 -12.203 14.779 1.00 87.88 341 VAL A CA 1
ATOM 2670 C C . VAL A 1 341 ? -12.791 -13.508 15.477 1.00 87.88 341 VAL A C 1
ATOM 2672 O O . VAL A 1 341 ? -13.536 -14.050 16.288 1.00 87.88 341 VAL A O 1
ATOM 2675 N N . ARG A 1 342 ? -11.599 -14.028 15.160 1.00 91.06 342 ARG A N 1
ATOM 2676 C CA . ARG A 1 342 ? -11.075 -15.241 15.805 1.00 91.06 342 ARG A CA 1
ATOM 2677 C C . ARG A 1 342 ? -10.856 -15.002 17.304 1.00 91.06 342 ARG A C 1
ATOM 2679 O O . ARG A 1 342 ? -10.423 -13.918 17.694 1.00 91.06 342 ARG A O 1
ATOM 2686 N N . GLU A 1 343 ? -11.117 -16.025 18.112 1.00 92.25 343 GLU A N 1
ATOM 2687 C CA . GLU A 1 343 ? -11.040 -15.971 19.580 1.00 92.25 343 GLU A CA 1
ATOM 2688 C C . GLU A 1 343 ? -9.653 -15.541 20.080 1.00 92.25 343 GLU A C 1
ATOM 2690 O O . GLU A 1 343 ? -9.554 -14.640 20.905 1.00 92.25 343 GLU A O 1
ATOM 2695 N N . ASP A 1 344 ? -8.577 -16.058 19.480 1.00 92.25 344 ASP A N 1
ATOM 2696 C CA . ASP A 1 344 ? -7.195 -15.696 19.824 1.00 92.25 344 ASP A CA 1
ATOM 2697 C C . ASP A 1 344 ? -6.881 -14.209 19.587 1.00 92.25 344 ASP A C 1
ATOM 2699 O O . ASP A 1 344 ? -6.148 -13.586 20.357 1.00 92.25 344 ASP A O 1
ATOM 2703 N N . LEU A 1 345 ? -7.441 -13.618 18.527 1.00 92.25 345 LEU A N 1
ATOM 2704 C CA . LEU A 1 345 ? -7.334 -12.180 18.279 1.00 92.25 345 LEU A CA 1
ATOM 2705 C C . LEU A 1 345 ? -8.163 -11.396 19.303 1.00 92.25 345 LEU A C 1
ATOM 2707 O O . LEU A 1 345 ? -7.697 -10.374 19.809 1.00 92.25 345 LEU A O 1
ATOM 2711 N N . ALA A 1 346 ? -9.375 -11.868 19.611 1.00 94.50 346 ALA A N 1
ATOM 2712 C CA . ALA A 1 346 ? -10.259 -11.200 20.555 1.00 94.50 346 ALA A CA 1
ATOM 2713 C C . ALA A 1 346 ? -9.644 -11.137 21.961 1.00 94.50 346 ALA A C 1
ATOM 2715 O O . ALA A 1 346 ? -9.563 -10.056 22.544 1.00 94.50 346 ALA A O 1
ATOM 2716 N N . GLU A 1 347 ? -9.138 -12.265 22.462 1.00 95.25 347 GLU A N 1
ATOM 2717 C CA . GLU A 1 347 ? -8.478 -12.369 23.765 1.00 95.25 347 GLU A CA 1
ATOM 2718 C C . GLU A 1 347 ? -7.288 -11.413 23.879 1.00 95.25 347 GLU A C 1
ATOM 2720 O O . GLU A 1 347 ? -7.202 -10.648 24.842 1.00 95.25 347 GLU A O 1
ATOM 2725 N N . ARG A 1 348 ? -6.412 -11.380 22.863 1.00 94.50 348 ARG A N 1
ATOM 2726 C CA . ARG A 1 348 ? -5.254 -10.470 22.833 1.00 94.50 348 ARG A CA 1
ATOM 2727 C C . ARG A 1 348 ? -5.675 -9.004 22.877 1.00 94.50 348 ARG A C 1
ATOM 2729 O O . ARG A 1 348 ? -5.097 -8.224 23.630 1.00 94.50 348 ARG A O 1
ATOM 2736 N N . VAL A 1 349 ? -6.676 -8.609 22.088 1.00 96.12 349 VAL A N 1
ATOM 2737 C CA . VAL A 1 349 ? -7.161 -7.218 22.067 1.00 96.12 349 VAL A CA 1
ATOM 2738 C C . VAL A 1 349 ? -7.780 -6.833 23.408 1.00 96.12 349 VAL A C 1
ATOM 2740 O O . VAL A 1 349 ? -7.450 -5.776 23.943 1.00 96.12 349 VAL A O 1
ATOM 2743 N N . VAL A 1 350 ? -8.644 -7.682 23.969 1.00 97.44 350 VAL A N 1
ATOM 2744 C CA . VAL A 1 350 ? -9.301 -7.439 25.264 1.00 97.44 350 VAL A CA 1
ATOM 2745 C C . VAL A 1 350 ? -8.267 -7.337 26.383 1.00 97.44 350 VAL A C 1
ATOM 2747 O O . VAL A 1 350 ? -8.363 -6.441 27.222 1.00 97.44 350 VAL A O 1
ATOM 2750 N N . TRP A 1 351 ? -7.252 -8.202 26.374 1.00 96.06 351 TRP A N 1
ATOM 2751 C CA . TRP A 1 351 ? -6.148 -8.148 27.327 1.00 96.06 351 TRP A CA 1
ATOM 2752 C C . TRP A 1 351 ? -5.350 -6.842 27.193 1.00 96.06 351 TRP A C 1
ATOM 2754 O O . TRP A 1 351 ? -5.175 -6.129 28.181 1.00 96.06 351 TRP A O 1
ATOM 2764 N N . LEU A 1 352 ? -4.954 -6.457 25.973 1.00 95.62 352 LEU A N 1
ATOM 2765 C CA . LEU A 1 352 ? -4.228 -5.203 25.729 1.00 95.62 352 LEU A CA 1
ATOM 2766 C C . LEU A 1 352 ? -5.025 -3.979 26.193 1.00 95.62 352 LEU A C 1
ATOM 2768 O O . LEU A 1 352 ? -4.464 -3.082 26.819 1.00 95.62 352 LEU A O 1
ATOM 2772 N N . VAL A 1 353 ? -6.335 -3.951 25.934 1.00 96.88 353 VAL A N 1
ATOM 2773 C CA . VAL A 1 353 ? -7.224 -2.885 26.417 1.00 96.88 353 VAL A CA 1
ATOM 2774 C C . VAL A 1 353 ? -7.324 -2.903 27.944 1.00 96.88 353 VAL A C 1
ATOM 2776 O O . VAL A 1 353 ? -7.241 -1.846 28.561 1.00 96.88 353 VAL A O 1
ATOM 2779 N N . ARG A 1 354 ? -7.437 -4.070 28.585 1.00 96.12 354 ARG A N 1
ATOM 2780 C CA . ARG A 1 354 ? -7.517 -4.173 30.051 1.00 96.12 354 ARG A CA 1
ATOM 2781 C C . ARG A 1 354 ? -6.258 -3.664 30.755 1.00 96.12 354 ARG A C 1
ATOM 2783 O O . ARG A 1 354 ? -6.361 -3.066 31.821 1.00 96.12 354 ARG A O 1
ATOM 2790 N N . TYR A 1 355 ? -5.082 -3.886 30.173 1.00 94.50 355 TYR A N 1
ATOM 2791 C CA . TYR A 1 355 ? -3.795 -3.573 30.806 1.00 94.50 355 TYR A CA 1
ATOM 2792 C C . TYR A 1 355 ? -3.082 -2.348 30.206 1.00 94.50 355 TYR A C 1
ATOM 2794 O O . TYR A 1 355 ? -1.923 -2.082 30.533 1.00 94.50 355 TYR A O 1
ATOM 2802 N N . HIS A 1 356 ? -3.760 -1.543 29.377 1.00 93.62 356 HIS A N 1
ATOM 2803 C CA . HIS A 1 356 ? -3.136 -0.412 28.671 1.00 93.62 356 HIS A CA 1
ATOM 2804 C C . HIS A 1 356 ? -2.544 0.669 29.603 1.00 93.62 356 HIS A C 1
ATOM 2806 O O . HIS A 1 356 ? -1.632 1.399 29.209 1.00 93.62 356 HIS A O 1
ATOM 2812 N N . LEU A 1 357 ? -3.017 0.764 30.851 1.00 91.19 357 LEU A N 1
ATOM 2813 C CA . LEU A 1 357 ? -2.492 1.694 31.858 1.00 91.19 357 LEU A CA 1
ATOM 2814 C C . LEU A 1 357 ? -1.357 1.117 32.705 1.00 91.19 357 LEU A C 1
ATOM 2816 O O . LEU A 1 357 ? -0.653 1.887 33.359 1.00 91.19 357 LEU A O 1
ATOM 2820 N N . SER A 1 358 ? -1.150 -0.203 32.705 1.00 90.12 358 SER A N 1
ATOM 2821 C CA . SER A 1 358 ? -0.241 -0.857 33.649 1.00 90.12 358 SER A CA 1
ATOM 2822 C C . SER A 1 358 ? 1.193 -0.354 33.505 1.00 90.12 358 SER A C 1
ATOM 2824 O O . SER A 1 358 ? 1.810 0.042 34.494 1.00 90.12 358 SER A O 1
ATOM 2826 N N . MET A 1 359 ? 1.715 -0.275 32.276 1.00 88.31 359 MET A N 1
ATOM 2827 C CA . MET A 1 359 ? 3.060 0.258 32.043 1.00 88.31 359 MET A CA 1
ATOM 2828 C C . MET A 1 359 ? 3.164 1.761 32.374 1.00 88.31 359 MET A C 1
ATOM 2830 O O . MET A 1 359 ? 4.045 2.116 33.162 1.00 88.31 359 MET A O 1
ATOM 2834 N N . PRO A 1 360 ? 2.284 2.654 31.872 1.00 87.38 360 PRO A N 1
ATOM 2835 C CA . PRO A 1 360 ? 2.294 4.065 32.265 1.00 87.38 360 PRO A CA 1
ATOM 2836 C C . PRO A 1 360 ? 2.218 4.304 33.780 1.00 87.38 360 PRO A C 1
ATOM 2838 O O . PRO A 1 360 ? 2.920 5.175 34.296 1.00 87.38 360 PRO A O 1
ATOM 2841 N N . GLN A 1 361 ? 1.388 3.546 34.501 1.00 87.62 361 GLN A N 1
ATOM 2842 C CA . GLN A 1 361 ? 1.250 3.653 35.956 1.00 87.62 361 GLN A CA 1
ATOM 2843 C C . GLN A 1 361 ? 2.531 3.209 36.667 1.00 87.62 361 GLN A C 1
ATOM 2845 O O . GLN A 1 361 ? 3.035 3.934 37.525 1.00 87.62 361 GLN A O 1
ATOM 2850 N N . ILE A 1 362 ? 3.102 2.065 36.276 1.00 86.69 362 ILE A N 1
ATOM 2851 C CA . ILE A 1 362 ? 4.345 1.545 36.861 1.00 86.69 362 ILE A CA 1
ATOM 2852 C C . ILE A 1 362 ? 5.500 2.520 36.643 1.00 86.69 362 ILE A C 1
ATOM 2854 O O . ILE A 1 362 ? 6.179 2.870 37.604 1.00 86.69 362 ILE A O 1
ATOM 2858 N N . VAL A 1 363 ? 5.689 3.016 35.418 1.00 86.25 363 VAL A N 1
ATOM 2859 C CA . VAL A 1 363 ? 6.785 3.943 35.088 1.00 86.25 363 VAL A CA 1
ATOM 2860 C C . VAL A 1 363 ? 6.667 5.265 35.853 1.00 86.25 363 VAL A C 1
ATOM 2862 O O . VAL A 1 363 ? 7.680 5.866 36.201 1.00 86.25 363 VAL A O 1
ATOM 2865 N N . ARG A 1 364 ? 5.444 5.735 36.131 1.00 84.81 364 ARG A N 1
ATOM 2866 C CA . ARG A 1 364 ? 5.221 6.988 36.871 1.00 84.81 364 ARG A CA 1
ATOM 2867 C C . ARG A 1 364 ? 5.344 6.834 38.382 1.00 84.81 364 ARG A C 1
ATOM 2869 O O . ARG A 1 364 ? 5.751 7.782 39.046 1.00 84.81 364 ARG A O 1
ATOM 2876 N N . MET A 1 365 ? 4.927 5.694 38.929 1.00 87.19 365 MET A N 1
ATOM 2877 C CA . MET A 1 365 ? 4.769 5.511 40.376 1.00 87.19 365 MET A CA 1
ATOM 2878 C C . MET A 1 365 ? 5.891 4.695 41.025 1.00 87.19 365 MET A C 1
ATOM 2880 O O . MET A 1 365 ? 5.977 4.667 42.252 1.00 87.19 365 MET A O 1
ATOM 2884 N N . ARG A 1 366 ? 6.728 4.002 40.243 1.00 86.75 366 ARG A N 1
ATOM 2885 C CA . ARG A 1 366 ? 7.736 3.060 40.752 1.00 86.75 366 ARG A CA 1
ATOM 2886 C C . ARG A 1 366 ? 9.108 3.308 40.132 1.00 86.75 366 ARG A C 1
ATOM 2888 O O . ARG A 1 366 ? 9.226 3.843 39.036 1.00 86.75 366 ARG A O 1
ATOM 2895 N N . ASP A 1 367 ? 10.152 2.880 40.840 1.00 86.50 367 ASP A N 1
ATOM 2896 C CA . ASP A 1 367 ? 11.519 2.895 40.317 1.00 86.50 367 ASP A CA 1
ATOM 2897 C C . ASP A 1 367 ? 11.691 1.796 39.258 1.00 86.50 367 ASP A C 1
ATOM 2899 O O . ASP A 1 367 ? 11.636 0.601 39.566 1.00 86.50 367 ASP A O 1
ATOM 2903 N N . VAL A 1 368 ? 11.895 2.214 38.008 1.00 85.81 368 VAL A N 1
ATOM 2904 C CA . VAL A 1 368 ? 12.103 1.328 36.852 1.00 85.81 368 VAL A CA 1
ATOM 2905 C C . VAL A 1 368 ? 13.485 0.674 36.842 1.00 85.81 368 VAL A C 1
ATOM 2907 O O . VAL A 1 368 ? 13.669 -0.341 36.176 1.00 85.81 368 VAL A O 1
ATOM 2910 N N . MET A 1 369 ? 14.446 1.211 37.600 1.00 87.88 369 MET A N 1
ATOM 2911 C CA . MET A 1 369 ? 15.776 0.615 37.751 1.00 87.88 369 MET A CA 1
ATOM 2912 C C . MET A 1 369 ? 15.778 -0.531 38.765 1.00 87.88 369 MET A C 1
ATOM 2914 O O . MET A 1 369 ? 16.744 -1.293 38.833 1.00 87.88 369 MET A O 1
ATOM 2918 N N . ASN A 1 370 ? 14.700 -0.684 39.539 1.00 89.44 370 ASN A N 1
ATOM 2919 C CA . ASN A 1 370 ? 14.544 -1.786 40.471 1.00 89.44 370 ASN A CA 1
ATOM 2920 C C . ASN A 1 370 ? 14.158 -3.083 39.720 1.00 89.44 370 ASN A C 1
ATOM 2922 O O . ASN A 1 370 ? 13.070 -3.157 39.138 1.00 89.44 370 ASN A O 1
ATOM 2926 N N . PRO A 1 371 ? 14.977 -4.155 39.786 1.00 87.62 371 PRO A N 1
ATOM 2927 C CA . PRO A 1 371 ? 14.684 -5.424 39.119 1.00 87.62 371 PRO A CA 1
ATOM 2928 C C . PRO A 1 371 ? 13.368 -6.082 39.558 1.00 87.62 371 PRO A C 1
ATOM 2930 O O . PRO A 1 371 ? 12.797 -6.854 38.791 1.00 87.62 371 PRO A O 1
ATOM 2933 N N . PHE A 1 372 ? 12.880 -5.808 40.773 1.00 88.31 372 PHE A N 1
ATOM 2934 C CA . PHE A 1 372 ? 11.587 -6.315 41.241 1.00 88.31 372 PHE A CA 1
ATOM 2935 C C . PHE A 1 372 ? 10.422 -5.685 40.472 1.00 88.31 372 PHE A C 1
ATOM 2937 O O . PHE A 1 372 ? 9.523 -6.412 40.062 1.00 88.31 372 PHE A O 1
ATOM 2944 N N . THR A 1 373 ? 10.484 -4.380 40.184 1.00 86.88 373 THR A N 1
ATOM 2945 C CA . THR A 1 373 ? 9.478 -3.677 39.371 1.00 86.88 373 THR A CA 1
ATOM 2946 C C . THR A 1 373 ? 9.373 -4.294 37.976 1.00 86.88 373 THR A C 1
ATOM 2948 O O . THR A 1 373 ? 8.275 -4.562 37.493 1.00 86.88 373 THR A O 1
ATOM 2951 N N . ALA A 1 374 ? 10.519 -4.570 37.344 1.00 83.94 374 ALA A N 1
ATOM 2952 C CA . ALA A 1 374 ? 10.561 -5.195 36.024 1.00 83.94 374 ALA A CA 1
ATOM 2953 C C . ALA A 1 374 ? 10.003 -6.629 36.039 1.00 83.94 374 ALA A C 1
ATOM 2955 O O . ALA A 1 374 ? 9.264 -7.006 35.133 1.00 83.94 374 ALA A O 1
ATOM 2956 N N . ARG A 1 375 ? 10.311 -7.422 37.077 1.00 85.56 375 ARG A N 1
ATOM 2957 C CA . ARG A 1 375 ? 9.772 -8.786 37.230 1.00 85.56 375 ARG A CA 1
ATOM 2958 C C . ARG A 1 375 ? 8.266 -8.800 37.464 1.00 85.56 375 ARG A C 1
ATOM 2960 O O . ARG A 1 375 ? 7.593 -9.623 36.862 1.00 85.56 375 ARG A O 1
ATOM 2967 N N . GLU A 1 376 ? 7.746 -7.913 38.310 1.00 85.12 376 GLU A N 1
ATOM 2968 C CA . GLU A 1 376 ? 6.299 -7.809 38.537 1.00 85.12 376 GLU A CA 1
ATOM 2969 C C . GLU A 1 376 ? 5.563 -7.426 37.253 1.00 85.12 376 GLU A C 1
ATOM 2971 O O . GLU A 1 376 ? 4.529 -8.006 36.944 1.00 85.12 376 GLU A O 1
ATOM 2976 N N . PHE A 1 377 ? 6.112 -6.501 36.459 1.00 86.06 377 PHE A N 1
ATOM 2977 C CA . PHE A 1 377 ? 5.512 -6.177 35.168 1.00 86.06 377 PHE A CA 1
ATOM 2978 C C . PHE A 1 377 ? 5.579 -7.357 34.188 1.00 86.06 377 PHE A C 1
ATOM 2980 O O . PHE A 1 377 ? 4.591 -7.659 33.525 1.00 86.06 377 PHE A O 1
ATOM 2987 N N . ALA A 1 378 ? 6.706 -8.073 34.139 1.00 86.19 378 ALA A N 1
ATOM 2988 C CA . ALA A 1 378 ? 6.852 -9.257 33.292 1.00 86.19 378 ALA A CA 1
ATOM 2989 C C . ALA A 1 378 ? 5.862 -10.380 33.654 1.00 86.19 378 ALA A C 1
ATOM 2991 O O . ALA A 1 378 ? 5.442 -11.121 32.774 1.00 86.19 378 ALA A O 1
ATOM 2992 N N . GLN A 1 379 ? 5.451 -10.487 34.922 1.00 86.31 379 GLN A N 1
ATOM 2993 C CA . GLN A 1 379 ? 4.405 -11.424 35.349 1.00 86.31 379 GLN A CA 1
ATOM 2994 C C . GLN A 1 379 ? 3.011 -11.049 34.840 1.00 86.31 379 GLN A C 1
ATOM 2996 O O . GLN A 1 379 ? 2.172 -11.931 34.740 1.00 86.31 379 GLN A O 1
ATOM 3001 N N . VAL A 1 380 ? 2.758 -9.771 34.537 1.00 84.00 380 VAL A N 1
ATOM 3002 C CA . VAL A 1 380 ? 1.496 -9.340 33.918 1.00 84.00 380 VAL A CA 1
ATOM 3003 C C . VAL A 1 380 ? 1.500 -9.671 32.432 1.00 84.00 380 VAL A C 1
ATOM 3005 O O . VAL A 1 380 ? 0.513 -10.198 31.941 1.00 84.00 380 VAL A O 1
ATOM 3008 N N . VAL A 1 381 ? 2.596 -9.363 31.727 1.00 81.81 381 VAL A N 1
ATOM 3009 C CA . VAL A 1 381 ? 2.709 -9.568 30.270 1.00 81.81 381 VAL A CA 1
ATOM 3010 C C . VAL A 1 381 ? 2.807 -11.055 29.905 1.00 81.81 381 VAL A C 1
ATOM 3012 O O . VAL A 1 381 ? 2.325 -11.439 28.849 1.00 81.81 381 VAL A O 1
ATOM 3015 N N . GLU A 1 382 ? 3.363 -11.879 30.803 1.00 73.00 382 GLU A N 1
ATOM 3016 C CA . GLU A 1 382 ? 3.526 -13.342 30.723 1.00 73.00 382 GLU A CA 1
ATOM 3017 C C . GLU A 1 382 ? 4.408 -13.845 29.565 1.00 73.00 382 GLU A C 1
ATOM 3019 O O . GLU A 1 382 ? 5.365 -14.589 29.803 1.00 73.00 382 GLU A O 1
ATOM 3024 N N . THR A 1 383 ? 4.135 -13.430 28.329 1.00 72.50 383 THR A N 1
ATOM 3025 C CA . THR A 1 383 ? 4.818 -13.857 27.104 1.00 72.50 383 THR A CA 1
ATOM 3026 C C . THR A 1 383 ? 5.491 -12.696 26.376 1.00 72.50 383 THR A C 1
ATOM 3028 O O . THR A 1 383 ? 5.209 -11.525 26.604 1.00 72.50 383 THR A O 1
ATOM 3031 N N . GLN A 1 384 ? 6.457 -13.026 25.516 1.00 61.91 384 GLN A N 1
ATOM 3032 C CA . GLN A 1 384 ? 7.094 -12.048 24.629 1.00 61.91 384 GLN A CA 1
ATOM 3033 C C . GLN A 1 384 ? 6.252 -11.770 23.367 1.00 61.91 384 GLN A C 1
ATOM 3035 O O . G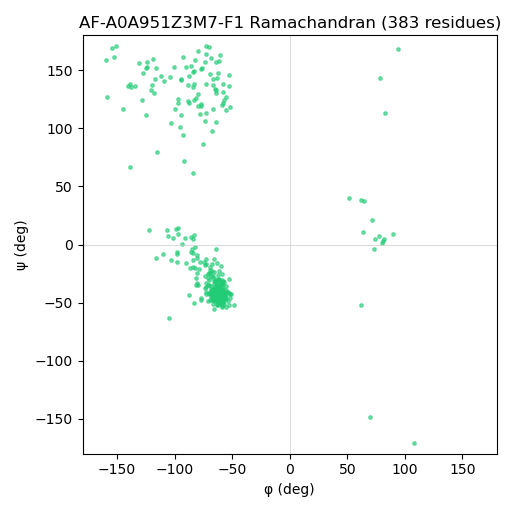LN A 1 384 ? 6.336 -10.669 22.822 1.00 61.91 384 GLN A O 1
ATOM 3040 N N . ASP A 1 385 ? 5.474 -12.767 22.930 1.00 54.44 385 ASP A N 1
ATOM 3041 C CA . ASP A 1 385 ? 4.504 -12.719 21.820 1.00 54.44 385 ASP A CA 1
ATOM 3042 C C . ASP A 1 385 ? 3.105 -12.319 22.302 1.00 54.44 385 ASP A C 1
ATOM 3044 O O . ASP A 1 385 ? 2.288 -11.877 21.450 1.00 54.44 385 ASP A O 1
#

Foldseek 3Di:
DDDDDDDLVCQLVDDLVRLLVLLVDDCPDDDDVVNVSSNVSNLVNDLLLVNLLVLVVQLVVLCVVQNAALPDPWHQQDRYQLHLSLLSSLQSNCVSLPHDGDDDDPLNVLSVVLLVLLCVVVVHRDRIHDPVNLVVSCVVVVHDSVVSSVSNSVSSNVSNVSSVVSLVVSCQGWDANFVQWIHHNLEIDGHDADALLRVLSSLLSSQSSNGDQAQAQDDDHDDQAQVSLLVSLLSFLSSCVSCVSNCSCCVLPVLLVVQQVADAPDPPDPHTSNVQLSVLRVVVVPDDDPDPVNVLNVPDPDCSLVSLLSSQLQSLRVPPPDDSLQSSLVSLLVSSVVNVDDPVSNVSNSLCSNCVCVVVCLVVPHDPPDVVSVVVVCVSVVDSD

Solvent-accessible surface area (backbone atoms only — not comparable to full-atom values): 20878 Å² total; per-residue (Å²): 136,89,83,83,89,82,57,71,87,45,43,75,74,52,53,73,68,58,50,59,53,56,76,71,62,74,91,86,78,81,73,62,67,68,52,51,56,40,51,50,44,38,63,76,44,53,58,40,27,57,51,50,51,51,56,52,51,54,47,52,55,34,14,74,72,51,40,74,54,33,90,51,88,62,44,27,48,40,63,12,32,19,7,56,46,26,49,54,48,26,38,50,50,41,36,63,56,72,42,76,81,71,77,85,48,75,38,50,55,48,50,50,50,54,41,51,48,43,22,63,75,62,78,40,96,51,53,66,46,45,72,79,52,45,49,58,47,14,58,76,67,75,41,61,44,70,62,45,51,50,52,49,37,52,24,17,42,50,29,32,48,51,26,52,53,37,58,55,48,55,37,58,38,62,39,54,37,30,70,42,18,32,38,41,67,34,29,58,45,79,48,84,83,31,36,43,36,33,45,43,48,18,48,42,45,34,47,77,71,71,37,44,70,54,78,42,87,59,68,88,51,60,66,69,49,25,69,54,47,51,56,41,69,56,60,37,36,71,29,51,55,45,30,47,52,21,43,50,34,48,74,76,43,41,73,47,56,69,24,55,80,36,70,64,90,57,96,83,63,93,48,29,51,31,58,44,33,46,46,53,38,40,52,63,67,64,54,49,79,89,38,76,69,18,51,54,55,71,68,48,90,67,60,56,43,61,42,54,17,50,65,31,33,66,56,11,68,79,49,84,96,53,65,28,32,60,44,8,18,53,52,41,46,55,53,36,58,70,28,62,52,58,65,75,54,44,54,51,21,26,49,48,13,44,49,64,56,54,61,65,50,46,63,73,75,44,64,75,88,39,70,65,53,51,51,57,51,48,66,72,62,71,62,96,126

pLDDT: mean 90.24, std 9.05, range [42.09, 98.56]

Mean predicted aligned error: 6.73 Å

Secondary structure (DSSP, 8-state):
-------GGGGGG--HHHHHHHHT----SS-HHHHHHHHHHHHHH--HHHHHHHHHHHHHHHHHHH-S-S--SS-BTTTSTTSHHHHHHHHHHHHHTTPPPPPPPHHHHHHHHHHHHHHHHHTS---B--HHHHHHHHHHHTS-HHHHHHHHHHHHHHHHHHHHHHHHHHHHS-EEEETTEEEETTEEEE-SS--HHHHHHHHHHHHHTT-B-------------HHHHHHHHTS-HHHHHHHHHTTHHHHH-HHHHHGGG---SSTT--S-HHHHHHHHHHHHHHPPTTSHHHHHHHH-S--HHHHHHHHHTTGGGGSTTS-HHHHHHHHHHHHHHHHT--HHHHHHHHHHHHTTTHHHHHHHHS-TTSHHHHHHHHHHH----

Radius of gyration: 26.11 Å; Cα contacts (8 Å, |Δi|>4): 535; chains: 1; bounding box: 60×42×74 Å

Sequence (385 aa):
MGYAYRLVGDMSGLDPKSRTGLLDARLVAGSHEPYERLMEAFWDSLPVGEFLLEKIEERKRMFAKHHDTPLIVEPHLKEGAGGLRCWHCSNWLDMAVGGRPTRPSRSYDRVLRERNVLHALAGRKLDLLSRTRQGELADMLGREPMTAMSDLVLAMRDLHREYQAALERLHETRFTLSEGVIASRGEVRFFGKTRLSRAAVGVSFATRLGLRVLSLEAPPMTGIEGPEAVHTLCSGAAVLRNLDRCGVLTMLLPELTRCRALMPQDSVHTFTVFEHTLRVVEFIDAIQPGTFLGELKEGIQDLAPLYLSALMHDLGKFVPGRPHEETGAEIAAEVLDRWGVREDLAERVVWLVRYHLSMPQIVRMRDVMNPFTAREFAQVVETQD